Protein AF-0000000074165537 (afdb_homodimer)

Foldseek 3Di:
DWAWWFFAADALVRIFIDDDDDDDAAQQKWKFQWFWAWDDVLLVDQRNDDPPADADPRAGAGQFTKGFTCCHHNNYDPDDGGFTKIFQFKDAPCDDPCNVVQRRQVHPPIDGDRRRHHHARGSMDIDGPLGIDGADPVDDGQLRRQQQFLLLQLLCQDCPWQNAAAAFEEEAEPLQEANNVNNLLNNQVRNHAYEYEDQDPVSQVVSVVSRHPHYDNCNVDPVLVVLCVVVVNQAGQEYEDQQAAVCQASSLSRHGQQHEYEYAHHVPDHDHDDPVVSCVVSVYYYHYTHGHRPVSSVVRVVCSNVPSGDADEFEEEESSCVSVLSVCVVVVPGGGIYMYGHPVSVD/DWAWWFFAADALVRIFIDDDDDDDAAQQKWKFQWFWAWDDVLLVDQRNDDPPADADPRAGAGQFTKGFTCDHHNNYDPDDGGFTKIFQFKDAPCDDPCNVVQRRQPHPPIDGDRRRHHHARGSMDIDGPLGIDGADPVDDGQLRRQQQFLLLQLLCQDCPWQNAAAAFEEEAEPLQEANNVNNLLNNQVRNHAYEYEDQDPVSQVVSVVSRHPHYYNCNVDPVLVVLCVVVVNQAGQEYEDQQAAVCQASSLSRHGQQHEYEYAHHVPDHDHDDPVVSCVVSVYYYHYTHGHRPVSSVVRVVCVNVPSGDADEFEEEESSCVSVLSVCVVVVPGGGIYMYGHPVSVD

InterPro domains:
  IPR011032 GroES-like superfamily [SSF50129] (1-172)
  IPR013149 Alcohol dehydrogenase-like, C-terminal [PF00107] (178-303)
  IPR013154 Alcohol dehydrogenase-like, N-terminal [PF08240] (26-137)
  IPR020843 Enoylreductase domain [SM00829] (10-340)
  IPR036291 NAD(P)-binding domain superfamily [SSF51735] (142-312)
  IPR051603 Zinc-Containing ADH Family: Quinone Oxidoreductase/CCCR [PTHR44154] (1-342)

Sequence (694 aa):
MQAVTFDGHGGTGVIDYRTVPEPDLGADDVLVDVRAGALNHLDVWTRRGMPGIDLSMPHVPGSDAAGVVSAVGASVTRFEPGDRVAVLAGVSCGQCEFCRHGEPALCASFRVLGEHVPGVHSERAAVPADNLIAVPEHVDWETAAAAPLVFQTAWRMLNTRADVSPGESVLVLGASGGVGHAAVQIAAHAGAEVFATASTEQKLQYAAELGADHVVNYTETNFADEIRARTGKRGVDVVVDHVGEATWDDSLRSLAKGGRLVTCGATTGGRPETNVQRVFWNQLDILGSTMATPGEADAALEHVWDGTFDVRIRDVLPMRETARAHELLENREGFGKVVVKPDNELDMQAVTFDGHGGTGVIDYRTVPEPDLGADDVLVDVRAGALNHLDVWTRRGMPGIDLSMPHVPGSDAAGVVSAVGASVTRFEPGDRVAVLAGVSCGQCEFCRHGEPALCASFRVLGEHVPGVHSERAAVPADNLIAVPEHVDWETAAAAPLVFQTAWRMLNTRADVSPGESVLVLGASGGVGHAAVQIAAHAGAEVFATASTEQKLQYAAELGADHVVNYTETNFADEIRARTGKRGVDVVVDHVGEATWDDSLRSLAKGGRLVTCGATTGGRPETNVQRVFWNQLDILGSTMATPGEADAALEHVWDGTFDVRIRDVLPMRETARAHELLENREGFGKVVVKPDNELD

Secondary structure (DSSP, 8-state):
-EEEEESSSSSGGGEEEEE-PPPP--TTEEEEEEEEEE--HHHHHHHH--TT-PPPSSB---SEEEEEEEEE-TT--S--TT-EEEE--EE--SSSHHHHTT-GGG-TT-EEBTTTB--S-BSEEEEEGGGEEE--TTS-HHHHHHSHHHHHHHHIIIIIIS---TT-EEEESSTTSHHHHHHHHHHHHTT-EEEEEESSHHHHHHHHHTT-SEEEETTTS-HHHHHHHHTTT--EEEEE--S-TTTHHHHHHTEEEEEEEEES--TT-S--B--HHHHHHTT-EEEE--S--HHHHHHHHHHHHTTSS---EEEEEEGGGHHHHHHHHHTT-SSSEEEEE-GGGT-/-EEEEESSSSSGGGEEEEE-PPPP--TTEEEEEEEEEE--HHHHHHHH--TT----SSB---SEEEEEEEEE-TT--S--TT-EEEE--EE--SSSHHHHTT-GGG-TT-EEBTTTB--S-BSEEEEEGGGEEE--TTS-HHHHHHSHHHHHHHHIIIIIIS---TT-EEEESSTTSHHHHHHHHHHHHTT-EEEEEESSHHHHHHHHHTT-SEEEETTTS-HHHHHHHHTTT--EEEEE--S-TTTHHHHHHTEEEEEEEEES--TT-S--B--HHHHHHTT-EEEE--S--HHHHHHHHHHHHTTSS---EEEEEEGGGHHHHHHHHHTT-SSSEEEEE-GGGT-

Solvent-accessible surface area (backbone atoms only — not comparable to full-atom values): 33862 Å² total; per-residue (Å²): 76,50,27,34,30,29,71,53,64,45,66,56,84,42,54,43,60,42,80,40,81,73,70,73,74,45,47,52,18,28,32,28,41,36,53,13,20,18,63,51,72,63,48,54,45,45,40,49,57,49,91,93,63,81,70,68,68,69,30,30,36,26,43,20,20,10,28,31,29,65,42,62,19,84,69,46,79,90,66,52,62,71,41,40,33,20,36,46,36,66,41,53,79,67,68,46,79,33,27,69,69,73,34,36,55,54,20,91,68,52,38,34,35,20,66,62,45,69,28,37,38,27,40,56,31,54,41,52,53,87,25,51,42,81,45,62,87,87,57,52,47,62,52,47,6,50,36,43,64,29,34,12,27,28,37,34,37,41,59,64,71,64,49,63,47,63,73,37,32,35,35,31,46,52,18,36,36,51,44,20,42,36,34,39,33,52,43,31,71,45,45,26,49,25,35,29,28,28,76,44,70,68,43,33,51,52,34,39,75,50,41,27,75,39,71,40,49,51,79,81,39,60,54,33,60,50,40,25,65,75,44,75,64,46,32,27,44,30,33,40,42,42,45,25,40,84,42,47,58,45,51,60,67,23,37,18,66,62,9,34,40,34,26,65,45,34,80,64,32,43,60,32,58,39,60,46,60,57,29,9,67,34,27,24,34,40,36,25,29,52,53,42,38,73,67,48,31,51,59,36,46,51,35,43,74,72,57,76,41,82,76,51,69,55,47,79,38,45,38,79,45,44,42,58,54,50,47,35,62,78,65,63,57,77,44,35,28,44,32,30,22,34,57,76,72,76,103,76,50,28,34,29,30,73,53,65,43,68,56,83,42,54,44,62,43,79,41,83,73,70,73,76,44,48,52,17,29,33,26,41,36,53,14,19,20,62,55,73,62,48,55,44,44,40,49,56,49,92,93,63,82,70,68,68,68,31,30,36,26,43,19,20,10,29,32,28,66,42,62,20,84,69,46,78,88,66,52,63,71,42,41,33,22,37,44,37,67,42,52,78,68,68,45,76,34,25,69,69,72,35,36,55,53,20,92,67,51,38,34,36,22,66,63,44,68,29,39,36,25,40,56,32,55,40,52,54,89,25,51,41,81,45,63,86,87,57,53,46,63,52,46,7,49,37,43,64,29,34,14,28,28,37,33,36,41,59,63,71,64,48,64,46,64,74,37,32,35,36,31,47,53,18,39,36,51,43,20,43,34,35,39,33,52,43,31,72,46,45,26,49,24,36,30,28,28,76,44,70,69,44,34,51,51,34,40,74,49,42,29,73,40,70,41,50,52,77,80,40,61,55,32,61,49,40,25,64,75,45,75,66,47,32,28,43,30,31,41,43,40,45,25,41,84,41,46,59,46,49,62,66,23,36,17,66,60,10,34,39,34,25,66,45,34,79,65,32,42,61,29,58,39,60,47,59,57,30,11,67,35,28,23,33,40,35,26,30,55,52,43,40,71,68,48,31,50,61,37,47,50,35,42,74,72,58,78,41,79,77,51,68,54,46,80,39,45,39,79,45,44,40,58,54,51,47,38,62,76,64,64,56,77,41,36,28,43,31,30,22,33,57,76,72,74,104

Nearest PDB structures (foldseek):
  2eih-assembly1_A  TM=9.664E-01  e=4.471E-43  Thermus thermophilus HB8
  5k1s-assembly2_C  TM=9.327E-01  e=2.364E-38  Myxococcus xanthus DK 1622
  5k1s-assembly1_B  TM=9.282E-01  e=2.620E-34  Myxococcus xanthus DK 1622
  2eer-assembly1_B  TM=9.387E-01  e=2.236E-32  Sulfurisphaera tokodaii str. 7
  3i4c-assembly2_H-2  TM=9.068E-01  e=2.473E-31  Saccharolobus solfataricus

pLDDT: mean 97.23, std 2.73, range [69.31, 98.94]

Structure (mmCIF, N/CA/C/O backbone):
data_AF-0000000074165537-model_v1
#
loop_
_entity.id
_entity.type
_entity.pdbx_description
1 polymer 'Alcohol dehydrogenase'
#
loop_
_atom_site.group_PDB
_atom_site.id
_atom_site.type_symbol
_atom_site.label_atom_id
_atom_site.label_alt_id
_atom_site.label_comp_id
_atom_site.label_asym_id
_atom_site.label_entity_id
_atom_site.label_seq_id
_atom_site.pdbx_PDB_ins_code
_atom_site.Cartn_x
_atom_site.Cartn_y
_atom_site.Cartn_z
_atom_site.occupancy
_atom_site.B_iso_or_equiv
_atom_site.auth_seq_id
_atom_site.auth_comp_id
_atom_site.auth_asym_id
_atom_site.auth_atom_id
_atom_site.pdbx_PDB_model_num
ATOM 1 N N . MET A 1 1 ? -9.578 -43.156 -12.539 1 95.75 1 MET A N 1
ATOM 2 C CA . MET A 1 1 ? -8.281 -42.656 -12.945 1 95.75 1 MET A CA 1
ATOM 3 C C . MET A 1 1 ? -7.383 -42.406 -11.734 1 95.75 1 MET A C 1
ATOM 5 O O . MET A 1 1 ? -7.859 -42.406 -10.594 1 95.75 1 MET A O 1
ATOM 9 N N . GLN A 1 2 ? -6.102 -42.281 -11.961 1 97.69 2 GLN A N 1
ATOM 10 C CA . GLN A 1 2 ? -5.191 -41.969 -10.859 1 97.69 2 GLN A CA 1
ATOM 11 C C . GLN A 1 2 ? -5.102 -40.469 -10.602 1 97.69 2 GLN A C 1
ATOM 13 O O . GLN A 1 2 ? -5.105 -39.688 -11.539 1 97.69 2 GLN A O 1
ATOM 18 N N . ALA A 1 3 ? -5.082 -40.156 -9.289 1 98.5 3 ALA A N 1
ATOM 19 C CA . ALA A 1 3 ? -4.953 -38.75 -8.906 1 98.5 3 ALA A CA 1
ATOM 20 C C . ALA A 1 3 ? -4.246 -38.594 -7.562 1 98.5 3 ALA A C 1
ATOM 22 O O . ALA A 1 3 ? -4.289 -39.531 -6.734 1 98.5 3 ALA A O 1
ATOM 23 N N . VAL A 1 4 ? -3.549 -37.531 -7.375 1 98.75 4 VAL A N 1
ATOM 24 C CA . VAL A 1 4 ? -3.053 -37.125 -6.062 1 98.75 4 VAL A CA 1
ATOM 25 C C . VAL A 1 4 ? -4.215 -36.656 -5.188 1 98.75 4 VAL A C 1
ATOM 27 O O . VAL A 1 4 ? -5.066 -35.906 -5.637 1 98.75 4 VAL A O 1
ATOM 30 N N . THR A 1 5 ? -4.312 -37.156 -3.977 1 98.5 5 THR A N 1
ATOM 31 C CA . THR A 1 5 ? -5.383 -36.75 -3.076 1 98.5 5 THR A CA 1
ATOM 32 C C . THR A 1 5 ? -4.871 -36.656 -1.642 1 98.5 5 THR A C 1
ATOM 34 O O . THR A 1 5 ? -3.809 -37.188 -1.316 1 98.5 5 THR A O 1
ATOM 37 N N . PHE A 1 6 ? -5.555 -35.875 -0.812 1 97.5 6 PHE A N 1
ATOM 38 C CA . PHE A 1 6 ? -5.457 -36.031 0.634 1 97.5 6 PHE A CA 1
ATOM 39 C C . PHE A 1 6 ? -6.84 -36 1.275 1 97.5 6 PHE A C 1
ATOM 41 O O . PHE A 1 6 ? -7.734 -35.312 0.793 1 97.5 6 PHE A O 1
ATOM 48 N N . ASP A 1 7 ? -7.02 -36.781 2.379 1 96.5 7 ASP A N 1
ATOM 49 C CA . ASP A 1 7 ? -8.305 -36.969 3.045 1 96.5 7 ASP A CA 1
ATOM 50 C C . ASP A 1 7 ? -8.438 -36.062 4.262 1 96.5 7 ASP A C 1
ATOM 52 O O . ASP A 1 7 ? -9.492 -36 4.895 1 96.5 7 ASP A O 1
ATOM 56 N N . GLY A 1 8 ? -7.48 -35.406 4.637 1 96.75 8 GLY A N 1
ATOM 57 C CA . GLY A 1 8 ? -7.383 -34.469 5.746 1 96.75 8 GLY A CA 1
ATOM 58 C C . GLY A 1 8 ? -6.125 -33.625 5.699 1 96.75 8 GLY A C 1
ATOM 59 O O . GLY A 1 8 ? -5.203 -33.906 4.934 1 96.75 8 GLY A O 1
ATOM 60 N N . HIS A 1 9 ? -6.207 -32.656 6.426 1 97.62 9 HIS A N 1
ATOM 61 C CA . HIS A 1 9 ? -5.055 -31.75 6.461 1 97.62 9 HIS A CA 1
ATOM 62 C C . HIS A 1 9 ? -3.926 -32.344 7.301 1 97.62 9 HIS A C 1
ATOM 64 O O . HIS A 1 9 ? -4.172 -33.156 8.188 1 97.62 9 HIS A O 1
ATOM 70 N N . GLY A 1 10 ? -2.635 -31.953 7.027 1 97.38 10 GLY A N 1
ATOM 71 C CA . GLY A 1 10 ? -1.491 -32.438 7.777 1 97.38 10 GLY A CA 1
ATOM 72 C C . GLY A 1 10 ? -0.179 -32.312 7.027 1 97.38 10 GLY A C 1
ATOM 73 O O . GLY A 1 10 ? -0.06 -31.484 6.125 1 97.38 10 GLY A O 1
ATOM 74 N N . GLY A 1 11 ? 0.846 -33.062 7.535 1 97.44 11 GLY A N 1
ATOM 75 C CA . GLY A 1 11 ? 2.121 -33.125 6.84 1 97.44 11 GLY A CA 1
ATOM 76 C C . GLY A 1 11 ? 2.055 -33.906 5.539 1 97.44 11 GLY A C 1
ATOM 77 O O . GLY A 1 11 ? 0.967 -34.156 5.012 1 97.44 11 GLY A O 1
ATOM 78 N N . THR A 1 12 ? 3.158 -34.25 4.957 1 98.06 12 THR A N 1
ATOM 79 C CA . THR A 1 12 ? 3.195 -34.906 3.643 1 98.06 12 THR A CA 1
ATOM 80 C C . THR A 1 12 ? 2.65 -36.312 3.709 1 98.06 12 THR A C 1
ATOM 82 O O . THR A 1 12 ? 2.32 -36.906 2.68 1 98.06 12 THR A O 1
ATOM 85 N N . GLY A 1 13 ? 2.539 -36.812 4.895 1 97.62 13 GLY A N 1
ATOM 86 C CA . GLY A 1 13 ? 2.025 -38.188 5.09 1 97.62 13 GLY A CA 1
ATOM 87 C C . GLY A 1 13 ? 0.575 -38.312 4.672 1 97.62 13 GLY A C 1
ATOM 88 O O . GLY A 1 13 ? 0.098 -39.438 4.469 1 97.62 13 GLY A O 1
ATOM 89 N N . VAL A 1 14 ? -0.173 -37.219 4.527 1 98.31 14 VAL A N 1
ATOM 90 C CA . VAL A 1 14 ? -1.597 -37.312 4.219 1 98.31 14 VAL A CA 1
ATOM 91 C C . VAL A 1 14 ? -1.791 -37.438 2.709 1 98.31 14 VAL A C 1
ATOM 93 O O . VAL A 1 14 ? -2.898 -37.719 2.242 1 98.31 14 VAL A O 1
ATOM 96 N N . ILE A 1 15 ? -0.743 -37.25 1.912 1 98.5 15 ILE A N 1
ATOM 97 C CA . ILE A 1 15 ? -0.837 -37.281 0.457 1 98.5 15 ILE A CA 1
ATOM 98 C C . ILE A 1 15 ? -0.898 -38.719 -0.041 1 98.5 15 ILE A C 1
ATOM 100 O O . ILE A 1 15 ? -0.08 -39.531 0.353 1 98.5 15 ILE A O 1
ATOM 104 N N . ASP A 1 16 ? -1.814 -38.938 -0.864 1 97.94 16 ASP A N 1
ATOM 105 C CA . ASP A 1 16 ? -1.995 -40.25 -1.482 1 97.94 16 ASP A CA 1
ATOM 106 C C . ASP A 1 16 ? -2.068 -40.125 -3.004 1 97.94 16 ASP A C 1
ATOM 108 O O . ASP A 1 16 ? -2.281 -39.031 -3.539 1 97.94 16 ASP A O 1
ATOM 112 N N . TYR A 1 17 ? -1.755 -41.125 -3.676 1 97.88 17 TYR A N 1
ATOM 113 C CA . TYR A 1 17 ? -1.968 -41.312 -5.105 1 97.88 17 TYR A CA 1
ATOM 114 C C . TYR A 1 17 ? -2.816 -42.562 -5.367 1 97.88 17 TYR A C 1
ATOM 116 O O . TYR A 1 17 ? -2.33 -43.688 -5.254 1 97.88 17 TYR A O 1
ATOM 124 N N . ARG A 1 18 ? -4.051 -42.312 -5.797 1 97.44 18 ARG A N 1
ATOM 125 C CA . ARG A 1 18 ? -5.004 -43.438 -5.809 1 97.44 18 ARG A CA 1
ATOM 126 C C . ARG A 1 18 ? -6.004 -43.281 -6.949 1 97.44 18 ARG A C 1
ATOM 128 O O . ARG A 1 18 ? -6.047 -42.25 -7.613 1 97.44 18 ARG A O 1
ATOM 135 N N . THR A 1 19 ? -6.746 -44.375 -7.105 1 97.56 19 THR A N 1
ATOM 136 C CA . THR A 1 19 ? -7.797 -44.375 -8.117 1 97.56 19 THR A CA 1
ATOM 137 C C . THR A 1 19 ? -9 -43.562 -7.652 1 97.56 19 THR A C 1
ATOM 139 O O . THR A 1 19 ? -9.484 -43.75 -6.535 1 97.56 19 THR A O 1
ATOM 142 N N . VAL A 1 20 ? -9.383 -42.625 -8.461 1 96.69 20 VAL A N 1
ATOM 143 C CA . VAL A 1 20 ? -10.57 -41.812 -8.203 1 96.69 20 VAL A CA 1
ATOM 144 C C . VAL A 1 20 ? -11.477 -41.844 -9.438 1 96.69 20 VAL A C 1
ATOM 146 O O . VAL A 1 20 ? -11.047 -42.219 -10.523 1 96.69 20 VAL A O 1
ATOM 149 N N . PRO A 1 21 ? -12.789 -41.469 -9.219 1 94.94 21 PRO A N 1
ATOM 150 C CA . PRO A 1 21 ? -13.68 -41.375 -10.383 1 94.94 21 PRO A CA 1
ATOM 151 C C . PRO A 1 21 ? -13.211 -40.344 -11.398 1 94.94 21 PRO A C 1
ATOM 153 O O . PRO A 1 21 ? -12.586 -39.344 -11.031 1 94.94 21 PRO A O 1
ATOM 156 N N . GLU A 1 22 ? -13.492 -40.656 -12.656 1 94.44 22 GLU A N 1
ATOM 157 C CA . GLU A 1 22 ? -13.25 -39.625 -13.68 1 94.44 22 GLU A CA 1
ATOM 158 C C . GLU A 1 22 ? -14.031 -38.375 -13.391 1 94.44 22 GLU A C 1
ATOM 160 O O . GLU A 1 22 ? -15.141 -38.406 -12.859 1 94.44 22 GLU A O 1
ATOM 165 N N . PRO A 1 23 ? -13.484 -37.281 -13.734 1 94.81 23 PRO A N 1
ATOM 166 C CA . PRO A 1 23 ? -14.219 -36.031 -13.484 1 94.81 23 PRO A CA 1
ATOM 167 C C . PRO A 1 23 ? -15.422 -35.875 -14.414 1 94.81 23 PRO A C 1
ATOM 169 O 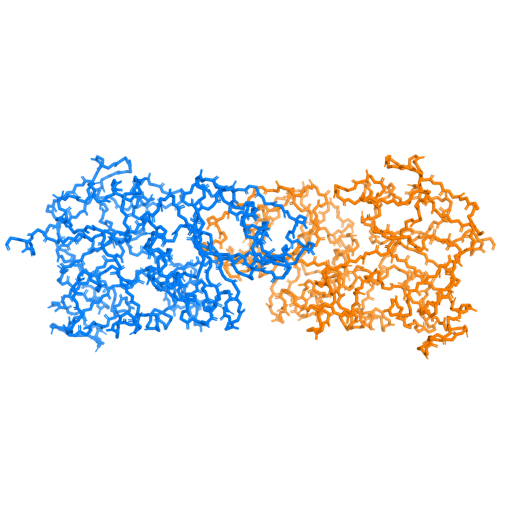O . PRO A 1 23 ? -15.398 -36.344 -15.555 1 94.81 23 PRO A O 1
ATOM 172 N N . ASP A 1 24 ? -16.422 -35.188 -13.844 1 93.81 24 ASP A N 1
ATOM 173 C CA . ASP A 1 24 ? -17.578 -34.812 -14.68 1 93.81 24 ASP A CA 1
ATOM 174 C C . ASP A 1 24 ? -17.203 -33.688 -15.648 1 93.81 24 ASP A C 1
ATOM 176 O O . ASP A 1 24 ? -16.438 -32.781 -15.305 1 93.81 24 ASP A O 1
ATOM 180 N N . LEU A 1 25 ? -17.75 -33.875 -16.781 1 97.31 25 LEU A N 1
ATOM 181 C CA . LEU A 1 25 ? -17.547 -32.844 -17.797 1 97.31 25 LEU A CA 1
ATOM 182 C C . LEU A 1 25 ? -18.766 -31.938 -17.922 1 97.31 25 LEU A C 1
ATOM 184 O O . LEU A 1 25 ? -19.781 -32.344 -18.484 1 97.31 25 LEU A O 1
ATOM 188 N N . GLY A 1 26 ? -18.688 -30.75 -17.406 1 97 26 GLY A N 1
ATOM 189 C CA . GLY A 1 26 ? -19.766 -29.781 -17.531 1 97 26 GLY A CA 1
ATOM 190 C C . GLY A 1 26 ? -19.844 -29.141 -18.891 1 97 26 GLY A C 1
ATOM 191 O O . GLY A 1 26 ? -18.906 -29.266 -19.703 1 97 26 GLY A O 1
ATOM 192 N N . ALA A 1 27 ? -20.875 -28.375 -19.156 1 97.88 27 ALA A N 1
ATOM 193 C CA . ALA A 1 27 ? -21.156 -27.797 -20.453 1 97.88 27 ALA A CA 1
ATOM 194 C C . ALA A 1 27 ? -20.062 -26.797 -20.844 1 97.88 27 ALA A C 1
ATOM 196 O O . ALA A 1 27 ? -19.766 -26.625 -22.031 1 97.88 27 ALA A O 1
ATOM 197 N N . ASP A 1 28 ? -19.406 -26.203 -19.859 1 97.62 28 ASP A N 1
ATOM 198 C CA . ASP A 1 28 ? -18.422 -25.156 -20.141 1 97.62 28 ASP A CA 1
ATOM 199 C C . ASP A 1 28 ? -17 -25.672 -19.891 1 97.62 28 ASP A C 1
ATOM 201 O O . ASP A 1 28 ? -16.047 -24.891 -19.938 1 97.62 28 ASP A O 1
ATOM 205 N N . ASP A 1 29 ? -16.844 -26.938 -19.672 1 98.31 29 ASP A N 1
ATOM 206 C CA . ASP A 1 29 ? -15.578 -27.516 -19.234 1 98.31 29 ASP A CA 1
ATOM 207 C C . ASP A 1 29 ? -14.844 -28.188 -20.406 1 98.31 29 ASP A C 1
ATOM 209 O O . ASP A 1 29 ? -15.445 -28.438 -21.453 1 98.31 29 ASP A O 1
ATOM 213 N N . VAL A 1 30 ? -13.617 -28.344 -20.219 1 98.75 30 VAL A N 1
ATOM 214 C CA . VAL A 1 30 ? -12.727 -29.094 -21.094 1 98.75 30 VAL A CA 1
ATOM 215 C C . VAL A 1 30 ? -12.031 -30.203 -20.297 1 98.75 30 VAL A C 1
ATOM 217 O O . VAL A 1 30 ? -11.57 -29.969 -19.188 1 98.75 30 VAL A O 1
ATOM 220 N N . LEU A 1 31 ? -12.078 -31.359 -20.828 1 98.75 31 LEU A N 1
ATOM 221 C CA . LEU A 1 31 ? -11.32 -32.469 -20.25 1 98.75 31 LEU A CA 1
ATOM 222 C C . LEU A 1 31 ? -9.898 -32.5 -20.797 1 98.75 31 LEU A C 1
ATOM 224 O O . LEU A 1 31 ? -9.703 -32.562 -22.016 1 98.75 31 LEU A O 1
ATOM 228 N N . VAL A 1 32 ? -8.969 -32.406 -19.938 1 98.81 32 VAL A N 1
ATOM 229 C CA . VAL A 1 32 ? -7.566 -32.375 -20.328 1 98.81 32 VAL A CA 1
ATOM 230 C C . VAL A 1 32 ? -6.879 -33.656 -19.922 1 98.81 32 VAL A C 1
ATOM 232 O O . VAL A 1 32 ? -6.973 -34.094 -18.766 1 98.81 32 VAL A O 1
ATOM 235 N N . ASP A 1 33 ? -6.293 -34.312 -20.844 1 98.69 33 ASP A N 1
ATOM 236 C CA . ASP A 1 33 ? -5.332 -35.375 -20.531 1 98.69 33 ASP A CA 1
ATOM 237 C C . ASP A 1 33 ? -4.008 -34.781 -20.047 1 98.69 33 ASP A C 1
ATOM 239 O O . ASP A 1 33 ? -3.201 -34.312 -20.859 1 98.69 33 ASP A O 1
ATOM 243 N N . VAL A 1 34 ? -3.82 -34.844 -18.766 1 98.81 34 VAL A N 1
ATOM 244 C CA . VAL A 1 34 ? -2.705 -34.156 -18.141 1 98.81 34 VAL A CA 1
ATOM 245 C C . VAL A 1 34 ? -1.392 -34.844 -18.5 1 98.81 34 VAL A C 1
ATOM 247 O O . VAL A 1 34 ? -1.247 -36.031 -18.297 1 98.81 34 VAL A O 1
ATOM 250 N N . ARG A 1 35 ? -0.488 -34.062 -19 1 98.75 35 ARG A N 1
ATOM 251 C CA . ARG A 1 35 ? 0.833 -34.562 -19.344 1 98.75 35 ARG A CA 1
ATOM 252 C C . ARG A 1 35 ? 1.856 -34.219 -18.266 1 98.75 35 ARG A C 1
ATOM 254 O O . ARG A 1 35 ? 2.822 -34.938 -18.062 1 98.75 35 ARG A O 1
ATOM 261 N N . ALA A 1 36 ? 1.663 -33.125 -17.625 1 98.81 36 ALA A N 1
ATOM 262 C CA . ALA A 1 36 ? 2.514 -32.656 -16.531 1 98.81 36 ALA A CA 1
ATOM 263 C C . ALA A 1 36 ? 1.762 -31.703 -15.609 1 98.81 36 ALA A C 1
ATOM 265 O O . ALA A 1 36 ? 0.882 -30.969 -16.062 1 98.81 36 ALA A O 1
ATOM 266 N N . GLY A 1 37 ? 2.021 -31.766 -14.344 1 98.75 37 GLY A N 1
ATOM 267 C CA . GLY A 1 37 ? 1.666 -30.766 -13.352 1 98.75 37 GLY A CA 1
ATOM 268 C C . GLY A 1 37 ? 2.873 -30.125 -12.695 1 98.75 37 GLY A C 1
ATOM 269 O O . GLY A 1 37 ? 4.012 -30.5 -12.977 1 98.75 37 GLY A O 1
ATOM 270 N N . ALA A 1 38 ? 2.658 -29.156 -11.93 1 98.81 38 ALA A N 1
ATOM 271 C CA . ALA A 1 38 ? 3.729 -28.531 -11.156 1 98.81 38 ALA A CA 1
ATOM 272 C C . ALA A 1 38 ? 3.217 -28.047 -9.805 1 98.81 38 ALA A C 1
ATOM 274 O O . ALA A 1 38 ? 2.006 -27.938 -9.594 1 98.81 38 ALA A O 1
ATOM 275 N N . LEU A 1 39 ? 4.148 -27.828 -8.906 1 98.44 39 LEU A N 1
ATOM 276 C CA . LEU A 1 39 ? 3.77 -27.469 -7.551 1 98.44 39 LEU A CA 1
ATOM 277 C C . LEU A 1 39 ? 4.059 -25.984 -7.285 1 98.44 39 LEU A C 1
ATOM 279 O O . LEU A 1 39 ? 4.973 -25.422 -7.879 1 98.44 39 LEU A O 1
ATOM 283 N N . ASN A 1 40 ? 3.285 -25.453 -6.461 1 97.19 40 ASN A N 1
ATOM 284 C CA . ASN A 1 40 ? 3.434 -24.125 -5.867 1 97.19 40 ASN A CA 1
ATOM 285 C C . ASN A 1 40 ? 3.336 -24.188 -4.344 1 97.19 40 ASN A C 1
ATOM 287 O O . ASN A 1 40 ? 2.785 -25.141 -3.787 1 97.19 40 ASN A O 1
ATOM 291 N N . HIS A 1 41 ? 3.838 -23.172 -3.713 1 95.12 41 HIS A N 1
ATOM 292 C CA . HIS A 1 41 ? 3.744 -23.156 -2.258 1 95.12 41 HIS A CA 1
ATOM 293 C C . HIS A 1 41 ? 2.291 -23.188 -1.8 1 95.12 41 HIS A C 1
ATOM 295 O O . HIS A 1 41 ? 1.994 -23.672 -0.703 1 95.12 41 HIS A O 1
ATOM 301 N N . LEU A 1 42 ? 1.405 -22.719 -2.566 1 95.31 42 LEU A N 1
ATOM 302 C CA . LEU A 1 42 ? -0.01 -22.766 -2.211 1 95.31 42 LEU A CA 1
ATOM 303 C C . LEU A 1 42 ? -0.481 -24.203 -2.016 1 95.31 42 LEU A C 1
ATOM 305 O O . LEU A 1 42 ? -1.384 -24.453 -1.216 1 95.31 42 LEU A O 1
ATOM 309 N N . ASP A 1 43 ? 0.111 -25.156 -2.68 1 97.44 43 ASP A N 1
ATOM 310 C CA . ASP A 1 43 ? -0.243 -26.562 -2.494 1 97.44 43 ASP A CA 1
ATOM 311 C C . ASP A 1 43 ? 0.079 -27.031 -1.077 1 97.44 43 ASP A C 1
ATOM 313 O O . ASP A 1 43 ? -0.67 -27.812 -0.49 1 97.44 43 ASP A O 1
ATOM 317 N N . VAL A 1 44 ? 1.21 -26.531 -0.592 1 96.56 44 VAL A N 1
ATOM 318 C CA . VAL A 1 44 ? 1.624 -26.859 0.769 1 96.56 44 VAL A CA 1
ATOM 319 C C . VAL A 1 44 ? 0.626 -26.281 1.766 1 96.56 44 VAL A C 1
ATOM 321 O O . VAL A 1 44 ? 0.176 -26.969 2.682 1 96.56 44 VAL A O 1
ATOM 324 N N . TRP A 1 45 ? 0.25 -25.031 1.545 1 95.31 45 TRP A N 1
ATOM 325 C CA . TRP A 1 45 ? -0.703 -24.375 2.434 1 95.31 45 TRP A CA 1
ATOM 326 C C . TRP A 1 45 ? -2.051 -25.094 2.408 1 95.31 45 TRP A C 1
ATOM 328 O O . TRP A 1 45 ? -2.676 -25.281 3.453 1 95.31 45 TRP A O 1
ATOM 338 N N . THR A 1 46 ? -2.455 -25.453 1.249 1 97 46 THR A N 1
ATOM 339 C CA . THR A 1 46 ? -3.729 -26.141 1.087 1 97 46 THR A CA 1
ATOM 340 C C . THR A 1 46 ? -3.717 -27.469 1.832 1 97 46 THR A C 1
ATOM 342 O O . THR A 1 46 ? -4.652 -27.781 2.57 1 97 46 THR A O 1
ATOM 345 N N . ARG A 1 47 ? -2.686 -28.188 1.688 1 97.75 47 ARG A N 1
ATOM 346 C CA . ARG A 1 47 ? -2.557 -29.484 2.348 1 97.75 47 ARG A CA 1
ATOM 347 C C . ARG A 1 47 ? -2.555 -29.312 3.865 1 97.75 47 ARG A C 1
ATOM 349 O O . ARG A 1 47 ? -3.191 -30.094 4.578 1 97.75 47 ARG A O 1
ATOM 356 N N . ARG A 1 48 ? -1.87 -28.266 4.328 1 96.56 48 ARG A N 1
ATOM 357 C CA . ARG A 1 48 ? -1.761 -28.031 5.762 1 96.56 48 ARG A CA 1
ATOM 358 C C . ARG A 1 48 ? -3.076 -27.516 6.336 1 96.56 48 ARG A C 1
ATOM 360 O O . ARG A 1 48 ? -3.354 -27.688 7.523 1 96.56 48 ARG A O 1
ATOM 367 N N . GLY A 1 49 ? -3.842 -26.859 5.559 1 95.56 49 GLY A N 1
ATOM 368 C CA . GLY A 1 49 ? -5.094 -26.266 6 1 95.56 49 GLY A CA 1
ATOM 369 C C . GLY A 1 49 ? -4.992 -24.766 6.23 1 95.56 49 GLY A C 1
ATOM 370 O O . GLY A 1 49 ? -4.082 -24.297 6.918 1 95.56 49 GLY A O 1
ATOM 371 N N . MET A 1 50 ? -5.875 -24 5.605 1 90.19 50 MET A N 1
ATOM 372 C CA . MET A 1 50 ? -5.934 -22.547 5.77 1 90.19 50 MET A CA 1
ATOM 373 C C . MET A 1 50 ? -7.23 -22.141 6.453 1 90.19 50 MET A C 1
ATOM 375 O O . MET A 1 50 ? -8.305 -22.656 6.145 1 90.19 50 MET A O 1
ATOM 379 N N . PRO A 1 51 ? -7.102 -21.203 7.359 1 83.75 51 PRO A N 1
ATOM 380 C CA . PRO A 1 51 ? -8.312 -20.75 8.039 1 83.75 51 PRO A CA 1
ATOM 381 C C . PRO A 1 51 ? -9.367 -20.203 7.078 1 83.75 51 PRO A C 1
ATOM 383 O O . PRO A 1 51 ? -9.031 -19.453 6.152 1 83.75 51 PRO A O 1
ATOM 386 N N . GLY A 1 52 ? -10.562 -20.719 7.27 1 85.31 52 GLY A N 1
ATOM 387 C CA . GLY A 1 52 ? -11.68 -20.172 6.512 1 85.31 52 GLY A CA 1
ATOM 388 C C . GLY A 1 52 ? -11.938 -20.922 5.219 1 85.31 52 GLY A C 1
ATOM 389 O O . GLY A 1 52 ? -12.898 -20.625 4.504 1 85.31 52 GLY A O 1
ATOM 390 N N . ILE A 1 53 ? -11.078 -21.859 4.914 1 89.81 53 ILE A N 1
ATOM 391 C CA . ILE A 1 53 ? -11.258 -22.625 3.691 1 89.81 53 ILE A CA 1
ATOM 392 C C . ILE A 1 53 ? -11.625 -24.062 4.043 1 89.81 53 ILE A C 1
ATOM 394 O O . ILE A 1 53 ? -10.836 -24.797 4.648 1 89.81 53 ILE A O 1
ATOM 398 N N . ASP A 1 54 ? -12.828 -24.422 3.707 1 92 54 ASP A N 1
ATOM 399 C CA . ASP A 1 54 ? -13.305 -25.781 3.91 1 92 54 ASP A CA 1
ATOM 400 C C . ASP A 1 54 ? -13.336 -26.562 2.596 1 92 54 ASP A C 1
ATOM 402 O O . ASP A 1 54 ? -14.117 -26.234 1.696 1 92 54 ASP A O 1
ATOM 406 N N . LEU A 1 55 ? -12.57 -27.594 2.535 1 94.81 55 LEU A N 1
ATOM 407 C CA . LEU A 1 55 ? -12.453 -28.375 1.312 1 94.81 55 LEU A CA 1
ATOM 408 C C . LEU A 1 55 ? -13.266 -29.656 1.41 1 94.81 55 LEU A C 1
ATOM 410 O O . LEU A 1 55 ? -13.359 -30.266 2.484 1 94.81 55 LEU A O 1
ATOM 414 N N . SER A 1 56 ? -13.828 -30.047 0.311 1 93.88 56 SER A N 1
ATOM 415 C CA . SER A 1 56 ? -14.383 -31.391 0.213 1 93.88 56 SER A CA 1
ATOM 416 C C . SER A 1 56 ? -13.273 -32.438 0.129 1 93.88 56 SER A C 1
ATOM 418 O O . SER A 1 56 ? -12.344 -32.312 -0.673 1 93.88 56 SER A O 1
ATOM 420 N N . MET A 1 57 ? -13.406 -33.469 0.954 1 95 57 MET A N 1
ATOM 421 C CA . MET A 1 57 ? -12.406 -34.531 0.984 1 95 57 MET A CA 1
ATOM 422 C C . MET A 1 57 ? -12.953 -35.812 0.374 1 95 57 MET A C 1
ATOM 424 O O . MET A 1 57 ? -14.148 -36.125 0.5 1 95 57 MET A O 1
ATOM 428 N N . PRO A 1 58 ? -12.18 -36.688 -0.249 1 96.44 58 PRO A N 1
ATOM 429 C CA . PRO A 1 58 ? -10.773 -36.406 -0.578 1 96.44 58 PRO A CA 1
ATOM 430 C C . PRO A 1 58 ? -10.602 -35.281 -1.576 1 96.44 58 PRO A C 1
ATOM 432 O O . PRO A 1 58 ? -11.43 -35.125 -2.479 1 96.44 58 PRO A O 1
ATOM 435 N N . HIS A 1 59 ? -9.555 -34.469 -1.376 1 97.69 59 HIS A N 1
ATOM 436 C CA . HIS A 1 59 ? -9.289 -33.312 -2.205 1 97.69 59 HIS A CA 1
ATOM 437 C C . HIS A 1 59 ? -8.148 -33.562 -3.184 1 97.69 59 HIS A C 1
ATOM 439 O O . HIS A 1 59 ? -7.105 -34.094 -2.797 1 97.69 59 HIS A O 1
ATOM 445 N N . VAL A 1 60 ? -8.383 -33.281 -4.473 1 98.12 60 VAL A N 1
ATOM 446 C CA . VAL A 1 60 ? -7.316 -33.281 -5.469 1 98.12 60 VAL A CA 1
ATOM 447 C C . VAL A 1 60 ? -6.637 -31.906 -5.504 1 98.12 60 VAL A C 1
ATOM 449 O O . VAL A 1 60 ? -7.262 -30.906 -5.859 1 98.12 60 VAL A O 1
ATOM 452 N N . PRO A 1 61 ? -5.352 -31.812 -5.137 1 98.25 61 PRO A N 1
ATOM 453 C CA . PRO A 1 61 ? -4.641 -30.531 -5.148 1 98.25 61 PRO A CA 1
ATOM 454 C C . PRO A 1 61 ? -4.062 -30.188 -6.52 1 98.25 61 PRO A C 1
ATOM 456 O O . PRO A 1 61 ? -4.328 -30.891 -7.496 1 98.25 61 PRO A O 1
ATOM 459 N N . GLY A 1 62 ? -3.301 -29.125 -6.562 1 98.56 62 GLY A N 1
ATOM 460 C CA . GLY A 1 62 ? -2.57 -28.719 -7.75 1 98.56 62 GLY A CA 1
ATOM 461 C C . GLY A 1 62 ? -3.275 -27.641 -8.539 1 98.56 62 GLY A C 1
ATOM 462 O O . GLY A 1 62 ? -4.457 -27.766 -8.867 1 98.56 62 GLY A O 1
ATOM 463 N N . SER A 1 63 ? -2.527 -26.609 -8.898 1 98.62 63 SER A N 1
ATOM 464 C CA . SER A 1 63 ? -3.066 -25.469 -9.633 1 98.62 63 SER A CA 1
ATOM 465 C C . SER A 1 63 ? -2.439 -25.359 -11.023 1 98.62 63 SER A C 1
ATOM 467 O O . SER A 1 63 ? -2.926 -24.609 -11.867 1 98.62 63 SER A O 1
ATOM 469 N N . ASP A 1 64 ? -1.39 -26.141 -11.242 1 98.69 64 ASP A N 1
ATOM 470 C CA . ASP A 1 64 ? -0.634 -26.094 -12.492 1 98.69 64 ASP A CA 1
ATOM 471 C C . ASP A 1 64 ? -0.691 -27.438 -13.219 1 98.69 64 ASP A C 1
ATOM 473 O O . ASP A 1 64 ? -0.393 -28.484 -12.641 1 98.69 64 ASP A O 1
ATOM 477 N N . ALA A 1 65 ? -1.013 -27.359 -14.469 1 98.81 65 ALA A N 1
ATOM 478 C CA . ALA A 1 65 ? -0.972 -28.531 -15.328 1 98.81 65 ALA A CA 1
ATOM 479 C C . ALA A 1 65 ? -0.97 -28.141 -16.797 1 98.81 65 ALA A C 1
ATOM 481 O O . ALA A 1 65 ? -1.323 -27.016 -17.156 1 98.81 65 ALA A O 1
ATOM 482 N N . ALA A 1 66 ? -0.519 -29.031 -17.609 1 98.88 66 ALA A N 1
ATOM 483 C CA . ALA A 1 66 ? -0.585 -28.922 -19.078 1 98.88 66 ALA A CA 1
ATOM 484 C C . ALA A 1 66 ? -0.824 -30.297 -19.703 1 98.88 66 ALA A C 1
ATOM 486 O O . ALA A 1 66 ? -0.451 -31.328 -19.141 1 98.88 66 ALA A O 1
ATOM 487 N N . GLY A 1 67 ? -1.465 -30.234 -20.812 1 98.88 67 GLY A N 1
ATOM 488 C CA . GLY A 1 67 ? -1.762 -31.484 -21.5 1 98.88 67 GLY A CA 1
ATOM 489 C C . GLY A 1 67 ? -2.535 -31.281 -22.797 1 98.88 67 GLY A C 1
ATOM 490 O O . GLY A 1 67 ? -2.408 -30.25 -23.438 1 98.88 67 GLY A O 1
ATOM 491 N N . VAL A 1 68 ? -3.26 -32.375 -23.109 1 98.81 68 VAL A N 1
ATOM 492 C CA . VAL A 1 68 ? -3.977 -32.406 -24.375 1 98.81 68 VAL A CA 1
ATOM 493 C C . VAL A 1 68 ? -5.48 -32.469 -24.125 1 98.81 68 VAL A C 1
ATOM 495 O O . VAL A 1 68 ? -5.938 -33.25 -23.297 1 98.81 68 VAL A O 1
ATOM 498 N N . VAL A 1 69 ? -6.215 -31.641 -24.875 1 98.88 69 VAL A N 1
ATOM 499 C CA . VAL A 1 69 ? -7.668 -31.688 -24.781 1 98.88 69 VAL A CA 1
ATOM 500 C C . VAL A 1 69 ? -8.172 -33.031 -25.297 1 98.88 69 VAL A C 1
ATOM 502 O O . VAL A 1 69 ? -7.852 -33.438 -26.406 1 98.88 69 VAL A O 1
ATOM 505 N N . SER A 1 70 ? -8.938 -33.688 -24.469 1 98.5 70 SER A N 1
ATOM 506 C CA . SER A 1 70 ? -9.477 -35 -24.891 1 98.5 70 SER A CA 1
ATOM 507 C C . SER A 1 70 ? -10.961 -34.906 -25.219 1 98.5 70 SER A C 1
ATOM 509 O O . SER A 1 70 ? -11.469 -35.656 -26.047 1 98.5 70 SER A O 1
ATOM 511 N N . ALA A 1 71 ? -11.703 -34.031 -24.531 1 98.56 71 ALA A N 1
ATOM 512 C CA . ALA A 1 71 ? -13.125 -33.812 -24.766 1 98.56 71 ALA A CA 1
ATOM 513 C C . ALA A 1 71 ? -13.516 -32.375 -24.359 1 98.56 71 ALA A C 1
ATOM 515 O O . ALA A 1 71 ? -12.797 -31.734 -23.594 1 98.56 71 ALA A O 1
ATOM 516 N N . VAL A 1 72 ? -14.609 -31.922 -24.953 1 98.62 72 VAL A N 1
ATOM 517 C CA . VAL A 1 72 ? -15.094 -30.578 -24.625 1 98.62 72 VAL A CA 1
ATOM 518 C C . VAL A 1 72 ? -16.594 -30.625 -24.312 1 98.62 72 VAL A C 1
ATOM 520 O O . VAL A 1 72 ? -17.312 -31.453 -24.875 1 98.62 72 VAL A O 1
ATOM 523 N N . GLY A 1 73 ? -16.984 -29.766 -23.359 1 98.38 73 GLY A N 1
ATOM 524 C CA . GLY A 1 73 ? -18.406 -29.625 -23.078 1 98.38 73 GLY A CA 1
ATOM 525 C C . GLY A 1 73 ? -19.172 -29.016 -24.234 1 98.38 73 GLY A C 1
ATOM 526 O O . GLY A 1 73 ? -18.578 -28.438 -25.141 1 98.38 73 GLY A O 1
ATOM 527 N N . ALA A 1 74 ? -20.484 -29.047 -24.062 1 98 74 ALA A N 1
ATOM 528 C CA . ALA A 1 74 ? -21.391 -28.688 -25.156 1 98 74 ALA A CA 1
ATOM 529 C C . ALA A 1 74 ? -21.281 -27.203 -25.5 1 98 74 ALA A C 1
ATOM 531 O O . ALA A 1 74 ? -21.531 -26.797 -26.625 1 98 74 ALA A O 1
ATOM 532 N N . SER A 1 75 ? -20.891 -26.391 -24.531 1 98.06 75 SER A N 1
ATOM 533 C CA . SER A 1 75 ? -20.906 -24.938 -24.75 1 98.06 75 SER A CA 1
ATOM 534 C C . SER A 1 75 ? -19.516 -24.422 -25.109 1 98.06 75 SER A C 1
ATOM 536 O O . SER A 1 75 ? -19.328 -23.219 -25.344 1 98.06 75 SER A O 1
ATOM 538 N N . VAL A 1 76 ? -18.531 -25.297 -25.141 1 98.38 76 VAL A N 1
ATOM 539 C CA . VAL A 1 76 ? -17.156 -24.875 -25.375 1 98.38 76 VAL A CA 1
ATOM 540 C C . VAL A 1 76 ? -16.906 -24.688 -26.859 1 98.38 76 VAL A C 1
ATOM 542 O O . VAL A 1 76 ? -17.219 -25.562 -27.672 1 98.38 76 VAL A O 1
ATOM 545 N N . THR A 1 77 ? -16.344 -23.5 -27.219 1 97.56 77 THR A N 1
ATOM 546 C CA . THR A 1 77 ? -16.062 -23.219 -28.625 1 97.56 77 THR A CA 1
ATOM 547 C C . THR A 1 77 ? -14.586 -22.891 -28.812 1 97.56 77 THR A C 1
ATOM 549 O O . THR A 1 77 ? -14.078 -22.938 -29.938 1 97.56 77 THR A O 1
ATOM 552 N N . ARG A 1 78 ? -13.844 -22.656 -27.797 1 96.75 78 ARG A N 1
ATOM 553 C CA . ARG A 1 78 ? -12.484 -22.125 -27.875 1 96.75 78 ARG A CA 1
ATOM 554 C C . ARG A 1 78 ? -11.477 -23.25 -28.109 1 96.75 78 ARG A C 1
ATOM 556 O O . ARG A 1 78 ? -10.359 -23 -28.562 1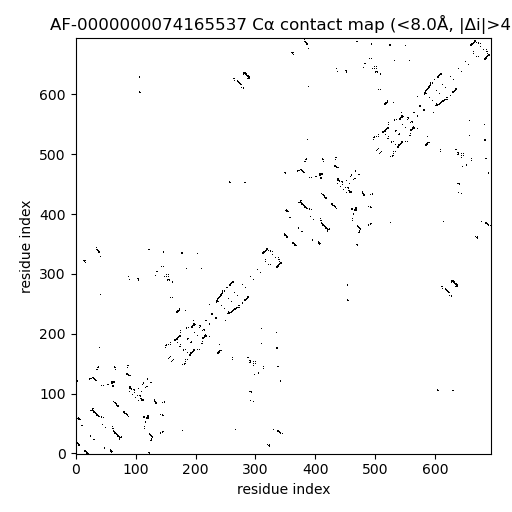 96.75 78 ARG A O 1
ATOM 563 N N . PHE A 1 79 ? -11.859 -24.484 -27.75 1 98.5 79 PHE A N 1
ATOM 564 C CA . PHE A 1 79 ? -10.93 -25.609 -27.812 1 98.5 79 PHE A CA 1
ATOM 565 C C . PHE A 1 79 ? -11.594 -26.844 -28.406 1 98.5 79 PHE A C 1
ATOM 567 O O . PHE A 1 79 ? -12.82 -26.938 -28.422 1 98.5 79 PHE A O 1
ATOM 574 N N . GLU A 1 80 ? -10.789 -27.75 -28.922 1 98.44 80 GLU A N 1
ATOM 575 C CA . GLU A 1 80 ? -11.227 -29.047 -29.438 1 98.44 80 GLU A CA 1
ATOM 576 C C . GLU A 1 80 ? -10.227 -30.156 -29.078 1 98.44 80 GLU A C 1
ATOM 578 O O . GLU A 1 80 ? -9.078 -29.859 -28.75 1 98.44 80 GLU A O 1
ATOM 583 N N . PRO A 1 81 ? -10.727 -31.391 -29.172 1 98.62 81 PRO A N 1
ATOM 584 C CA . PRO A 1 81 ? -9.812 -32.5 -28.875 1 98.62 81 PRO A CA 1
ATOM 585 C C . PRO A 1 81 ? -8.531 -32.438 -29.703 1 98.62 81 PRO A C 1
ATOM 587 O O . PRO A 1 81 ? -8.578 -32.156 -30.906 1 98.62 81 PRO A O 1
ATOM 590 N N . GLY A 1 82 ? -7.41 -32.594 -29.047 1 98.75 82 GLY A N 1
ATOM 591 C CA . GLY A 1 82 ? -6.121 -32.562 -29.719 1 98.75 82 GLY A CA 1
ATOM 592 C C . GLY A 1 82 ? -5.344 -31.281 -29.422 1 98.75 82 GLY A C 1
ATOM 593 O O . GLY A 1 82 ? -4.125 -31.25 -29.609 1 98.75 82 GLY A O 1
ATOM 594 N N . ASP A 1 83 ? -5.98 -30.25 -28.984 1 98.81 83 ASP A N 1
ATOM 595 C CA . ASP A 1 83 ? -5.32 -28.984 -28.672 1 98.81 83 ASP A CA 1
ATOM 596 C C . ASP A 1 83 ? -4.383 -29.141 -27.484 1 98.81 83 ASP A C 1
ATOM 598 O O . ASP A 1 83 ? -4.711 -29.828 -26.516 1 98.81 83 ASP A O 1
ATOM 602 N N . ARG A 1 84 ? -3.201 -28.453 -27.5 1 98.94 84 ARG A N 1
ATOM 603 C CA . ARG A 1 84 ? -2.273 -28.375 -26.375 1 98.94 84 ARG A CA 1
ATOM 604 C C . ARG A 1 84 ? -2.619 -27.188 -25.469 1 98.94 84 ARG A C 1
ATOM 606 O O . ARG A 1 84 ? -2.721 -26.047 -25.938 1 98.94 84 ARG A O 1
ATOM 613 N N . VAL A 1 85 ? -2.795 -27.438 -24.188 1 98.94 85 VAL A N 1
ATOM 614 C CA . VAL A 1 85 ? -3.266 -26.375 -23.328 1 98.94 85 VAL A CA 1
ATOM 615 C C . VAL A 1 85 ? -2.521 -26.422 -22 1 98.94 85 VAL A C 1
ATOM 617 O O . VAL A 1 85 ? -1.975 -27.453 -21.625 1 98.94 85 VAL A O 1
ATOM 620 N N . ALA A 1 86 ? -2.426 -25.297 -21.359 1 98.88 86 ALA A N 1
ATOM 621 C CA . ALA A 1 86 ? -1.982 -25.141 -19.984 1 98.88 86 ALA A CA 1
ATOM 622 C C . ALA A 1 86 ? -3.068 -24.5 -19.125 1 98.88 86 ALA A C 1
ATOM 624 O O . ALA A 1 86 ? -3.91 -23.75 -19.625 1 98.88 86 ALA A O 1
ATOM 625 N N . VAL A 1 87 ? -3.014 -24.75 -17.859 1 98.75 87 VAL A N 1
ATOM 626 C CA . VAL A 1 87 ? -4.07 -24.359 -16.938 1 98.75 87 VAL A CA 1
ATOM 627 C C . VAL A 1 87 ? -3.725 -23 -16.297 1 98.75 87 VAL A C 1
ATOM 629 O O . VAL A 1 87 ? -2.592 -22.797 -15.867 1 98.75 87 VAL A O 1
ATOM 632 N N . LEU A 1 88 ? -4.629 -22.094 -16.312 1 98.56 88 LEU A N 1
ATOM 633 C CA . LEU A 1 88 ? -4.648 -20.906 -15.461 1 98.56 88 LEU A CA 1
ATOM 634 C C . LEU A 1 88 ? -5.535 -21.125 -14.242 1 98.56 88 LEU A C 1
ATOM 636 O O . LEU A 1 88 ? -6.738 -21.359 -14.367 1 98.56 88 LEU A O 1
ATOM 640 N N . ALA A 1 89 ? -5.066 -20.953 -13.125 1 97.88 89 ALA A N 1
ATOM 641 C CA . ALA A 1 89 ? -5.648 -21.547 -11.922 1 97.88 89 ALA A CA 1
ATOM 642 C C . ALA A 1 89 ? -6.801 -20.703 -11.398 1 97.88 89 ALA A C 1
ATOM 644 O O . ALA A 1 89 ? -7.656 -21.188 -10.656 1 97.88 89 ALA A O 1
ATOM 645 N N . GLY A 1 90 ? -6.895 -19.422 -11.75 1 97.81 90 GLY A N 1
ATOM 646 C CA . GLY A 1 90 ? -7.891 -18.531 -11.164 1 97.81 90 GLY A CA 1
ATOM 647 C C . GLY A 1 90 ? -9.273 -18.703 -11.773 1 97.81 90 GLY A C 1
ATOM 648 O O . GLY A 1 90 ? -9.406 -18.812 -12.992 1 97.81 90 GLY A O 1
ATOM 649 N N . VAL A 1 91 ? -10.273 -18.781 -10.891 1 97.19 91 VAL A N 1
ATOM 650 C CA . VAL A 1 91 ? -11.664 -18.922 -11.312 1 97.19 91 VAL A CA 1
ATOM 651 C C . VAL A 1 91 ? -12.469 -17.719 -10.82 1 97.19 91 VAL A C 1
ATOM 653 O O . VAL A 1 91 ? -12.469 -17.406 -9.625 1 97.19 91 VAL A O 1
ATOM 656 N N . SER A 1 92 ? -13.125 -17 -11.719 1 97.25 92 SER A N 1
ATOM 657 C CA . SER A 1 92 ? -13.953 -15.844 -11.391 1 97.25 92 SER A CA 1
ATOM 658 C C . SER A 1 92 ? -15.406 -16.062 -11.812 1 97.25 92 SER A C 1
ATOM 660 O O . SER A 1 92 ? -15.695 -16.969 -12.594 1 97.25 92 SER A O 1
ATOM 662 N N . CYS A 1 93 ? -16.391 -15.289 -11.344 1 96.31 93 CYS A N 1
ATOM 663 C CA . CYS A 1 93 ? -17.812 -15.492 -11.586 1 96.31 93 CYS A CA 1
ATOM 664 C C . CYS A 1 93 ? -18.234 -14.883 -12.922 1 96.31 93 CYS A C 1
ATOM 666 O O . CYS A 1 93 ? -19.266 -15.25 -13.477 1 96.31 93 CYS A O 1
ATOM 668 N N . GLY A 1 94 ? -17.516 -13.922 -13.32 1 95.38 94 GLY A N 1
ATOM 669 C CA . GLY A 1 94 ? -17.781 -13.289 -14.609 1 95.38 94 GLY A CA 1
ATOM 670 C C . GLY A 1 94 ? -18.875 -12.25 -14.547 1 95.38 94 GLY A C 1
ATOM 671 O O . GLY A 1 94 ? -19.156 -11.578 -15.539 1 95.38 94 GLY A O 1
ATOM 672 N N . GLN A 1 95 ? -19.453 -12.055 -13.273 1 96.5 95 GLN A N 1
ATOM 673 C CA . GLN A 1 95 ? -20.656 -11.234 -13.297 1 96.5 95 GLN A CA 1
ATOM 674 C C . GLN A 1 95 ? -20.625 -10.188 -12.188 1 96.5 95 GLN A C 1
ATOM 676 O O . GLN A 1 95 ? -21.422 -9.258 -12.188 1 96.5 95 GLN A O 1
ATOM 681 N N . CYS A 1 96 ? -19.75 -10.305 -11.25 1 97 96 CYS A N 1
ATOM 682 C CA . CYS A 1 96 ? -19.734 -9.352 -10.148 1 97 96 CYS A CA 1
ATOM 683 C C . CYS A 1 96 ? -19.141 -8.016 -10.578 1 97 96 CYS A C 1
ATOM 685 O O . CYS A 1 96 ? -18.734 -7.863 -11.727 1 97 96 CYS A O 1
ATOM 687 N N . GLU A 1 97 ? -19.078 -7.07 -9.656 1 96.69 97 GLU A N 1
ATOM 688 C CA . GLU A 1 97 ? -18.609 -5.719 -9.977 1 96.69 97 GLU A CA 1
ATOM 689 C C . GLU A 1 97 ? -17.188 -5.73 -10.5 1 96.69 97 GLU A C 1
ATOM 691 O O . GLU A 1 97 ? -16.859 -5.008 -11.438 1 96.69 97 GLU A O 1
ATOM 696 N N . PHE A 1 98 ? -16.359 -6.574 -10.062 1 97.69 98 PHE A N 1
ATOM 697 C CA . PHE A 1 98 ? -14.953 -6.625 -10.461 1 97.69 98 PHE A CA 1
ATOM 698 C C . PHE A 1 98 ? -14.805 -7.293 -11.82 1 97.69 98 PHE A C 1
ATOM 700 O O . PHE A 1 98 ? -14.078 -6.797 -12.688 1 97.69 98 PHE A O 1
ATOM 707 N N . CYS A 1 99 ? -15.492 -8.398 -11.984 1 97.5 99 CYS A N 1
ATOM 708 C CA . CYS A 1 99 ? -15.445 -9.094 -13.258 1 97.5 99 CYS A CA 1
ATOM 709 C C . CYS A 1 99 ? -15.938 -8.195 -14.391 1 97.5 99 CYS A C 1
ATOM 711 O O . CYS A 1 99 ? -15.328 -8.148 -15.461 1 97.5 99 CYS A O 1
ATOM 713 N N . ARG A 1 100 ? -16.953 -7.449 -14.102 1 97.06 100 ARG A N 1
ATOM 714 C CA . ARG A 1 100 ? -17.531 -6.582 -15.125 1 97.06 100 ARG A CA 1
ATOM 715 C C . ARG A 1 100 ? -16.609 -5.402 -15.414 1 97.06 100 ARG A C 1
ATOM 717 O O . ARG A 1 100 ? -16.703 -4.785 -16.484 1 97.06 100 ARG A O 1
ATOM 724 N N . HIS A 1 101 ? -15.711 -5.113 -14.469 1 95.56 101 HIS A N 1
ATOM 725 C CA . HIS A 1 101 ? -14.781 -4.012 -14.656 1 95.56 101 HIS A CA 1
ATOM 726 C C . HIS A 1 101 ? -13.445 -4.512 -15.203 1 95.56 101 HIS A C 1
ATOM 728 O O . HIS A 1 101 ? -12.453 -3.781 -15.195 1 95.56 101 HIS A O 1
ATOM 734 N N . GLY A 1 102 ? -13.367 -5.789 -15.57 1 96.44 102 GLY A N 1
ATOM 735 C CA . GLY A 1 102 ? -12.18 -6.336 -16.203 1 96.44 102 GLY A CA 1
ATOM 736 C C . GLY A 1 102 ? -11.125 -6.766 -15.195 1 96.44 102 GLY A C 1
ATOM 737 O O . GLY A 1 102 ? -9.938 -6.859 -15.531 1 96.44 102 GLY A O 1
ATOM 738 N N . GLU A 1 103 ? -11.539 -6.93 -13.93 1 97.75 103 GLU A N 1
ATOM 739 C CA . GLU A 1 103 ? -10.617 -7.336 -12.875 1 97.75 103 GLU A CA 1
ATOM 740 C C . GLU A 1 103 ? -11.062 -8.641 -12.227 1 97.75 103 GLU A C 1
ATOM 742 O O . GLU A 1 103 ? -11.32 -8.688 -11.023 1 97.75 103 GLU A O 1
ATOM 747 N N . PRO A 1 104 ? -11 -9.75 -12.977 1 97.5 104 PRO A N 1
ATOM 748 C CA . PRO A 1 104 ? -11.492 -11.016 -12.438 1 97.5 104 PRO A CA 1
ATOM 749 C C . PRO A 1 104 ? -10.656 -11.523 -11.266 1 97.5 104 PRO A C 1
ATOM 751 O O . PRO A 1 104 ? -11.133 -12.328 -10.461 1 97.5 104 PRO A O 1
ATOM 754 N N . ALA A 1 105 ? -9.391 -11.078 -11.156 1 97.56 105 ALA A N 1
ATOM 755 C CA . ALA A 1 105 ? -8.555 -11.492 -10.031 1 97.56 105 ALA A CA 1
ATOM 756 C C . ALA A 1 105 ? -9.062 -10.891 -8.727 1 97.56 105 ALA A C 1
ATOM 758 O O . ALA A 1 105 ? -8.656 -11.32 -7.641 1 97.56 105 ALA A O 1
ATOM 759 N N . LEU A 1 106 ? -9.969 -9.922 -8.805 1 98.12 106 LEU A N 1
ATOM 760 C CA . LEU A 1 106 ? -10.602 -9.297 -7.648 1 98.12 106 LEU A CA 1
ATOM 761 C C . LEU A 1 106 ? -12.031 -9.812 -7.469 1 98.12 106 LEU A C 1
ATOM 763 O O . LEU A 1 106 ? -12.789 -9.273 -6.66 1 98.12 106 LEU A O 1
ATOM 767 N N . CYS A 1 107 ? -12.414 -10.844 -8.195 1 98.12 107 CYS A N 1
ATOM 768 C CA . CYS A 1 107 ? -13.773 -11.383 -8.156 1 98.12 107 CYS A CA 1
ATOM 769 C C . CYS A 1 107 ? -14.219 -11.617 -6.719 1 98.12 107 CYS A C 1
ATOM 771 O O . CYS A 1 107 ? -13.453 -12.141 -5.902 1 98.12 107 CYS A O 1
ATOM 773 N N . ALA A 1 108 ? -15.461 -11.266 -6.375 1 95.88 108 ALA A N 1
ATOM 774 C CA . ALA A 1 108 ? -16.031 -11.422 -5.039 1 95.88 108 ALA A CA 1
ATOM 775 C C . ALA A 1 108 ? -16.031 -12.891 -4.617 1 95.88 108 ALA A C 1
ATOM 777 O O . ALA A 1 108 ? -15.961 -13.203 -3.426 1 95.88 108 ALA A O 1
ATOM 778 N N . SER A 1 109 ? -16.062 -13.773 -5.594 1 95.62 109 SER A N 1
ATOM 779 C CA . SER A 1 109 ? -16.047 -15.211 -5.332 1 95.62 109 SER A CA 1
ATOM 780 C C . SER A 1 109 ? -14.859 -15.891 -6 1 95.62 109 SER A C 1
ATOM 782 O O . SER A 1 109 ? -14.992 -16.984 -6.551 1 95.62 109 SER A O 1
ATOM 784 N N . PHE A 1 110 ? -13.805 -15.203 -5.988 1 96.88 110 PHE A N 1
ATOM 785 C CA . PHE A 1 110 ? -12.594 -15.719 -6.617 1 96.88 110 PHE A CA 1
ATOM 786 C C . PHE A 1 110 ? -12.172 -17.031 -5.98 1 96.88 110 PHE A C 1
ATOM 788 O O . PHE A 1 110 ? -12.172 -17.172 -4.754 1 96.88 110 PHE A O 1
ATOM 795 N N . ARG A 1 111 ? -11.883 -18.047 -6.781 1 96.94 111 ARG A N 1
ATOM 796 C CA . ARG A 1 111 ? -11.391 -19.344 -6.34 1 96.94 111 ARG A CA 1
ATOM 797 C C . ARG A 1 111 ? -10.164 -19.766 -7.137 1 96.94 111 ARG A C 1
ATOM 799 O O . ARG A 1 111 ? -9.906 -19.234 -8.219 1 96.94 111 ARG A O 1
ATOM 806 N N . VAL A 1 112 ? -9.375 -20.609 -6.562 1 97.69 112 VAL A N 1
ATOM 807 C CA . VAL A 1 112 ? -8.195 -21.156 -7.223 1 97.69 112 VAL A CA 1
ATOM 808 C C . VAL A 1 112 ? -8.32 -22.672 -7.316 1 97.69 112 VAL A C 1
ATOM 810 O O . VAL A 1 112 ? -8.609 -23.344 -6.32 1 97.69 112 VAL A O 1
ATOM 813 N N . LEU A 1 113 ? -8.148 -23.188 -8.539 1 98.06 113 LEU A N 1
ATOM 814 C CA . LEU A 1 113 ? -8.094 -24.641 -8.711 1 98.06 113 LEU A CA 1
ATOM 815 C C . LEU A 1 113 ? -7.047 -25.25 -7.797 1 98.06 113 LEU A C 1
ATOM 817 O O . LEU A 1 113 ? -5.934 -24.734 -7.68 1 98.06 113 LEU A O 1
ATOM 821 N N . GLY A 1 114 ? -7.422 -26.297 -7.113 1 97.81 114 GLY A N 1
ATOM 822 C CA . GLY A 1 114 ? -6.484 -26.984 -6.234 1 97.81 114 GLY A CA 1
ATOM 823 C C . GLY A 1 114 ? -6.473 -26.422 -4.828 1 97.81 114 GLY A C 1
ATOM 824 O O . GLY A 1 114 ? -5.988 -27.078 -3.898 1 97.81 114 GLY A O 1
ATOM 825 N N . GLU A 1 115 ? -6.934 -25.203 -4.676 1 96.94 115 GLU A N 1
ATOM 826 C CA . GLU A 1 115 ? -6.922 -24.562 -3.361 1 96.94 115 GLU A CA 1
ATOM 827 C C . GLU A 1 115 ? -8.328 -24.484 -2.773 1 96.94 115 GLU A C 1
ATOM 829 O O . GLU A 1 115 ? -8.539 -24.797 -1.599 1 96.94 115 GLU A O 1
ATOM 834 N N . HIS A 1 116 ? -9.281 -24.062 -3.59 1 96.5 116 HIS A N 1
ATOM 835 C CA . HIS A 1 116 ? -10.656 -23.891 -3.137 1 96.5 116 HIS A CA 1
ATOM 836 C C . HIS A 1 116 ? -11.578 -24.953 -3.723 1 96.5 116 HIS A C 1
ATOM 838 O O . HIS A 1 116 ? -12.594 -25.297 -3.121 1 96.5 116 HIS A O 1
ATOM 844 N N . VAL A 1 117 ? -11.266 -25.391 -4.926 1 94.88 117 VAL A N 1
ATOM 845 C CA . VAL A 1 117 ? -11.984 -26.438 -5.648 1 94.88 117 VAL A CA 1
ATOM 846 C C . VAL A 1 117 ? -11.008 -27.516 -6.109 1 94.88 117 VAL A C 1
ATOM 848 O O . VAL A 1 117 ? -9.797 -27.344 -6.012 1 94.88 117 VAL A O 1
ATOM 851 N N . PRO A 1 118 ? -11.5 -28.641 -6.535 1 96.06 118 PRO A N 1
ATOM 852 C CA . PRO A 1 118 ? -10.578 -29.703 -6.953 1 96.06 118 PRO A CA 1
ATOM 853 C C . PRO A 1 118 ? -9.562 -29.219 -7.988 1 96.06 118 PRO A C 1
ATOM 855 O O . PRO A 1 118 ? -9.906 -28.453 -8.883 1 96.06 118 PRO A O 1
ATOM 858 N N . GLY A 1 119 ? -8.383 -29.781 -7.82 1 98.06 119 GLY A N 1
ATOM 859 C CA . GLY A 1 119 ? -7.289 -29.328 -8.664 1 98.06 119 GLY A CA 1
ATOM 860 C C . GLY A 1 119 ? -7.039 -30.25 -9.852 1 98.06 119 GLY A C 1
ATOM 861 O O . GLY A 1 119 ? -7.973 -30.844 -10.391 1 98.06 119 GLY A O 1
ATOM 862 N N . VAL A 1 120 ? -5.789 -30.203 -10.266 1 98.56 120 VAL A N 1
ATOM 863 C CA . VAL A 1 120 ? -5.527 -30.766 -11.586 1 98.56 120 VAL A CA 1
ATOM 864 C C . VAL A 1 120 ? -4.398 -31.797 -11.492 1 98.56 120 VAL A C 1
ATOM 866 O O . VAL A 1 120 ? -3.873 -32.25 -12.516 1 98.56 120 VAL A O 1
ATOM 869 N N . HIS A 1 121 ? -3.924 -32.125 -10.312 1 98.69 121 HIS A N 1
ATOM 870 C CA . HIS A 1 121 ? -2.902 -33.156 -10.18 1 98.69 121 HIS A CA 1
ATOM 871 C C . HIS A 1 121 ? -3.512 -34.562 -10.273 1 98.69 121 HIS A C 1
ATOM 873 O O . HIS A 1 121 ? -3.594 -35.281 -9.266 1 98.69 121 HIS A O 1
ATOM 879 N N . SER A 1 122 ? -3.816 -34.969 -11.5 1 98.56 122 SER A N 1
ATOM 880 C CA . SER A 1 122 ? -4.461 -36.219 -11.883 1 98.56 122 SER A CA 1
ATOM 881 C C . SER A 1 122 ? -4.156 -36.562 -13.336 1 98.56 122 SER A C 1
ATOM 883 O O . SER A 1 122 ? -3.578 -35.781 -14.07 1 98.56 122 SER A O 1
ATOM 885 N N . GLU A 1 123 ? -4.512 -37.781 -13.703 1 98.5 123 GLU A N 1
ATOM 886 C CA . GLU A 1 123 ? -4.305 -38.188 -15.086 1 98.5 123 GLU A CA 1
ATOM 887 C C . GLU A 1 123 ? -5.152 -37.375 -16.047 1 98.5 123 GLU A C 1
ATOM 889 O O . GLU A 1 123 ? -4.723 -37.062 -17.172 1 98.5 123 GLU A O 1
ATOM 894 N N . ARG A 1 124 ? -6.355 -37.062 -15.602 1 98 124 ARG A N 1
ATOM 895 C CA . ARG A 1 124 ? -7.262 -36.188 -16.344 1 98 124 ARG A CA 1
ATOM 896 C C . ARG A 1 124 ? -7.902 -35.156 -15.422 1 98 124 ARG A C 1
ATOM 898 O O . ARG A 1 124 ? -8.117 -35.406 -14.242 1 98 124 ARG A O 1
ATOM 905 N N . ALA A 1 125 ? -8.18 -34.062 -15.984 1 98.12 125 ALA A N 1
ATOM 906 C CA . ALA A 1 125 ? -8.805 -33 -15.203 1 98.12 125 ALA A CA 1
ATOM 907 C C . ALA A 1 125 ? -9.82 -32.219 -16.047 1 98.12 125 ALA A C 1
ATOM 909 O O . ALA A 1 125 ? -9.555 -31.891 -17.203 1 98.12 125 ALA A O 1
ATOM 910 N N . ALA A 1 126 ? -11.016 -32.031 -15.523 1 98.31 126 ALA A N 1
ATOM 911 C CA . ALA A 1 126 ? -12.016 -31.141 -16.141 1 98.31 126 ALA A CA 1
ATOM 912 C C . ALA A 1 126 ? -11.906 -29.719 -15.594 1 98.31 126 ALA A C 1
ATOM 914 O O . ALA A 1 126 ? -12.023 -29.5 -14.383 1 98.31 126 ALA A O 1
ATOM 915 N N . VAL A 1 127 ? -11.633 -28.781 -16.438 1 97.75 127 VAL A N 1
ATOM 916 C CA . VAL A 1 127 ? -11.492 -27.375 -16.031 1 97.75 127 VAL A CA 1
ATOM 917 C C . VAL A 1 127 ? -12.312 -26.484 -16.953 1 97.75 127 VAL A C 1
ATOM 919 O O . VAL A 1 127 ? -12.531 -26.828 -18.125 1 97.75 127 VAL A O 1
ATOM 922 N N . PRO A 1 128 ? -12.805 -25.328 -16.406 1 97.31 128 PRO A N 1
ATOM 923 C CA . PRO A 1 128 ? -13.492 -24.406 -17.328 1 97.31 128 PRO A CA 1
ATOM 924 C C . PRO A 1 128 ? -12.625 -24 -18.516 1 97.31 128 PRO A C 1
ATOM 926 O O . PRO A 1 128 ? -11.414 -23.797 -18.359 1 97.31 128 PRO A O 1
ATOM 929 N N . ALA A 1 129 ? -13.234 -23.891 -19.703 1 98 129 ALA A N 1
ATOM 930 C CA . ALA A 1 129 ? -12.508 -23.516 -20.906 1 98 129 ALA A CA 1
ATOM 931 C C . ALA A 1 129 ? -11.766 -22.188 -20.703 1 98 129 ALA A C 1
ATOM 933 O O . ALA A 1 129 ? -10.672 -22 -21.25 1 98 129 ALA A O 1
ATOM 934 N N . ASP A 1 130 ? -12.289 -21.281 -19.844 1 96 130 ASP A N 1
ATOM 935 C CA . ASP A 1 130 ? -11.703 -19.969 -19.594 1 96 130 ASP A CA 1
ATOM 936 C C . ASP A 1 130 ? -10.414 -20.078 -18.797 1 96 130 ASP A C 1
ATOM 938 O O . ASP A 1 130 ? -9.641 -19.125 -18.719 1 96 130 ASP A O 1
ATOM 942 N N . ASN A 1 131 ? -10.156 -21.234 -18.266 1 98.06 131 ASN A N 1
ATOM 943 C CA . ASN A 1 131 ? -8.969 -21.453 -17.453 1 98.06 131 ASN A CA 1
ATOM 944 C C . ASN A 1 131 ? -7.84 -22.094 -18.266 1 98.06 131 ASN A C 1
ATOM 946 O O . ASN A 1 131 ? -6.883 -22.625 -17.688 1 98.06 131 ASN A O 1
ATOM 950 N N . LEU A 1 132 ? -8.008 -22.047 -19.578 1 98.56 132 LEU A N 1
ATOM 951 C CA . LEU A 1 132 ? -6.992 -22.688 -20.406 1 98.56 132 LEU A CA 1
ATOM 952 C C . LEU A 1 132 ? -6.348 -21.672 -21.344 1 98.56 132 LEU A C 1
ATOM 954 O O . LEU A 1 132 ? -7 -20.719 -21.781 1 98.56 132 LEU A O 1
ATOM 958 N N . ILE A 1 133 ? -5.098 -21.922 -21.594 1 98.69 133 ILE A N 1
ATOM 959 C CA . ILE A 1 133 ? -4.363 -21.172 -22.609 1 98.69 133 ILE A CA 1
ATOM 960 C C . ILE A 1 133 ? -3.674 -22.141 -23.578 1 98.69 133 ILE A C 1
ATOM 962 O O . ILE A 1 133 ? -3.186 -23.188 -23.156 1 98.69 133 ILE A O 1
ATOM 966 N N . ALA A 1 134 ? -3.637 -21.781 -24.797 1 98.69 134 ALA A N 1
ATOM 967 C CA . ALA A 1 134 ? -3.012 -22.625 -25.797 1 98.69 134 ALA A CA 1
ATOM 968 C C . ALA A 1 134 ? -1.5 -22.703 -25.594 1 98.69 134 ALA A C 1
ATOM 970 O O . ALA A 1 134 ? -0.866 -21.703 -25.25 1 98.69 134 ALA A O 1
ATOM 971 N N . VAL A 1 135 ? -0.921 -23.844 -25.828 1 98.75 135 VAL A N 1
ATOM 972 C CA . VAL A 1 135 ? 0.515 -24.078 -25.734 1 98.75 135 VAL A CA 1
ATOM 973 C C . VAL A 1 135 ? 1.071 -24.422 -27.109 1 98.75 135 VAL A C 1
ATOM 975 O O . VAL A 1 135 ? 0.599 -25.344 -27.766 1 98.75 135 VAL A O 1
ATOM 978 N N . PRO A 1 136 ? 2.062 -23.672 -27.547 1 98.69 136 PRO A N 1
ATOM 979 C CA . PRO A 1 136 ? 2.664 -24.016 -28.844 1 98.69 136 PRO A CA 1
ATOM 980 C C . PRO A 1 136 ? 3.277 -25.406 -28.859 1 98.69 136 PRO A C 1
ATOM 982 O O . PRO A 1 136 ? 3.699 -25.922 -27.828 1 98.69 136 PRO A O 1
ATOM 985 N N . GLU A 1 137 ? 3.453 -25.938 -30.031 1 98.38 137 GLU A N 1
ATOM 986 C CA . GLU A 1 137 ? 3.926 -27.312 -30.234 1 98.38 137 GLU A CA 1
ATOM 987 C C . GLU A 1 137 ? 5.359 -27.469 -29.734 1 98.38 137 GLU A C 1
ATOM 989 O O . GLU A 1 137 ? 5.727 -28.531 -29.219 1 98.38 137 GLU A O 1
ATOM 994 N N . HIS A 1 138 ? 6.129 -26.422 -29.812 1 98.25 138 HIS A N 1
ATOM 995 C CA . HIS A 1 138 ? 7.555 -26.547 -29.516 1 98.25 138 HIS A CA 1
ATOM 996 C C . HIS A 1 138 ? 7.816 -26.469 -28.016 1 98.25 138 HIS A C 1
ATOM 998 O O . HIS A 1 138 ? 8.938 -26.719 -27.562 1 98.25 138 HIS A O 1
ATOM 1004 N N . VAL A 1 139 ? 6.859 -26.141 -27.219 1 98.56 139 VAL A N 1
ATOM 1005 C CA . VAL A 1 139 ? 7.023 -26 -25.766 1 98.56 139 VAL A CA 1
ATOM 1006 C C . VAL A 1 139 ? 6.816 -27.359 -25.109 1 98.56 139 VAL A C 1
ATOM 1008 O O . VAL A 1 139 ? 5.812 -28.031 -25.344 1 98.56 139 VAL A O 1
ATOM 1011 N N . ASP A 1 140 ? 7.773 -27.781 -24.312 1 98.44 140 ASP A N 1
ATOM 1012 C CA . ASP A 1 140 ? 7.645 -29.062 -23.625 1 98.44 140 ASP A CA 1
ATOM 1013 C C . ASP A 1 140 ? 6.605 -29 -22.516 1 98.44 140 ASP A C 1
ATOM 1015 O O . ASP A 1 140 ? 6.285 -27.906 -22.031 1 98.44 140 ASP A O 1
ATOM 1019 N N . TRP A 1 141 ? 6.062 -30.109 -22.094 1 98.56 141 TRP A N 1
ATOM 1020 C CA . TRP A 1 141 ? 4.957 -30.172 -21.141 1 98.56 141 TRP A CA 1
ATOM 1021 C C . TRP A 1 141 ? 5.398 -29.688 -19.766 1 98.56 141 TRP A C 1
ATOM 1023 O O . TRP A 1 141 ? 4.609 -29.094 -19.031 1 98.56 141 TRP A O 1
ATOM 1033 N N . GLU A 1 142 ? 6.664 -29.953 -19.375 1 98.56 142 GLU A N 1
ATOM 1034 C CA . GLU A 1 142 ? 7.172 -29.516 -18.078 1 98.56 142 GLU A CA 1
ATOM 1035 C C . GLU A 1 142 ? 7.156 -27.984 -17.984 1 98.56 142 GLU A C 1
ATOM 1037 O O . GLU A 1 142 ? 6.688 -27.438 -16.984 1 98.56 142 GLU A O 1
ATOM 1042 N N . THR A 1 143 ? 7.613 -27.344 -19.062 1 98.69 143 THR A N 1
ATOM 1043 C CA . THR A 1 143 ? 7.598 -25.875 -19.125 1 98.69 143 THR A CA 1
ATOM 1044 C C . THR A 1 143 ? 6.164 -25.359 -19.125 1 98.69 143 THR A C 1
ATOM 1046 O O . THR A 1 143 ? 5.828 -24.453 -18.359 1 98.69 143 THR A O 1
ATOM 1049 N N . ALA A 1 144 ? 5.328 -25.984 -19.891 1 98.88 144 ALA A N 1
ATOM 1050 C CA . ALA A 1 144 ? 3.941 -25.547 -20.031 1 98.88 144 ALA A CA 1
ATOM 1051 C C . ALA A 1 144 ? 3.195 -25.656 -18.703 1 98.88 144 ALA A C 1
ATOM 1053 O O . ALA A 1 144 ? 2.346 -24.812 -18.391 1 98.88 144 ALA A O 1
ATOM 1054 N N . ALA A 1 145 ? 3.518 -26.656 -17.938 1 98.81 145 ALA A N 1
ATOM 1055 C CA . ALA A 1 145 ? 2.844 -26.891 -16.656 1 98.81 145 ALA A CA 1
ATOM 1056 C C . ALA A 1 145 ? 3.4 -25.969 -15.578 1 98.81 145 ALA A C 1
ATOM 1058 O O . ALA A 1 145 ? 2.654 -25.484 -14.719 1 98.81 145 ALA A O 1
ATOM 1059 N N . ALA A 1 146 ? 4.707 -25.734 -15.633 1 98.75 146 ALA A N 1
ATOM 1060 C CA . ALA A 1 146 ? 5.398 -25.094 -14.516 1 98.75 146 ALA A CA 1
ATOM 1061 C C . ALA A 1 146 ? 5.297 -23.578 -14.609 1 98.75 146 ALA A C 1
ATOM 1063 O O . ALA A 1 146 ? 5.449 -22.875 -13.602 1 98.75 146 ALA A O 1
ATOM 1064 N N . ALA A 1 147 ? 4.969 -22.984 -15.719 1 98.81 147 ALA A N 1
ATOM 1065 C CA . ALA A 1 147 ? 5.152 -21.562 -15.984 1 98.81 147 ALA A CA 1
ATOM 1066 C C . ALA A 1 147 ? 3.938 -20.75 -15.531 1 98.81 147 ALA A C 1
ATOM 1068 O O . ALA A 1 147 ? 4.082 -19.703 -14.906 1 98.81 147 ALA A O 1
ATOM 1069 N N . PRO A 1 148 ? 2.711 -21.234 -15.734 1 98.81 148 PRO A N 1
ATOM 1070 C CA . PRO A 1 148 ? 1.568 -20.312 -15.742 1 98.81 148 PRO A CA 1
ATOM 1071 C C . PRO A 1 148 ? 1.402 -19.562 -14.422 1 98.81 148 PRO A C 1
ATOM 1073 O O . PRO A 1 148 ? 1.409 -18.328 -14.398 1 98.81 148 PRO A O 1
ATOM 1076 N N . LEU A 1 149 ? 1.36 -20.219 -13.32 1 98.69 149 LEU A N 1
ATOM 1077 C CA . LEU A 1 149 ? 0.985 -19.562 -12.078 1 98.69 149 LEU A CA 1
ATOM 1078 C C . LEU A 1 149 ? 2.057 -18.562 -11.641 1 98.69 149 LEU A C 1
ATOM 1080 O O . LEU A 1 149 ? 1.747 -17.422 -11.305 1 98.69 149 LEU A O 1
ATOM 1084 N N . VAL A 1 150 ? 3.289 -18.938 -11.719 1 98.5 150 VAL A N 1
ATOM 1085 C CA . VAL A 1 150 ? 4.328 -18.094 -11.141 1 98.5 150 VAL A CA 1
ATOM 1086 C C . VAL A 1 150 ? 4.586 -16.891 -12.047 1 98.5 150 VAL A C 1
ATOM 1088 O O . VAL A 1 150 ? 4.812 -15.781 -11.562 1 98.5 150 VAL A O 1
ATOM 1091 N N . PHE A 1 151 ? 4.5 -17.031 -13.383 1 98.88 151 PHE A N 1
ATOM 1092 C CA . PHE A 1 151 ? 4.785 -15.914 -14.266 1 98.88 151 PHE A CA 1
ATOM 1093 C C . PHE A 1 151 ? 3.607 -14.945 -14.312 1 98.88 151 PHE A C 1
ATOM 1095 O O . PHE A 1 151 ? 3.797 -13.727 -14.375 1 98.88 151 PHE A O 1
ATOM 1102 N N . GLN A 1 152 ? 2.361 -15.5 -14.297 1 98.81 152 GLN A N 1
ATOM 1103 C CA . GLN A 1 152 ? 1.237 -14.57 -14.25 1 98.81 152 GLN A CA 1
ATOM 1104 C C . GLN A 1 152 ? 1.238 -13.781 -12.945 1 98.81 152 GLN A C 1
ATOM 1106 O O . GLN A 1 152 ? 0.935 -12.586 -12.938 1 98.81 152 GLN A O 1
ATOM 1111 N N . THR A 1 153 ? 1.583 -14.43 -11.82 1 98.69 153 THR A N 1
ATOM 1112 C CA . THR A 1 153 ? 1.624 -13.781 -10.516 1 98.69 153 THR A CA 1
ATOM 1113 C C . THR A 1 153 ? 2.68 -12.68 -10.484 1 98.69 153 THR A C 1
ATOM 1115 O O . THR A 1 153 ? 2.398 -11.555 -10.078 1 98.69 153 THR A O 1
ATOM 1118 N N . ALA A 1 154 ? 3.865 -12.984 -10.953 1 98.81 154 ALA A N 1
ATOM 1119 C CA . ALA A 1 154 ? 4.961 -12.016 -10.969 1 98.81 154 ALA A CA 1
ATOM 1120 C C . ALA A 1 154 ? 4.668 -10.883 -11.945 1 98.81 154 ALA A C 1
ATOM 1122 O O . ALA A 1 154 ? 5 -9.727 -11.672 1 98.81 154 ALA A O 1
ATOM 1123 N N . TRP A 1 155 ? 4.039 -11.234 -13.078 1 98.88 155 TRP A N 1
ATOM 1124 C CA . TRP A 1 155 ? 3.688 -10.227 -14.07 1 98.88 155 TRP A CA 1
ATOM 1125 C C . TRP A 1 155 ? 2.732 -9.195 -13.492 1 98.88 155 TRP A C 1
ATOM 1127 O O . TRP A 1 155 ? 2.955 -7.992 -13.617 1 98.88 155 TRP A O 1
ATOM 1137 N N . ARG A 1 156 ? 1.73 -9.68 -12.859 1 98.81 156 ARG A N 1
ATOM 1138 C CA . ARG A 1 156 ? 0.782 -8.742 -12.266 1 98.81 156 ARG A CA 1
ATOM 1139 C C . ARG A 1 156 ? 1.45 -7.902 -11.18 1 98.81 156 ARG A C 1
ATOM 1141 O O . ARG A 1 156 ? 1.225 -6.691 -11.102 1 98.81 156 ARG A O 1
ATOM 1148 N N . MET A 1 157 ? 2.291 -8.508 -10.336 1 98.88 157 MET A N 1
ATOM 1149 C CA . MET A 1 157 ? 2.977 -7.762 -9.281 1 98.88 157 MET A CA 1
ATOM 1150 C C . MET A 1 157 ? 3.809 -6.629 -9.875 1 98.88 157 MET A C 1
ATOM 1152 O O . MET A 1 157 ? 3.67 -5.473 -9.469 1 98.88 157 MET A O 1
ATOM 1156 N N . LEU A 1 158 ? 4.582 -6.918 -10.898 1 98.88 158 LEU A N 1
ATOM 1157 C CA . LEU A 1 158 ? 5.617 -5.984 -11.328 1 98.88 158 LEU A CA 1
ATOM 1158 C C . LEU A 1 158 ? 5.074 -5.02 -12.383 1 98.88 158 LEU A C 1
ATOM 1160 O O . LEU A 1 158 ? 5.352 -3.82 -12.328 1 98.88 158 LEU A O 1
ATOM 1164 N N . ASN A 1 159 ? 4.258 -5.527 -13.336 1 98.5 159 ASN A N 1
ATOM 1165 C CA . ASN A 1 159 ? 3.832 -4.699 -14.461 1 98.5 159 ASN A CA 1
ATOM 1166 C C . ASN A 1 159 ? 2.529 -3.967 -14.148 1 98.5 159 ASN A C 1
ATOM 1168 O O . ASN A 1 159 ? 2.33 -2.834 -14.594 1 98.5 159 ASN A O 1
ATOM 1172 N N . THR A 1 160 ? 1.66 -4.648 -13.406 1 98.12 160 THR A N 1
ATOM 1173 C CA . THR A 1 160 ? 0.342 -4.059 -13.203 1 98.12 160 THR A CA 1
ATOM 1174 C C . THR A 1 160 ? 0.276 -3.334 -11.859 1 98.12 160 THR A C 1
ATOM 1176 O O . THR A 1 160 ? -0.102 -2.162 -11.805 1 98.12 160 THR A O 1
ATOM 1179 N N . ARG A 1 161 ? 0.699 -3.938 -10.781 1 98.56 161 ARG A N 1
ATOM 1180 C CA . ARG A 1 161 ? 0.553 -3.369 -9.445 1 98.56 161 ARG A CA 1
ATOM 1181 C C . ARG A 1 161 ? 1.65 -2.348 -9.164 1 98.56 161 ARG A C 1
ATOM 1183 O O . ARG A 1 161 ? 1.363 -1.178 -8.898 1 98.56 161 ARG A O 1
ATOM 1190 N N . ALA A 1 162 ? 2.924 -2.799 -9.289 1 98.62 162 ALA A N 1
ATOM 1191 C CA . ALA A 1 162 ? 4.047 -1.903 -9.023 1 98.62 162 ALA A CA 1
ATOM 1192 C C . ALA A 1 162 ? 4.305 -0.979 -10.211 1 98.62 162 ALA A C 1
ATOM 1194 O O . ALA A 1 162 ? 4.922 0.078 -10.055 1 98.62 162 ALA A O 1
ATOM 1195 N N . ASP A 1 163 ? 3.895 -1.454 -11.43 1 98.44 163 ASP A N 1
ATOM 1196 C CA . ASP A 1 163 ? 4.051 -0.667 -12.648 1 98.44 163 ASP A CA 1
ATOM 1197 C C . ASP A 1 163 ? 5.508 -0.25 -12.852 1 98.44 163 ASP A C 1
ATOM 1199 O O . ASP A 1 163 ? 5.805 0.938 -12.992 1 98.44 163 ASP A O 1
ATOM 1203 N N . VAL A 1 164 ? 6.402 -1.238 -12.828 1 98.38 164 VAL A N 1
ATOM 1204 C CA . VAL A 1 164 ? 7.844 -1.013 -12.906 1 98.38 164 VAL A CA 1
ATOM 1205 C C . VAL A 1 164 ? 8.188 -0.387 -14.258 1 98.38 164 VAL A C 1
ATOM 1207 O O . VAL A 1 164 ? 7.652 -0.79 -15.297 1 98.38 164 VAL A O 1
ATOM 1210 N N . SER A 1 165 ? 9.078 0.603 -14.242 1 97 165 SER A N 1
ATOM 1211 C CA . SER A 1 165 ? 9.531 1.301 -15.445 1 97 165 SER A CA 1
ATOM 1212 C C . SER A 1 165 ? 11.031 1.132 -15.648 1 97 165 SER A C 1
ATOM 1214 O O . SER A 1 165 ? 11.766 0.874 -14.688 1 97 165 SER A O 1
ATOM 1216 N N . PRO A 1 166 ? 11.375 1.277 -16.953 1 97.5 166 PRO A N 1
ATOM 1217 C CA . PRO A 1 166 ? 12.82 1.242 -17.188 1 97.5 166 PRO A CA 1
ATOM 1218 C C . PRO A 1 166 ? 13.586 2.252 -16.344 1 97.5 166 PRO A C 1
ATOM 1220 O O . PRO A 1 166 ? 13.125 3.377 -16.141 1 97.5 166 PRO A O 1
ATOM 1223 N N . GLY A 1 167 ? 14.664 1.819 -15.789 1 96.5 167 GLY A N 1
ATOM 1224 C CA . GLY A 1 167 ? 15.508 2.711 -15.008 1 96.5 167 GLY A CA 1
ATOM 1225 C C . GLY A 1 167 ? 15.258 2.602 -13.516 1 96.5 167 GLY A C 1
ATOM 1226 O O . GLY A 1 167 ? 16.078 3.049 -12.711 1 96.5 167 GLY A O 1
ATOM 1227 N N . GLU A 1 168 ? 14.195 1.991 -13.109 1 98.44 168 GLU A N 1
ATOM 1228 C CA . GLU A 1 168 ? 13.945 1.763 -11.688 1 98.44 168 GLU A CA 1
ATOM 1229 C C . GLU A 1 168 ? 14.773 0.591 -11.172 1 98.44 168 GLU A C 1
ATOM 1231 O O . GLU A 1 168 ? 15.273 -0.221 -11.953 1 98.44 168 GLU A O 1
ATOM 1236 N N . SER A 1 169 ? 14.922 0.556 -9.875 1 98.88 169 SER A N 1
ATOM 1237 C CA . SER A 1 169 ? 15.594 -0.555 -9.211 1 98.88 169 SER A CA 1
ATOM 1238 C C . SER A 1 169 ? 14.609 -1.438 -8.461 1 98.88 169 SER A C 1
ATOM 1240 O O . SER A 1 169 ? 13.664 -0.936 -7.84 1 98.88 169 SER A O 1
ATOM 1242 N N . VAL A 1 170 ? 14.836 -2.764 -8.617 1 98.94 170 VAL A N 1
ATOM 1243 C CA . VAL A 1 170 ? 13.922 -3.738 -8.031 1 98.94 170 VAL A CA 1
ATOM 1244 C C . VAL A 1 170 ? 14.711 -4.742 -7.188 1 98.94 170 VAL A C 1
ATOM 1246 O O . VAL A 1 170 ? 15.719 -5.289 -7.645 1 98.94 170 VAL A O 1
ATOM 1249 N N . LEU A 1 171 ? 14.289 -4.918 -5.934 1 98.94 171 LEU A N 1
ATOM 1250 C CA . LEU A 1 171 ? 14.812 -5.984 -5.082 1 98.94 171 LEU A CA 1
ATOM 1251 C C . LEU A 1 171 ? 13.852 -7.168 -5.047 1 98.94 171 LEU A C 1
ATOM 1253 O O . LEU A 1 171 ? 12.695 -7.023 -4.648 1 98.94 171 LEU A O 1
ATOM 1257 N N . VAL A 1 172 ? 14.336 -8.289 -5.473 1 98.94 172 VAL A N 1
ATOM 1258 C CA . VAL A 1 172 ? 13.547 -9.516 -5.445 1 98.94 172 VAL A CA 1
ATOM 1259 C C . VAL A 1 172 ? 14.055 -10.43 -4.332 1 98.94 172 VAL A C 1
ATOM 1261 O O . VAL A 1 172 ? 15.188 -10.914 -4.391 1 98.94 172 VAL A O 1
ATOM 1264 N N . LEU A 1 173 ? 13.18 -10.641 -3.371 1 98.31 173 LEU A N 1
ATOM 1265 C CA . LEU A 1 173 ? 13.516 -11.586 -2.314 1 98.31 173 LEU A CA 1
ATOM 1266 C C . LEU A 1 173 ? 13.141 -13.008 -2.723 1 98.31 173 LEU A C 1
ATOM 1268 O O . LEU A 1 173 ? 12.125 -13.227 -3.383 1 98.31 173 LEU A O 1
ATOM 1272 N N . GLY A 1 174 ? 13.93 -13.969 -2.273 1 94.69 174 GLY A N 1
ATOM 1273 C CA . GLY A 1 174 ? 13.672 -15.344 -2.645 1 94.69 174 GLY A CA 1
ATOM 1274 C C . GLY A 1 174 ? 13.75 -15.586 -4.141 1 94.69 174 GLY A C 1
ATOM 1275 O O . GLY A 1 174 ? 12.836 -16.188 -4.727 1 94.69 174 GLY A O 1
ATOM 1276 N N . ALA A 1 175 ? 14.82 -15.211 -4.734 1 95.12 175 ALA A N 1
ATOM 1277 C CA . ALA A 1 175 ? 14.945 -15.141 -6.191 1 95.12 175 ALA A CA 1
ATOM 1278 C C . ALA A 1 175 ? 15 -16.531 -6.805 1 95.12 175 ALA A C 1
ATOM 1280 O O . ALA A 1 175 ? 14.781 -16.703 -8.008 1 95.12 175 ALA A O 1
ATOM 1281 N N . SER A 1 176 ? 15.25 -17.5 -5.98 1 92.44 176 SER A N 1
ATOM 1282 C CA . SER A 1 176 ? 15.438 -18.844 -6.527 1 92.44 176 SER A CA 1
ATOM 1283 C C . SER A 1 176 ? 14.141 -19.641 -6.504 1 92.44 176 SER A C 1
ATOM 1285 O O . SER A 1 176 ? 14.078 -20.75 -7.035 1 92.44 176 SER A O 1
ATOM 1287 N N . GLY A 1 177 ? 13.141 -19.078 -5.887 1 93.69 177 GLY A N 1
ATOM 1288 C CA . GLY A 1 177 ? 11.859 -19.766 -5.828 1 93.69 177 GLY A CA 1
ATOM 1289 C C . GLY A 1 177 ? 11.031 -19.594 -7.09 1 93.69 177 GLY A C 1
ATOM 1290 O O . GLY A 1 177 ? 11.523 -19.078 -8.094 1 93.69 177 GLY A O 1
ATOM 1291 N N . GLY A 1 178 ? 9.781 -20.172 -7.086 1 95.44 178 GLY A N 1
ATOM 1292 C CA . GLY A 1 178 ? 8.891 -20.078 -8.227 1 95.44 178 GLY A CA 1
ATOM 1293 C C . GLY A 1 178 ? 8.594 -18.656 -8.664 1 95.44 178 GLY A C 1
ATOM 1294 O O . GLY A 1 178 ? 9.133 -18.188 -9.664 1 95.44 178 GLY A O 1
ATOM 1295 N N . VAL A 1 179 ? 7.98 -17.922 -7.805 1 97 179 VAL A N 1
ATOM 1296 C CA . VA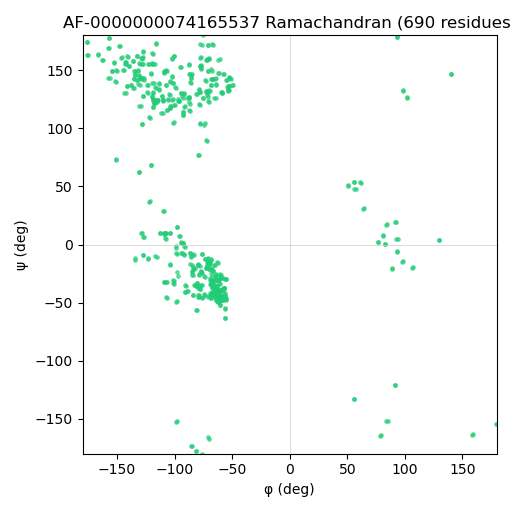L A 1 179 ? 7.621 -16.547 -8.125 1 97 179 VAL A CA 1
ATOM 1297 C C . VAL A 1 179 ? 8.883 -15.695 -8.219 1 97 179 VAL A C 1
ATOM 1299 O O . VAL A 1 179 ? 8.984 -14.805 -9.07 1 97 179 VAL A O 1
ATOM 1302 N N . GLY A 1 180 ? 9.883 -16 -7.422 1 97.56 180 GLY A N 1
ATOM 1303 C CA . GLY A 1 180 ? 11.117 -15.234 -7.391 1 97.56 180 GLY A CA 1
ATOM 1304 C C . GLY A 1 180 ? 11.867 -15.258 -8.711 1 97.56 180 GLY A C 1
ATOM 1305 O O . GLY A 1 180 ? 12.273 -14.211 -9.219 1 97.56 180 GLY A O 1
ATOM 1306 N N . HIS A 1 181 ? 12.055 -16.453 -9.273 1 97.88 181 HIS A N 1
ATOM 1307 C CA . HIS A 1 181 ? 12.812 -16.531 -10.516 1 97.88 181 HIS A CA 1
ATOM 1308 C C . HIS A 1 181 ? 12.062 -15.859 -11.656 1 97.88 181 HIS A C 1
ATOM 1310 O O . HIS A 1 181 ? 12.672 -15.266 -12.547 1 97.88 181 HIS A O 1
ATOM 1316 N N . ALA A 1 182 ? 10.727 -15.953 -11.641 1 98.69 182 ALA A N 1
ATOM 1317 C CA . ALA A 1 182 ? 9.914 -15.234 -12.617 1 98.69 182 ALA A CA 1
ATOM 1318 C C . ALA A 1 182 ? 10.062 -13.727 -12.445 1 98.69 182 ALA A C 1
ATOM 1320 O O . ALA A 1 182 ? 10.227 -12.992 -13.422 1 98.69 182 ALA A O 1
ATOM 1321 N N . ALA A 1 183 ? 10.062 -13.25 -11.219 1 98.88 183 ALA A N 1
ATOM 1322 C CA . ALA A 1 183 ? 10.125 -11.828 -10.914 1 98.88 183 ALA A CA 1
ATOM 1323 C C . ALA A 1 183 ? 11.453 -11.219 -11.367 1 98.88 183 ALA A C 1
ATOM 1325 O O . ALA A 1 183 ? 11.484 -10.109 -11.898 1 98.88 183 ALA A O 1
ATOM 1326 N N . VAL A 1 184 ? 12.547 -11.945 -11.164 1 98.88 184 VAL A N 1
ATOM 1327 C CA . VAL A 1 184 ? 13.852 -11.477 -11.609 1 98.88 184 VAL A CA 1
ATOM 1328 C C . VAL A 1 184 ? 13.828 -11.227 -13.109 1 98.88 184 VAL A C 1
ATOM 1330 O O . VAL A 1 184 ? 14.234 -10.164 -13.578 1 98.88 184 VAL A O 1
ATOM 1333 N N . GLN A 1 185 ? 13.312 -12.148 -13.844 1 98.88 185 GLN A N 1
ATOM 1334 C CA . GLN A 1 185 ? 13.312 -12.055 -15.305 1 98.88 185 GLN A CA 1
ATOM 1335 C C . GLN A 1 185 ? 12.383 -10.938 -15.781 1 98.88 185 GLN A C 1
ATOM 1337 O O . GLN A 1 185 ? 12.742 -10.18 -16.688 1 98.88 185 GLN A O 1
ATOM 1342 N N . ILE A 1 186 ? 11.234 -10.844 -15.172 1 98.88 186 ILE A N 1
ATOM 1343 C CA . ILE A 1 186 ? 10.258 -9.844 -15.578 1 98.88 186 ILE A CA 1
ATOM 1344 C C . ILE A 1 186 ? 10.781 -8.445 -15.258 1 98.88 186 ILE A C 1
ATOM 1346 O O . ILE A 1 186 ? 10.641 -7.523 -16.078 1 98.88 186 ILE A O 1
ATOM 1350 N N . ALA A 1 187 ? 11.398 -8.258 -14.086 1 98.88 187 ALA A N 1
ATOM 1351 C CA . ALA A 1 187 ? 12 -6.973 -13.734 1 98.88 187 ALA A CA 1
ATOM 1352 C C . ALA A 1 187 ? 13.109 -6.605 -14.719 1 98.88 187 ALA A C 1
ATOM 1354 O O . ALA A 1 187 ? 13.18 -5.465 -15.18 1 98.88 187 ALA A O 1
ATOM 1355 N N . ALA A 1 188 ? 13.953 -7.578 -15.031 1 98.81 188 ALA A N 1
ATOM 1356 C CA . ALA A 1 188 ? 15.031 -7.348 -15.984 1 98.81 188 ALA A CA 1
ATOM 1357 C C . ALA A 1 188 ? 14.477 -6.984 -17.359 1 98.81 188 ALA A C 1
ATOM 1359 O O . ALA A 1 188 ? 14.961 -6.059 -18.016 1 98.81 188 ALA A O 1
ATOM 1360 N N . HIS A 1 189 ? 13.477 -7.695 -17.75 1 98.62 189 HIS A N 1
ATOM 1361 C CA . HIS A 1 189 ? 12.852 -7.473 -19.047 1 98.62 189 HIS A CA 1
ATOM 1362 C C . HIS A 1 189 ? 12.227 -6.078 -19.125 1 98.62 189 HIS A C 1
ATOM 1364 O O . HIS A 1 189 ? 12.18 -5.477 -20.203 1 98.62 189 HIS A O 1
ATOM 1370 N N . ALA A 1 190 ? 11.781 -5.57 -18 1 98.31 190 ALA A N 1
ATOM 1371 C CA . ALA A 1 190 ? 11.18 -4.242 -17.938 1 98.31 190 ALA A CA 1
ATOM 1372 C C . ALA A 1 190 ? 12.242 -3.152 -18 1 98.31 190 ALA A C 1
ATOM 1374 O O . ALA A 1 190 ? 11.914 -1.966 -18.109 1 98.31 190 ALA A O 1
ATOM 1375 N N . GLY A 1 191 ? 13.492 -3.525 -17.938 1 98.5 191 GLY A N 1
ATOM 1376 C CA . GLY A 1 191 ? 14.578 -2.557 -18.016 1 98.5 191 GLY A CA 1
ATOM 1377 C C . GLY A 1 191 ? 15.023 -2.045 -16.656 1 98.5 191 GLY A C 1
ATOM 1378 O O . GLY A 1 191 ? 15.688 -1.012 -16.562 1 98.5 191 GLY A O 1
ATOM 1379 N N . ALA A 1 192 ? 14.711 -2.742 -15.594 1 98.75 192 ALA A N 1
ATOM 1380 C CA . ALA A 1 192 ? 15.086 -2.322 -14.25 1 98.75 192 ALA A CA 1
ATOM 1381 C C . ALA A 1 192 ? 16.469 -2.832 -13.875 1 98.75 192 ALA A C 1
ATOM 1383 O O . ALA A 1 192 ? 16.969 -3.801 -14.461 1 98.75 192 ALA A O 1
ATOM 1384 N N . GLU A 1 193 ? 17.094 -2.123 -12.969 1 98.81 193 GLU A N 1
ATOM 1385 C CA . GLU A 1 193 ? 18.234 -2.672 -12.25 1 98.81 193 GLU A CA 1
ATOM 1386 C C . GLU A 1 193 ? 17.797 -3.635 -11.156 1 98.81 193 GLU A C 1
ATOM 1388 O O . GLU A 1 193 ? 17.109 -3.238 -10.211 1 98.81 193 GLU A O 1
ATOM 1393 N N . VAL A 1 194 ? 18.25 -4.887 -11.258 1 98.88 194 VAL A N 1
ATOM 1394 C CA . VAL A 1 194 ? 17.641 -5.922 -10.422 1 98.88 194 VAL A CA 1
ATOM 1395 C C . VAL A 1 194 ? 18.641 -6.367 -9.344 1 98.88 194 VAL A C 1
ATOM 1397 O O . VAL A 1 194 ? 19.766 -6.746 -9.656 1 98.88 194 VAL A O 1
ATOM 1400 N N . PHE A 1 195 ? 18.203 -6.266 -8.086 1 98.88 195 PHE A N 1
ATOM 1401 C CA . PHE A 1 195 ? 18.828 -6.895 -6.934 1 98.88 195 PHE A CA 1
ATOM 1402 C C . PHE A 1 195 ? 18.109 -8.18 -6.547 1 98.88 195 PHE A C 1
ATOM 1404 O O . PHE A 1 195 ? 16.875 -8.219 -6.535 1 98.88 195 PHE A O 1
ATOM 1411 N N . ALA A 1 196 ? 18.859 -9.266 -6.273 1 98.75 196 ALA A N 1
ATOM 1412 C CA . ALA A 1 196 ? 18.266 -10.547 -5.895 1 98.75 196 ALA A CA 1
ATOM 1413 C C . ALA A 1 196 ? 18.922 -11.109 -4.637 1 98.75 196 ALA A C 1
ATOM 1415 O O . ALA A 1 196 ? 20.141 -11.023 -4.477 1 98.75 196 ALA A O 1
ATOM 1416 N N . THR A 1 197 ? 18.078 -11.617 -3.775 1 98.25 197 THR A N 1
ATOM 1417 C CA . THR A 1 197 ? 18.625 -12.258 -2.584 1 98.25 197 THR A CA 1
ATOM 1418 C C . THR A 1 197 ? 18.438 -13.773 -2.648 1 98.25 197 THR A C 1
ATOM 1420 O O . THR A 1 197 ? 17.469 -14.258 -3.225 1 98.25 197 THR A O 1
ATOM 1423 N N . ALA A 1 198 ? 19.359 -14.469 -2.084 1 96.81 198 ALA A N 1
ATOM 1424 C CA . ALA A 1 198 ? 19.297 -15.922 -1.906 1 96.81 198 ALA A CA 1
ATOM 1425 C C . ALA A 1 198 ? 20.203 -16.375 -0.766 1 96.81 198 ALA A C 1
ATOM 1427 O O . ALA A 1 198 ? 20.875 -15.547 -0.135 1 96.81 198 ALA A O 1
ATOM 1428 N N . SER A 1 199 ? 20.172 -17.672 -0.506 1 95.62 199 SER A N 1
ATOM 1429 C CA . SER A 1 199 ? 20.812 -18.156 0.707 1 95.62 199 SER A CA 1
ATOM 1430 C C . SER A 1 199 ? 22.141 -18.828 0.39 1 95.62 199 SER A C 1
ATOM 1432 O O . SER A 1 199 ? 22.938 -19.125 1.294 1 95.62 199 SER A O 1
ATOM 1434 N N . THR A 1 200 ? 22.375 -19.203 -0.876 1 96.12 200 THR A N 1
ATOM 1435 C CA . THR A 1 200 ? 23.625 -19.875 -1.248 1 96.12 200 THR A CA 1
ATOM 1436 C C . THR A 1 200 ? 24.234 -19.25 -2.492 1 96.12 200 THR A C 1
ATOM 1438 O O . THR A 1 200 ? 23.531 -18.578 -3.262 1 96.12 200 THR A O 1
ATOM 1441 N N . GLU A 1 201 ? 25.469 -19.531 -2.68 1 96.38 201 GLU A N 1
ATOM 1442 C CA . GLU A 1 201 ? 26.172 -19 -3.842 1 96.38 201 GLU A CA 1
ATOM 1443 C C . GLU A 1 201 ? 25.594 -19.562 -5.141 1 96.38 201 GLU A C 1
ATOM 1445 O O . GLU A 1 201 ? 25.5 -18.859 -6.141 1 96.38 201 GLU A O 1
ATOM 1450 N N . GLN A 1 202 ? 25.219 -20.781 -5.07 1 95.94 202 GLN A N 1
ATOM 1451 C CA . GLN A 1 202 ? 24.641 -21.406 -6.25 1 95.94 202 GLN A CA 1
ATOM 1452 C C . GLN A 1 202 ? 23.328 -20.734 -6.637 1 95.94 202 GLN A C 1
ATOM 1454 O O . GLN A 1 202 ? 23.078 -20.484 -7.816 1 95.94 202 GLN A O 1
ATOM 1459 N N . LYS A 1 203 ? 22.547 -20.422 -5.672 1 95.88 203 LYS A N 1
ATOM 1460 C CA . LYS A 1 203 ? 21.266 -19.766 -5.914 1 95.88 203 LYS A CA 1
ATOM 1461 C C . LYS A 1 203 ? 21.469 -18.344 -6.426 1 95.88 203 LYS A C 1
ATOM 1463 O O . LYS A 1 203 ? 20.703 -17.859 -7.258 1 95.88 203 LYS A O 1
ATOM 1468 N N . LEU A 1 204 ? 22.5 -17.734 -5.918 1 97.25 204 LEU A N 1
ATOM 1469 C CA . LEU A 1 204 ? 22.812 -16.375 -6.367 1 97.25 204 LEU A CA 1
ATOM 1470 C C . LEU A 1 204 ? 23.266 -16.375 -7.82 1 97.25 204 LEU A C 1
ATOM 1472 O O . LEU A 1 204 ? 22.875 -15.516 -8.609 1 97.25 204 LEU A O 1
ATOM 1476 N N . GLN A 1 205 ? 24.094 -17.344 -8.141 1 96.81 205 GLN A N 1
ATOM 1477 C CA . GLN A 1 205 ? 24.531 -17.469 -9.523 1 96.81 205 GLN A CA 1
ATOM 1478 C C . GLN A 1 205 ? 23.359 -17.734 -10.453 1 96.81 205 GLN A C 1
ATOM 1480 O O . GLN A 1 205 ? 23.281 -17.156 -11.555 1 96.81 205 GLN A O 1
ATOM 1485 N N . TYR A 1 206 ? 22.5 -18.547 -9.922 1 94.69 206 TYR A N 1
ATOM 1486 C CA . TYR A 1 206 ? 21.266 -18.828 -10.656 1 94.69 206 TYR A CA 1
ATOM 1487 C C . TYR A 1 206 ? 20.469 -17.562 -10.914 1 94.69 206 TYR A C 1
ATOM 1489 O O . TYR A 1 206 ? 20.016 -17.328 -12.039 1 94.69 206 TYR A O 1
ATOM 1497 N N . ALA A 1 207 ? 20.328 -16.719 -9.969 1 97.38 207 ALA A N 1
ATOM 1498 C CA . ALA A 1 207 ? 19.594 -15.461 -10.094 1 97.38 207 ALA A CA 1
ATOM 1499 C C . ALA A 1 207 ? 20.297 -14.523 -11.078 1 97.38 207 ALA A C 1
ATOM 1501 O O . ALA A 1 207 ? 19.625 -13.844 -11.875 1 97.38 207 ALA A O 1
ATOM 1502 N N . ALA A 1 208 ? 21.609 -14.516 -11.047 1 98.25 208 ALA A N 1
ATOM 1503 C CA . ALA A 1 208 ? 22.375 -13.688 -11.961 1 98.25 208 ALA A CA 1
ATOM 1504 C C . ALA A 1 208 ? 22.172 -14.133 -13.406 1 98.25 208 ALA A C 1
ATOM 1506 O O . ALA A 1 208 ? 22.031 -13.297 -14.305 1 98.25 208 ALA A O 1
ATOM 1507 N N . GLU A 1 209 ? 22.094 -15.422 -13.594 1 97.5 209 GLU A N 1
ATOM 1508 C CA . GLU A 1 209 ? 21.859 -15.977 -14.93 1 97.5 209 GLU A CA 1
ATOM 1509 C C . GLU A 1 209 ? 20.5 -15.562 -15.477 1 97.5 209 GLU A C 1
ATOM 1511 O O . GLU A 1 209 ? 20.328 -15.445 -16.688 1 97.5 209 GLU A O 1
ATOM 1516 N N . LEU A 1 210 ? 19.625 -15.273 -14.57 1 97.69 210 LEU A N 1
ATOM 1517 C CA . LEU A 1 210 ? 18.25 -14.969 -14.977 1 97.69 210 LEU A CA 1
ATOM 1518 C C . LEU A 1 210 ? 18.062 -13.477 -15.188 1 97.69 210 LEU A C 1
ATOM 1520 O O . LEU A 1 210 ? 17.016 -13.031 -15.633 1 97.69 210 LEU A O 1
ATOM 1524 N N . GLY A 1 211 ? 19.062 -12.656 -14.812 1 98.31 211 GLY A N 1
ATOM 1525 C CA . GLY A 1 211 ? 18.953 -11.242 -15.141 1 98.31 211 GLY A CA 1
ATOM 1526 C C . GLY A 1 211 ? 19.203 -10.336 -13.953 1 98.31 211 GLY A C 1
ATOM 1527 O O . GLY A 1 211 ? 19.141 -9.109 -14.07 1 98.31 211 GLY A O 1
ATOM 1528 N N . ALA A 1 212 ? 19.547 -10.883 -12.82 1 98.75 212 ALA A N 1
ATOM 1529 C CA . ALA A 1 212 ? 19.875 -10.039 -11.68 1 98.75 212 ALA A CA 1
ATOM 1530 C C . ALA A 1 212 ? 21.203 -9.32 -11.914 1 98.75 212 ALA A C 1
ATOM 1532 O O . ALA A 1 212 ? 22.203 -9.938 -12.312 1 98.75 212 ALA A O 1
ATOM 1533 N N . ASP A 1 213 ? 21.219 -8.047 -11.664 1 98.69 213 ASP A N 1
ATOM 1534 C CA . ASP A 1 213 ? 22.438 -7.254 -11.789 1 98.69 213 ASP A CA 1
ATOM 1535 C C . ASP A 1 213 ? 23.297 -7.379 -10.539 1 98.69 213 ASP A C 1
ATOM 1537 O O . ASP A 1 213 ? 24.531 -7.297 -10.617 1 98.69 213 ASP A O 1
ATOM 1541 N N . HIS A 1 214 ? 22.656 -7.484 -9.414 1 98.62 214 HIS A N 1
ATOM 1542 C CA . HIS A 1 214 ? 23.297 -7.598 -8.109 1 98.62 214 HIS A CA 1
ATOM 1543 C C . HIS A 1 214 ? 22.688 -8.727 -7.293 1 98.62 214 HIS A C 1
ATOM 1545 O O . HIS A 1 214 ? 21.484 -8.992 -7.383 1 98.62 214 HIS A O 1
ATOM 1551 N N . VAL A 1 215 ? 23.578 -9.398 -6.582 1 98.38 215 VAL A N 1
ATOM 1552 C CA . VAL A 1 215 ? 23.094 -10.508 -5.758 1 98.38 215 VAL A CA 1
ATOM 1553 C C . VAL A 1 215 ? 23.562 -10.312 -4.316 1 98.38 215 VAL A C 1
ATOM 1555 O O . VAL A 1 215 ? 24.641 -9.766 -4.074 1 98.38 215 VAL A O 1
ATOM 1558 N N . VAL A 1 216 ? 22.688 -10.688 -3.373 1 98.31 216 VAL A N 1
ATOM 1559 C CA . VAL A 1 216 ? 22.969 -10.555 -1.949 1 98.31 216 VAL A CA 1
ATOM 1560 C C . VAL A 1 216 ? 22.672 -11.867 -1.235 1 98.31 216 VAL A C 1
ATOM 1562 O O . VAL A 1 216 ? 21.547 -12.359 -1.275 1 98.31 216 VAL A O 1
ATOM 1565 N N . ASN A 1 217 ? 23.672 -12.469 -0.617 1 98.12 217 ASN A N 1
ATOM 1566 C CA . ASN A 1 217 ? 23.469 -13.602 0.271 1 98.12 217 ASN A CA 1
ATOM 1567 C C . ASN A 1 217 ? 22.953 -13.164 1.638 1 98.12 217 ASN A C 1
ATOM 1569 O O . ASN A 1 217 ? 23.719 -12.664 2.463 1 98.12 217 ASN A O 1
ATOM 1573 N N . TYR A 1 218 ? 21.672 -13.367 1.864 1 96.06 218 TYR A N 1
ATOM 1574 C CA . TYR A 1 218 ? 21.047 -12.797 3.055 1 96.06 218 TYR A CA 1
ATOM 1575 C C . TYR A 1 218 ? 21.469 -13.555 4.305 1 96.06 218 TYR A C 1
ATOM 1577 O O . TYR A 1 218 ? 21.203 -13.117 5.426 1 96.06 218 TYR A O 1
ATOM 1585 N N . THR A 1 219 ? 22.109 -14.766 4.16 1 96.38 219 THR A N 1
ATOM 1586 C CA . THR A 1 219 ? 22.625 -15.508 5.309 1 96.38 219 THR A CA 1
ATOM 1587 C C . THR A 1 219 ? 23.938 -14.922 5.793 1 96.38 219 THR A C 1
ATOM 1589 O O . THR A 1 219 ? 24.359 -15.172 6.926 1 96.38 219 THR A O 1
ATOM 1592 N N . GLU A 1 220 ? 24.562 -14.164 4.961 1 97 220 GLU A N 1
ATOM 1593 C CA . GLU A 1 220 ? 25.859 -13.602 5.293 1 97 220 GLU A CA 1
ATOM 1594 C C . GLU A 1 220 ? 25.734 -12.148 5.738 1 97 220 GLU A C 1
ATOM 1596 O O . GLU A 1 220 ? 26.562 -11.664 6.508 1 97 220 GLU A O 1
ATOM 1601 N N . THR A 1 221 ? 24.828 -11.445 5.176 1 96.69 221 THR A N 1
ATOM 1602 C CA . THR A 1 221 ? 24.641 -10.039 5.492 1 96.69 221 THR A CA 1
ATOM 1603 C C . THR A 1 221 ? 23.156 -9.68 5.504 1 96.69 221 THR A C 1
ATOM 1605 O O . THR A 1 221 ? 22.344 -10.375 4.895 1 96.69 221 THR A O 1
ATOM 1608 N N . ASN A 1 222 ? 22.875 -8.633 6.246 1 98 222 ASN A N 1
ATOM 1609 C CA . ASN A 1 222 ? 21.516 -8.094 6.172 1 98 222 ASN A CA 1
ATOM 1610 C C . ASN A 1 222 ? 21.25 -7.418 4.828 1 98 222 ASN A C 1
ATOM 1612 O O . ASN A 1 222 ? 21.969 -6.492 4.445 1 98 222 ASN A O 1
ATOM 1616 N N . PHE A 1 223 ? 20.266 -7.855 4.141 1 98.31 223 PHE A N 1
ATOM 1617 C CA . PHE A 1 223 ? 20.109 -7.371 2.775 1 98.31 223 PHE A CA 1
ATOM 1618 C C . PHE A 1 223 ? 19.703 -5.902 2.764 1 98.31 223 PHE A C 1
ATOM 1620 O O . PHE A 1 2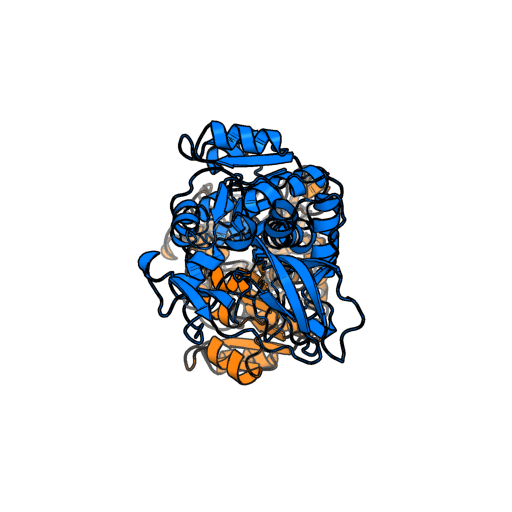23 ? 20.016 -5.176 1.816 1 98.31 223 PHE A O 1
ATOM 1627 N N . ALA A 1 224 ? 19 -5.438 3.791 1 98.69 224 ALA A N 1
ATOM 1628 C CA . ALA A 1 224 ? 18.625 -4.023 3.834 1 98.69 224 ALA A CA 1
ATOM 1629 C C . ALA A 1 224 ? 19.875 -3.143 3.949 1 98.69 224 ALA A C 1
ATOM 1631 O O . ALA A 1 224 ? 19.969 -2.096 3.305 1 98.69 224 ALA A O 1
ATOM 1632 N N . ASP A 1 225 ? 20.781 -3.535 4.793 1 98.5 225 ASP A N 1
ATOM 1633 C CA . ASP A 1 225 ? 22.031 -2.809 4.934 1 98.5 225 ASP A CA 1
ATOM 1634 C C . ASP A 1 225 ? 22.828 -2.809 3.621 1 98.5 225 ASP A C 1
ATOM 1636 O O . ASP A 1 225 ? 23.391 -1.788 3.236 1 98.5 225 ASP A O 1
ATOM 1640 N N . GLU A 1 226 ? 22.828 -3.965 2.953 1 98.31 226 GLU A N 1
ATOM 1641 C CA . GLU A 1 226 ? 23.531 -4.074 1.677 1 98.31 226 GLU A CA 1
ATOM 1642 C C . GLU A 1 226 ? 22.906 -3.174 0.619 1 98.31 226 GLU A C 1
ATOM 1644 O O . GLU A 1 226 ? 23.609 -2.525 -0.154 1 98.31 226 GLU A O 1
ATOM 1649 N N . ILE A 1 227 ? 21.594 -3.164 0.538 1 98.69 227 ILE A N 1
ATOM 1650 C CA . ILE A 1 227 ? 20.891 -2.322 -0.427 1 98.69 227 ILE A CA 1
ATOM 1651 C C . ILE A 1 227 ? 21.219 -0.854 -0.165 1 98.69 227 ILE A C 1
ATOM 1653 O O . ILE A 1 227 ? 21.531 -0.104 -1.096 1 98.69 227 ILE A O 1
ATOM 1657 N N . ARG A 1 228 ? 21.141 -0.449 1.104 1 98 228 ARG A N 1
ATOM 1658 C CA . ARG A 1 228 ? 21.469 0.925 1.47 1 98 228 ARG A CA 1
ATOM 1659 C C . ARG A 1 228 ? 22.875 1.289 1.026 1 98 228 ARG A C 1
ATOM 1661 O O . ARG A 1 228 ? 23.094 2.357 0.452 1 98 228 ARG A O 1
ATOM 1668 N N . ALA A 1 229 ? 23.812 0.393 1.273 1 97.94 229 ALA A N 1
ATOM 1669 C CA . ALA A 1 229 ? 25.203 0.637 0.912 1 97.94 229 ALA A CA 1
ATOM 1670 C C . ALA A 1 229 ? 25.359 0.737 -0.602 1 97.94 229 ALA A C 1
ATOM 1672 O O . ALA A 1 229 ? 26.031 1.649 -1.103 1 97.94 229 ALA A O 1
ATOM 1673 N N . ARG A 1 230 ? 24.719 -0.105 -1.316 1 97.75 230 ARG A N 1
ATOM 1674 C CA . ARG A 1 230 ? 24.922 -0.224 -2.756 1 97.75 230 ARG A CA 1
ATOM 1675 C C . ARG A 1 230 ? 24.172 0.867 -3.51 1 97.75 230 ARG A C 1
ATOM 1677 O O . ARG A 1 230 ? 24.438 1.113 -4.688 1 97.75 230 ARG A O 1
ATOM 1684 N N . THR A 1 231 ? 23.234 1.485 -2.877 1 97.69 231 THR A N 1
ATOM 1685 C CA . THR A 1 231 ? 22.422 2.496 -3.553 1 97.69 231 THR A CA 1
ATOM 1686 C C . THR A 1 231 ? 22.781 3.893 -3.045 1 97.69 231 THR A C 1
ATOM 1688 O O . THR A 1 231 ? 22.031 4.848 -3.289 1 97.69 231 THR A O 1
ATOM 1691 N N . GLY A 1 232 ? 23.828 4.027 -2.258 1 96.75 232 GLY A N 1
ATOM 1692 C CA . GLY A 1 232 ? 24.172 5.316 -1.68 1 96.75 232 GLY A CA 1
ATOM 1693 C C . GLY A 1 232 ? 23.125 5.836 -0.717 1 96.75 232 GLY A C 1
ATOM 1694 O O . GLY A 1 232 ? 22.781 7.02 -0.746 1 96.75 232 GLY A O 1
ATOM 1695 N N . LYS A 1 233 ? 22.438 4.988 -0.042 1 96.38 233 LYS A N 1
ATOM 1696 C CA . LYS A 1 233 ? 21.469 5.254 1.021 1 96.38 233 LYS A CA 1
ATOM 1697 C C . LYS A 1 233 ? 20.109 5.652 0.445 1 96.38 233 LYS A C 1
ATOM 1699 O O . LYS A 1 233 ? 19.203 6.02 1.188 1 96.38 233 LYS A O 1
ATOM 1704 N N . ARG A 1 234 ? 19.938 5.547 -0.841 1 97.62 234 ARG A N 1
ATOM 1705 C CA . ARG A 1 234 ? 18.672 5.91 -1.468 1 97.62 234 ARG A CA 1
ATOM 1706 C C . ARG A 1 234 ? 17.625 4.832 -1.238 1 97.62 234 ARG A C 1
ATOM 1708 O O . ARG A 1 234 ? 16.469 5.141 -0.949 1 97.62 234 ARG A O 1
ATOM 1715 N N . GLY A 1 235 ? 18.031 3.508 -1.445 1 98.56 235 GLY A N 1
ATOM 1716 C CA . GLY A 1 235 ? 17.109 2.383 -1.497 1 98.56 235 GLY A CA 1
ATOM 1717 C C . GLY A 1 235 ? 16.656 2.041 -2.906 1 98.56 235 GLY A C 1
ATOM 1718 O O . GLY A 1 235 ? 17.109 2.654 -3.873 1 98.56 235 GLY A O 1
ATOM 1719 N N . VAL A 1 236 ? 15.859 1.023 -2.979 1 98.94 236 VAL A N 1
ATOM 1720 C CA . VAL A 1 236 ? 15.352 0.597 -4.277 1 98.94 236 VAL A CA 1
ATOM 1721 C C . VAL A 1 236 ? 13.922 1.11 -4.465 1 98.94 236 VAL A C 1
ATOM 1723 O O . VAL A 1 236 ? 13.258 1.474 -3.494 1 98.94 236 VAL A O 1
ATOM 1726 N N . ASP A 1 237 ? 13.461 1.121 -5.695 1 98.88 237 ASP A N 1
ATOM 1727 C CA . ASP A 1 237 ? 12.141 1.664 -6.012 1 98.88 237 ASP A CA 1
ATOM 1728 C C . ASP A 1 237 ? 11.039 0.652 -5.703 1 98.88 237 ASP A C 1
ATOM 1730 O O . ASP A 1 237 ? 9.922 1.032 -5.344 1 98.88 237 ASP A O 1
ATOM 1734 N N . VAL A 1 238 ? 11.383 -0.642 -5.891 1 98.94 238 VAL A N 1
ATOM 1735 C CA . VAL A 1 238 ? 10.383 -1.691 -5.703 1 98.94 238 VAL A CA 1
ATOM 1736 C C . VAL A 1 238 ? 11.008 -2.867 -4.953 1 98.94 238 VAL A C 1
ATOM 1738 O O . VAL A 1 238 ? 12.148 -3.258 -5.234 1 98.94 238 VAL A O 1
ATOM 1741 N N . VAL A 1 239 ? 10.273 -3.408 -4.008 1 98.94 239 VAL A N 1
ATOM 1742 C CA . VAL A 1 239 ? 10.641 -4.668 -3.369 1 98.94 239 VAL A CA 1
ATOM 1743 C C . VAL A 1 239 ? 9.547 -5.707 -3.619 1 98.94 239 VAL A C 1
ATOM 1745 O O . VAL A 1 239 ? 8.367 -5.445 -3.393 1 98.94 239 VAL A O 1
ATOM 1748 N N . VAL A 1 240 ? 9.953 -6.809 -4.152 1 98.88 240 VAL A N 1
ATOM 1749 C CA . VAL A 1 240 ? 9.094 -7.98 -4.246 1 98.88 240 VAL A CA 1
ATOM 1750 C C . VAL A 1 240 ? 9.312 -8.875 -3.029 1 98.88 240 VAL A C 1
ATOM 1752 O O . VAL A 1 240 ? 10.367 -9.5 -2.887 1 98.88 240 VAL A O 1
ATOM 1755 N N . ASP A 1 241 ? 8.281 -8.93 -2.193 1 98.38 241 ASP A N 1
ATOM 1756 C CA . ASP A 1 241 ? 8.422 -9.688 -0.951 1 98.38 241 ASP A CA 1
ATOM 1757 C C . ASP A 1 241 ? 7.273 -10.68 -0.78 1 98.38 241 ASP A C 1
ATOM 1759 O O . ASP A 1 241 ? 6.176 -10.305 -0.353 1 98.38 241 ASP A O 1
ATOM 1763 N N . HIS A 1 242 ? 7.543 -11.906 -1.021 1 96.5 242 HIS A N 1
ATOM 1764 C CA . HIS A 1 242 ? 6.574 -12.961 -0.752 1 96.5 242 HIS A CA 1
ATOM 1765 C C . HIS A 1 242 ? 7.004 -13.82 0.436 1 96.5 242 HIS A C 1
ATOM 1767 O O . HIS A 1 242 ? 6.426 -14.883 0.684 1 96.5 242 HIS A O 1
ATOM 1773 N N . VAL A 1 243 ? 8.062 -13.375 1.168 1 95.44 243 VAL A N 1
ATOM 1774 C CA . VAL A 1 243 ? 8.617 -14.078 2.318 1 95.44 243 VAL A CA 1
ATOM 1775 C C . VAL A 1 243 ? 7.828 -13.727 3.574 1 95.44 243 VAL A C 1
ATOM 1777 O O . VAL A 1 243 ? 7.484 -14.609 4.367 1 95.44 243 VAL A O 1
ATOM 1780 N N . GLY A 1 244 ? 7.504 -12.469 3.752 1 95.25 244 GLY A N 1
ATOM 1781 C CA . GLY A 1 244 ? 6.617 -12.055 4.824 1 95.25 244 GLY A CA 1
ATOM 1782 C C . GLY A 1 244 ? 7.352 -11.68 6.098 1 95.25 244 GLY A C 1
ATOM 1783 O O . GLY A 1 244 ? 8.273 -10.859 6.074 1 95.25 244 GLY A O 1
ATOM 1784 N N . GLU A 1 245 ? 7.062 -12.359 7.191 1 96.44 245 GLU A N 1
ATOM 1785 C CA . GLU A 1 245 ? 7.449 -11.977 8.547 1 96.44 245 GLU A CA 1
ATOM 1786 C C . GLU A 1 245 ? 8.961 -11.812 8.664 1 96.44 245 GLU A C 1
ATOM 1788 O O . GLU A 1 245 ? 9.445 -10.844 9.25 1 96.44 245 GLU A O 1
ATOM 1793 N N . ALA A 1 246 ? 9.719 -12.688 8.07 1 96.75 246 ALA A N 1
ATOM 1794 C CA . ALA A 1 246 ? 11.172 -12.711 8.25 1 96.75 246 ALA A CA 1
ATOM 1795 C C . ALA A 1 246 ? 11.828 -11.531 7.547 1 96.75 246 ALA A C 1
ATOM 1797 O O . ALA A 1 246 ? 12.961 -11.156 7.879 1 96.75 246 ALA A O 1
ATOM 1798 N N . THR A 1 247 ? 11.141 -10.898 6.602 1 98.19 247 THR A N 1
ATOM 1799 C CA . THR A 1 247 ? 11.828 -9.914 5.77 1 98.19 247 THR A CA 1
ATOM 1800 C C . THR A 1 247 ? 11.086 -8.586 5.77 1 98.19 247 THR A C 1
ATOM 1802 O O . THR A 1 247 ? 11.617 -7.566 5.328 1 98.19 247 THR A O 1
ATOM 1805 N N . TRP A 1 248 ? 9.938 -8.516 6.297 1 98.56 248 TRP A N 1
ATOM 1806 C CA . TRP A 1 248 ? 8.984 -7.43 6.105 1 98.56 248 TRP A CA 1
ATOM 1807 C C . TRP A 1 248 ? 9.602 -6.086 6.488 1 98.56 248 TRP A C 1
ATOM 1809 O O . TRP A 1 248 ? 9.609 -5.148 5.688 1 98.56 248 TRP A O 1
ATOM 1819 N N . ASP A 1 249 ? 10.109 -5.941 7.652 1 98.31 249 ASP A N 1
ATOM 1820 C CA . ASP A 1 249 ? 10.695 -4.688 8.117 1 98.31 249 ASP A CA 1
ATOM 1821 C C . ASP A 1 249 ? 11.891 -4.285 7.258 1 98.31 249 ASP A C 1
ATOM 1823 O O . ASP A 1 249 ? 12.016 -3.121 6.871 1 98.31 249 ASP A O 1
ATOM 1827 N N . ASP A 1 250 ? 12.727 -5.238 6.961 1 98.69 250 ASP A N 1
ATOM 1828 C CA . ASP A 1 250 ? 13.906 -4.965 6.141 1 98.69 250 ASP A CA 1
ATOM 1829 C C . ASP A 1 250 ? 13.516 -4.617 4.711 1 98.69 250 ASP A C 1
ATOM 1831 O O . ASP A 1 250 ? 14.18 -3.811 4.055 1 98.69 250 ASP A O 1
ATOM 1835 N N . SER A 1 251 ? 12.438 -5.227 4.246 1 98.88 251 SER A N 1
ATOM 1836 C CA . SER A 1 251 ? 11.922 -4.852 2.932 1 98.88 251 SER A CA 1
ATOM 1837 C C . SER A 1 251 ? 11.531 -3.379 2.893 1 98.88 251 SER A C 1
ATOM 1839 O O . SER A 1 251 ? 11.906 -2.654 1.968 1 98.88 251 SER A O 1
ATOM 1841 N N . LEU A 1 252 ? 10.836 -2.939 3.904 1 98.81 252 LEU A N 1
ATOM 1842 C CA . LEU A 1 252 ? 10.43 -1.541 3.98 1 98.81 252 LEU A CA 1
ATOM 1843 C C . LEU A 1 252 ? 11.641 -0.627 4.117 1 98.81 252 LEU A C 1
ATOM 1845 O O . LEU A 1 252 ? 11.688 0.443 3.504 1 98.81 252 LEU A O 1
ATOM 1849 N N . ARG A 1 253 ? 12.625 -1.056 4.855 1 98.56 253 ARG A N 1
ATOM 1850 C CA . ARG A 1 253 ? 13.836 -0.277 5.07 1 98.56 253 ARG A CA 1
ATOM 1851 C C . ARG A 1 253 ? 14.648 -0.165 3.785 1 98.56 253 ARG A C 1
ATOM 1853 O O . ARG A 1 253 ? 15.484 0.734 3.646 1 98.56 253 ARG A O 1
ATOM 1860 N N . SER A 1 254 ? 14.406 -1.071 2.861 1 98.88 254 SER A N 1
ATOM 1861 C CA . SER A 1 254 ? 15.203 -1.127 1.639 1 98.88 254 SER A CA 1
ATOM 1862 C C . SER A 1 254 ? 14.633 -0.196 0.57 1 98.88 254 SER A C 1
ATOM 1864 O O . SER A 1 254 ? 15.258 0.003 -0.476 1 98.88 254 SER A O 1
ATOM 1866 N N . LEU A 1 255 ? 13.508 0.361 0.839 1 98.88 255 LEU A N 1
ATOM 1867 C CA . LEU A 1 255 ? 12.82 1.15 -0.179 1 98.88 255 LEU A CA 1
ATOM 1868 C C . LEU A 1 255 ? 13.328 2.59 -0.182 1 98.88 255 LEU A C 1
ATOM 1870 O O . LEU A 1 255 ? 13.578 3.164 0.878 1 98.88 255 LEU A O 1
ATOM 1874 N N . ALA A 1 256 ? 13.414 3.166 -1.36 1 98.62 256 ALA A N 1
ATOM 1875 C CA . ALA A 1 256 ? 13.539 4.613 -1.519 1 98.62 256 ALA A CA 1
ATOM 1876 C C . ALA A 1 256 ? 12.242 5.32 -1.143 1 98.62 256 ALA A C 1
ATOM 1878 O O . ALA A 1 256 ? 11.18 4.691 -1.086 1 98.62 256 ALA A O 1
ATOM 1879 N N . LYS A 1 257 ? 12.328 6.613 -0.85 1 98.38 257 LYS A N 1
ATOM 1880 C CA . LYS A 1 257 ? 11.102 7.391 -0.682 1 98.38 257 LYS A CA 1
ATOM 1881 C C . LYS A 1 257 ? 10.18 7.234 -1.889 1 98.38 257 LYS A C 1
ATOM 1883 O O . LYS A 1 257 ? 10.648 7.207 -3.031 1 98.38 257 LYS A O 1
ATOM 1888 N N . GLY A 1 258 ? 8.906 7.062 -1.549 1 98.38 258 GLY A N 1
ATOM 1889 C CA . GLY A 1 258 ? 7.941 6.879 -2.619 1 98.38 258 GLY A CA 1
ATOM 1890 C C . GLY A 1 258 ? 7.973 5.484 -3.219 1 98.38 258 GLY A C 1
ATOM 1891 O O . GLY A 1 258 ? 7.262 5.203 -4.188 1 98.38 258 GLY A O 1
ATOM 1892 N N . GLY A 1 259 ? 8.844 4.582 -2.658 1 98.75 259 GLY A N 1
ATOM 1893 C CA . GLY A 1 259 ? 8.953 3.229 -3.174 1 98.75 259 GLY A CA 1
ATOM 1894 C C . GLY A 1 259 ? 7.742 2.373 -2.863 1 98.75 259 GLY A C 1
ATOM 1895 O O . GLY A 1 259 ? 6.867 2.779 -2.094 1 98.75 259 GLY A O 1
ATOM 1896 N N . ARG A 1 260 ? 7.68 1.181 -3.436 1 98.69 260 ARG A N 1
ATOM 1897 C CA . ARG A 1 260 ? 6.531 0.308 -3.209 1 98.69 260 ARG A CA 1
ATOM 1898 C C . ARG A 1 260 ? 6.977 -1.125 -2.941 1 98.69 260 ARG A C 1
ATOM 1900 O O . ARG A 1 260 ? 7.941 -1.604 -3.543 1 98.69 260 ARG A O 1
ATOM 1907 N N . LEU A 1 261 ? 6.418 -1.683 -1.993 1 98.94 261 LEU A N 1
ATOM 1908 C CA . LEU A 1 261 ? 6.516 -3.107 -1.701 1 98.94 261 LEU A CA 1
ATOM 1909 C C . LEU A 1 261 ? 5.324 -3.867 -2.275 1 98.94 261 LEU A C 1
ATOM 1911 O O . LEU A 1 261 ? 4.176 -3.518 -2.006 1 98.94 261 LEU A O 1
ATOM 1915 N N . VAL A 1 262 ? 5.559 -4.848 -3.105 1 98.88 262 VAL A N 1
ATOM 1916 C CA . VAL A 1 262 ? 4.477 -5.664 -3.65 1 98.88 262 VAL A CA 1
ATOM 1917 C C . VAL A 1 262 ? 4.598 -7.094 -3.125 1 98.88 262 VAL A C 1
ATOM 1919 O O . VAL A 1 262 ? 5.695 -7.656 -3.088 1 98.88 262 VAL A O 1
ATOM 1922 N N . THR A 1 263 ? 3.469 -7.637 -2.674 1 98.75 263 THR A N 1
ATOM 1923 C CA . THR A 1 263 ? 3.502 -8.938 -2.02 1 98.75 263 THR A CA 1
ATOM 1924 C C . THR A 1 263 ? 2.365 -9.828 -2.52 1 98.75 263 THR A C 1
ATOM 1926 O O . THR A 1 263 ? 1.26 -9.344 -2.771 1 98.75 263 THR A O 1
ATOM 1929 N N . CYS A 1 264 ? 2.674 -11.141 -2.654 1 98.06 264 CYS A N 1
ATOM 1930 C CA . CYS A 1 264 ? 1.686 -12.141 -3.051 1 98.06 264 CYS A CA 1
ATOM 1931 C C . CYS A 1 264 ? 1.691 -13.328 -2.094 1 98.06 264 CYS A C 1
ATOM 1933 O O . CYS A 1 264 ? 1.102 -14.367 -2.387 1 98.06 264 CYS A O 1
ATOM 1935 N N . GLY A 1 265 ? 2.42 -13.141 -0.998 1 95.31 265 GLY A N 1
ATOM 1936 C CA . GLY A 1 265 ? 2.545 -14.258 -0.07 1 95.31 265 GLY A CA 1
ATOM 1937 C C . GLY A 1 265 ? 3.322 -13.906 1.184 1 95.31 265 GLY A C 1
ATOM 1938 O O . GLY A 1 265 ? 3.871 -12.805 1.292 1 95.31 265 GLY A O 1
ATOM 1939 N N . ALA A 1 266 ? 3.35 -14.852 2.08 1 94.5 266 ALA A N 1
ATOM 1940 C CA . ALA A 1 266 ? 4.035 -14.734 3.365 1 94.5 266 ALA A CA 1
ATOM 1941 C C . ALA A 1 266 ? 4.504 -16.094 3.861 1 94.5 266 ALA A C 1
ATOM 1943 O O . ALA A 1 266 ? 4.035 -16.594 4.895 1 94.5 266 ALA A O 1
ATOM 1944 N N . THR A 1 267 ? 5.516 -16.609 3.244 1 91.44 267 THR A N 1
ATOM 1945 C CA . THR A 1 267 ? 5.918 -18 3.438 1 91.44 267 THR A CA 1
ATOM 1946 C C . THR A 1 267 ? 6.5 -18.203 4.836 1 91.44 267 THR A C 1
ATOM 1948 O O . THR A 1 267 ? 6.555 -19.328 5.328 1 91.44 267 THR A O 1
ATOM 1951 N N . THR A 1 268 ? 6.961 -17.125 5.5 1 92.88 268 THR A N 1
ATOM 1952 C CA . THR A 1 268 ? 7.559 -17.281 6.82 1 92.88 268 THR A CA 1
ATOM 1953 C C . THR A 1 268 ? 6.633 -16.734 7.902 1 92.88 268 THR A C 1
ATOM 1955 O O . THR A 1 268 ? 7.031 -16.594 9.062 1 92.88 268 THR A O 1
ATOM 1958 N N . GLY A 1 269 ? 5.441 -16.328 7.492 1 92.62 269 GLY A N 1
ATOM 1959 C CA . GLY A 1 269 ? 4.477 -15.773 8.422 1 92.62 269 GLY A CA 1
ATOM 1960 C C . GLY A 1 269 ? 3.719 -14.586 7.852 1 92.62 269 GLY A C 1
ATOM 1961 O O . GLY A 1 269 ? 4.297 -13.75 7.156 1 92.62 269 GLY A O 1
ATOM 1962 N N . GLY A 1 270 ? 2.471 -14.5 8.289 1 94.62 270 GLY A N 1
ATOM 1963 C CA . GLY A 1 270 ? 1.584 -13.562 7.617 1 94.62 270 GLY A CA 1
ATOM 1964 C C . GLY A 1 270 ? 1.169 -12.398 8.5 1 94.62 270 GLY A C 1
ATOM 1965 O O . GLY A 1 270 ? 0.281 -11.625 8.141 1 94.62 270 GLY A O 1
ATOM 1966 N N . ARG A 1 271 ? 1.796 -12.258 9.672 1 96.19 271 ARG A N 1
ATOM 1967 C CA . ARG A 1 271 ? 1.404 -11.188 10.586 1 96.19 271 ARG A CA 1
ATOM 1968 C C . ARG A 1 271 ? 2.623 -10.414 11.078 1 96.19 271 ARG A C 1
ATOM 1970 O O . ARG A 1 271 ? 2.861 -10.32 12.289 1 96.19 271 ARG A O 1
ATOM 1977 N N . PRO A 1 272 ? 3.322 -9.789 10.18 1 97.69 272 PRO A N 1
ATOM 1978 C CA . PRO A 1 272 ? 4.477 -8.992 10.609 1 97.69 272 PRO A CA 1
ATOM 1979 C C . PRO A 1 272 ? 4.074 -7.652 11.219 1 97.69 272 PRO A C 1
ATOM 1981 O O . PRO A 1 272 ? 3.012 -7.117 10.898 1 97.69 272 PRO A O 1
ATOM 1984 N N . GLU A 1 273 ? 4.938 -7.199 12.109 1 97.31 273 GLU A N 1
ATOM 1985 C CA . GLU A 1 273 ? 4.824 -5.805 12.523 1 97.31 273 GLU A CA 1
ATOM 1986 C C . GLU A 1 273 ? 5.191 -4.855 11.391 1 97.31 273 GLU A C 1
ATOM 1988 O O . GLU A 1 273 ? 6.156 -5.098 10.656 1 97.31 273 GLU A O 1
ATOM 1993 N N . THR A 1 274 ? 4.418 -3.799 11.227 1 98.12 274 THR A N 1
ATOM 1994 C CA . THR A 1 274 ? 4.68 -2.822 10.172 1 98.12 274 THR A CA 1
ATOM 1995 C C . THR A 1 274 ? 5.039 -1.466 10.773 1 98.12 274 THR A C 1
ATOM 1997 O O . THR A 1 274 ? 4.305 -0.938 11.617 1 98.12 274 THR A O 1
ATOM 2000 N N . ASN A 1 275 ? 6.199 -0.923 10.406 1 97.56 275 ASN A N 1
ATOM 2001 C CA . ASN A 1 275 ? 6.621 0.419 10.797 1 97.56 275 ASN A CA 1
ATOM 2002 C C . ASN A 1 275 ? 5.824 1.491 10.055 1 97.56 275 ASN A C 1
ATOM 2004 O O . ASN A 1 275 ? 6.262 1.988 9.016 1 97.56 275 ASN A O 1
ATOM 2008 N N . VAL A 1 276 ? 4.707 1.893 10.641 1 97.56 276 VAL A N 1
ATOM 2009 C CA . VAL A 1 276 ? 3.771 2.807 9.992 1 97.56 276 VAL A CA 1
ATOM 2010 C C . VAL A 1 276 ? 4.414 4.184 9.844 1 97.56 276 VAL A C 1
ATOM 2012 O O . VAL A 1 276 ? 4.16 4.895 8.867 1 97.56 276 VAL A O 1
ATOM 2015 N N . GLN A 1 277 ? 5.32 4.594 10.773 1 95.81 277 GLN A N 1
ATOM 2016 C CA . GLN A 1 277 ? 6.02 5.867 10.672 1 95.81 277 GLN A CA 1
ATOM 2017 C C . GLN A 1 277 ? 6.879 5.922 9.414 1 95.81 277 GLN A C 1
ATOM 2019 O O . GLN A 1 277 ? 6.91 6.941 8.719 1 95.81 277 GLN A O 1
ATOM 2024 N N . ARG A 1 278 ? 7.516 4.828 9.125 1 96.88 278 ARG A N 1
ATOM 2025 C CA . ARG A 1 278 ? 8.312 4.754 7.902 1 96.88 278 ARG A CA 1
ATOM 2026 C C . ARG A 1 278 ? 7.422 4.828 6.664 1 96.88 278 ARG A C 1
ATOM 2028 O O . ARG A 1 278 ? 7.762 5.504 5.688 1 96.88 278 ARG A O 1
ATOM 2035 N N . VAL A 1 279 ? 6.285 4.125 6.738 1 98.62 279 VAL A N 1
ATOM 2036 C CA . VAL A 1 279 ? 5.375 4.051 5.602 1 98.62 279 VAL A CA 1
ATOM 2037 C C . VAL A 1 279 ? 4.859 5.449 5.266 1 98.62 279 VAL A C 1
ATOM 2039 O O . VAL A 1 279 ? 4.938 5.887 4.113 1 98.62 279 VAL A O 1
ATOM 2042 N N . PHE A 1 280 ? 4.363 6.242 6.207 1 97.94 280 PHE A N 1
ATOM 2043 C CA . PHE A 1 280 ? 3.758 7.52 5.844 1 97.94 280 PHE A CA 1
ATOM 2044 C C . PHE A 1 280 ? 4.828 8.586 5.629 1 97.94 280 PHE A C 1
ATOM 2046 O O . PHE A 1 280 ? 4.707 9.414 4.727 1 97.94 280 PHE A O 1
ATOM 2053 N N . TRP A 1 281 ? 5.973 8.578 6.426 1 97 281 TRP A N 1
ATOM 2054 C CA . TRP A 1 281 ? 7 9.602 6.277 1 97 281 TRP A CA 1
ATOM 2055 C C . TRP A 1 281 ? 7.684 9.5 4.914 1 97 281 TRP A C 1
ATOM 2057 O O . TRP A 1 281 ? 7.973 10.508 4.277 1 97 281 TRP A O 1
ATOM 2067 N N . ASN A 1 282 ? 7.93 8.203 4.512 1 98.31 282 ASN A N 1
ATOM 2068 C CA . ASN A 1 282 ? 8.586 7.984 3.229 1 98.31 282 ASN A CA 1
ATOM 2069 C C . ASN A 1 282 ? 7.57 7.793 2.105 1 98.31 282 ASN A C 1
ATOM 2071 O O . ASN A 1 282 ? 7.945 7.559 0.956 1 98.31 282 ASN A O 1
ATOM 2075 N N . GLN A 1 283 ? 6.352 7.887 2.496 1 98.69 283 GLN A N 1
ATOM 2076 C CA . GLN A 1 283 ? 5.227 7.746 1.573 1 98.69 283 GLN A CA 1
ATOM 2077 C C . GLN A 1 283 ? 5.363 6.484 0.729 1 98.69 283 GLN A C 1
ATOM 2079 O O . GLN A 1 283 ? 5.25 6.535 -0.497 1 98.69 283 GLN A O 1
ATOM 2084 N N . LEU A 1 284 ? 5.586 5.406 1.406 1 98.88 284 LEU A N 1
ATOM 2085 C CA . LEU A 1 284 ? 5.699 4.098 0.769 1 98.88 284 LEU A CA 1
ATOM 2086 C C . LEU A 1 284 ? 4.324 3.543 0.421 1 98.88 284 LEU A C 1
ATOM 2088 O O . LEU A 1 284 ? 3.32 3.93 1.027 1 98.88 284 LEU A O 1
ATOM 2092 N N . ASP A 1 285 ? 4.266 2.68 -0.607 1 98.88 285 ASP A N 1
ATOM 2093 C CA . ASP A 1 285 ? 3.082 1.894 -0.938 1 98.88 285 ASP A CA 1
ATOM 2094 C C . ASP A 1 285 ? 3.311 0.411 -0.651 1 98.88 285 ASP A C 1
ATOM 2096 O O . ASP A 1 285 ? 4.34 -0.15 -1.031 1 98.88 285 ASP A O 1
ATOM 2100 N N . ILE A 1 286 ? 2.449 -0.153 0.072 1 98.94 286 ILE A N 1
ATOM 2101 C CA . ILE A 1 286 ? 2.377 -1.604 0.203 1 98.94 286 ILE A CA 1
ATOM 2102 C C . ILE A 1 286 ? 1.214 -2.141 -0.628 1 98.94 286 ILE A C 1
ATOM 2104 O O . ILE A 1 286 ? 0.054 -1.811 -0.369 1 98.94 286 ILE A O 1
ATOM 2108 N N . LEU A 1 287 ? 1.562 -3 -1.607 1 98.94 287 LEU A N 1
ATOM 2109 C CA . LEU A 1 287 ? 0.599 -3.43 -2.617 1 98.94 287 LEU A CA 1
ATOM 2110 C C . LEU A 1 287 ? 0.383 -4.938 -2.555 1 98.94 287 LEU A C 1
ATOM 2112 O O . LEU A 1 287 ? 1.331 -5.711 -2.701 1 98.94 287 LEU A O 1
ATOM 2116 N N . GLY A 1 288 ? -0.864 -5.297 -2.336 1 98.81 288 GLY A N 1
ATOM 2117 C CA . GLY A 1 288 ? -1.213 -6.703 -2.438 1 98.81 288 GLY A CA 1
ATOM 2118 C C . GLY A 1 288 ? -1.532 -7.137 -3.855 1 98.81 288 GLY A C 1
ATOM 2119 O O . GLY A 1 288 ? -2.131 -6.379 -4.621 1 98.81 288 GLY A O 1
ATOM 2120 N N . SER A 1 289 ? -1.18 -8.367 -4.121 1 98.62 289 SER A N 1
ATOM 2121 C CA . SER A 1 289 ? -1.427 -8.914 -5.449 1 98.62 289 SER A CA 1
ATOM 2122 C C . SER A 1 289 ? -1.612 -10.43 -5.391 1 98.62 289 SER A C 1
ATOM 2124 O O . SER A 1 289 ? -0.961 -11.109 -4.598 1 98.62 289 SER A O 1
ATOM 2126 N N . THR A 1 290 ? -2.516 -10.93 -6.152 1 96.94 290 THR A N 1
ATOM 2127 C CA . THR A 1 290 ? -2.67 -12.375 -6.266 1 96.94 290 THR A CA 1
ATOM 2128 C C . THR A 1 290 ? -2.996 -12.773 -7.703 1 96.94 290 THR A C 1
ATOM 2130 O O . THR A 1 290 ? -3.74 -12.07 -8.391 1 96.94 290 THR A O 1
ATOM 2133 N N . MET A 1 291 ? -2.377 -13.812 -8.219 1 97.69 291 MET A N 1
ATOM 2134 C CA . MET A 1 291 ? -2.664 -14.383 -9.539 1 97.69 291 MET A CA 1
ATOM 2135 C C . MET A 1 291 ? -2.543 -13.32 -10.625 1 97.69 291 MET A C 1
ATOM 2137 O O . MET A 1 291 ? -1.485 -12.703 -10.789 1 97.69 291 MET A O 1
ATOM 2141 N N . ALA A 1 292 ? -3.562 -13.273 -11.516 1 98.31 292 ALA A N 1
ATOM 2142 C CA . ALA A 1 292 ? -3.584 -12.32 -12.625 1 98.31 292 ALA A CA 1
ATOM 2143 C C . ALA A 1 292 ? -4.895 -12.414 -13.398 1 98.31 292 ALA A C 1
ATOM 2145 O O . ALA A 1 292 ? -5.672 -13.352 -13.211 1 98.31 292 ALA A O 1
ATOM 2146 N N . THR A 1 293 ? -5.172 -11.398 -14.18 1 97.75 293 THR A N 1
ATOM 2147 C CA . THR A 1 293 ? -6.215 -11.523 -15.195 1 97.75 293 THR A CA 1
ATOM 2148 C C . THR A 1 293 ? -5.762 -12.43 -16.328 1 97.75 293 THR A C 1
ATOM 2150 O O . THR A 1 293 ? -4.562 -12.641 -16.531 1 97.75 293 THR A O 1
ATOM 2153 N N . PRO A 1 294 ? -6.746 -12.953 -17.062 1 96.44 294 PRO A N 1
ATOM 2154 C CA . PRO A 1 294 ? -6.355 -13.766 -18.219 1 96.44 294 PRO A CA 1
ATOM 2155 C C . PRO A 1 294 ? -5.457 -13.008 -19.203 1 96.44 294 PRO A C 1
ATOM 2157 O O . PRO A 1 294 ? -4.508 -13.578 -19.734 1 96.44 294 PRO A O 1
ATOM 2160 N N . GLY A 1 295 ? -5.73 -11.711 -19.391 1 97.25 295 GLY A N 1
ATOM 2161 C CA . GLY A 1 295 ? -4.891 -10.906 -20.266 1 97.25 295 GLY A CA 1
ATOM 2162 C C . GLY A 1 295 ? -3.461 -10.789 -19.781 1 97.25 295 GLY A C 1
ATOM 2163 O O . GLY A 1 295 ? -2.518 -10.859 -20.562 1 97.25 295 GLY A O 1
ATOM 2164 N N . GLU A 1 296 ? -3.301 -10.609 -18.531 1 98.31 296 GLU A N 1
ATOM 2165 C CA . GLU A 1 296 ? -1.971 -10.547 -17.922 1 98.31 296 GLU A CA 1
ATOM 2166 C C . GLU A 1 296 ? -1.242 -11.883 -18.047 1 98.31 296 GLU A C 1
ATOM 2168 O O . GLU A 1 296 ? -0.038 -11.914 -18.312 1 98.31 296 GLU A O 1
ATOM 2173 N N . ALA A 1 297 ? -1.981 -12.961 -17.859 1 98.56 297 ALA A N 1
ATOM 2174 C CA . ALA A 1 297 ? -1.4 -14.289 -18.031 1 98.56 297 ALA A CA 1
ATOM 2175 C C . ALA A 1 297 ? -0.938 -14.508 -19.469 1 98.56 297 ALA A C 1
ATOM 2177 O O . ALA A 1 297 ? 0.165 -15.008 -19.703 1 98.56 297 ALA A O 1
ATOM 2178 N N . ASP A 1 298 ? -1.746 -14.094 -20.422 1 98.19 298 ASP A N 1
ATOM 2179 C CA . ASP A 1 298 ? -1.375 -14.203 -21.828 1 98.19 298 ASP A CA 1
ATOM 2180 C C . ASP A 1 298 ? -0.074 -13.453 -22.109 1 98.19 298 ASP A C 1
ATOM 2182 O O . ASP A 1 298 ? 0.832 -13.992 -22.75 1 98.19 298 ASP A O 1
ATOM 2186 N N . ALA A 1 299 ? -0.016 -12.266 -21.547 1 98.31 299 ALA A N 1
ATOM 2187 C CA . ALA A 1 299 ? 1.158 -11.43 -21.797 1 98.31 299 ALA A CA 1
ATOM 2188 C C . ALA A 1 299 ? 2.414 -12.07 -21.203 1 98.31 299 ALA A C 1
ATOM 2190 O O . ALA A 1 299 ? 3.455 -12.125 -21.875 1 98.31 299 ALA A O 1
ATOM 2191 N N . ALA A 1 300 ? 2.283 -12.594 -20.047 1 98.69 300 ALA A N 1
ATOM 2192 C CA . ALA A 1 300 ? 3.432 -13.203 -19.391 1 98.69 300 ALA A CA 1
ATOM 2193 C C . ALA A 1 300 ? 3.869 -14.477 -20.125 1 98.69 300 ALA A C 1
ATOM 2195 O O . ALA A 1 300 ? 5.055 -14.656 -20.406 1 98.69 300 ALA A O 1
ATOM 2196 N N . LEU A 1 301 ? 2.92 -15.305 -20.453 1 98.81 301 LEU A N 1
ATOM 2197 C CA . LEU A 1 301 ? 3.236 -16.641 -20.969 1 98.81 301 LEU A CA 1
ATOM 2198 C C . LEU A 1 301 ? 3.703 -16.562 -22.422 1 98.81 301 LEU A C 1
ATOM 2200 O O . LEU A 1 301 ? 4.434 -17.438 -22.875 1 98.81 301 LEU A O 1
ATOM 2204 N N . GLU A 1 302 ? 3.297 -15.523 -23.078 1 98.62 302 GLU A N 1
ATOM 2205 C CA . GLU A 1 302 ? 3.84 -15.312 -24.422 1 98.62 302 GLU A CA 1
ATOM 2206 C C . GLU A 1 302 ? 5.363 -15.234 -24.391 1 98.62 302 GLU A C 1
ATOM 2208 O O . GLU A 1 302 ? 6.035 -15.766 -25.281 1 98.62 302 GLU A O 1
ATOM 2213 N N . HIS A 1 303 ? 5.887 -14.625 -23.359 1 98.75 303 HIS A N 1
ATOM 2214 C CA . HIS A 1 303 ? 7.332 -14.484 -23.234 1 98.75 303 HIS A CA 1
ATOM 2215 C C . HIS A 1 303 ? 7.977 -15.789 -22.781 1 98.75 303 HIS A C 1
ATOM 2217 O O . HIS A 1 303 ? 9.164 -16.016 -23.031 1 98.75 303 HIS A O 1
ATOM 2223 N N . VAL A 1 304 ? 7.219 -16.641 -22.141 1 98.75 304 VAL A N 1
ATOM 2224 C CA . VAL A 1 304 ? 7.73 -17.969 -21.828 1 98.75 304 VAL A CA 1
ATOM 2225 C C . VAL A 1 304 ? 7.773 -18.812 -23.094 1 98.75 304 VAL A C 1
ATOM 2227 O O . VAL A 1 304 ? 8.773 -19.5 -23.359 1 98.75 304 VAL A O 1
ATOM 2230 N N . TRP A 1 305 ? 6.691 -18.719 -23.891 1 98.62 305 TRP A N 1
ATOM 2231 C CA . TRP A 1 305 ? 6.555 -19.531 -25.094 1 98.62 305 TRP A CA 1
ATOM 2232 C C . TRP A 1 305 ? 7.637 -19.188 -26.109 1 98.62 305 TRP A C 1
ATOM 2234 O O . TRP A 1 305 ? 8.164 -20.062 -26.781 1 98.62 305 TRP A O 1
ATOM 2244 N N . ASP A 1 306 ? 7.984 -17.922 -26.156 1 98.19 306 ASP A N 1
ATOM 2245 C CA . ASP A 1 306 ? 8.93 -17.547 -27.203 1 98.19 306 ASP A CA 1
ATOM 2246 C C . ASP A 1 306 ? 10.367 -17.641 -26.703 1 98.19 306 ASP A C 1
ATOM 2248 O O . ASP A 1 306 ? 11.305 -17.281 -27.422 1 98.19 306 ASP A O 1
ATOM 2252 N N . GLY A 1 307 ? 10.555 -17.984 -25.438 1 97.81 307 GLY A N 1
ATOM 2253 C CA . GLY A 1 307 ? 11.875 -18.281 -24.906 1 97.81 307 GLY A CA 1
ATOM 2254 C C . GLY A 1 307 ? 12.539 -17.078 -24.266 1 97.81 307 GLY A C 1
ATOM 2255 O O . GLY A 1 307 ? 13.672 -17.172 -23.797 1 97.81 307 GLY A O 1
ATOM 2256 N N . THR A 1 308 ? 11.836 -15.961 -24.172 1 98.31 308 THR A N 1
ATOM 2257 C CA . THR A 1 308 ? 12.367 -14.789 -23.5 1 98.31 308 THR A CA 1
ATOM 2258 C C . THR A 1 308 ? 12.547 -15.07 -22 1 98.31 308 THR A C 1
ATOM 2260 O O . THR A 1 308 ? 13.555 -14.68 -21.422 1 98.31 308 THR A O 1
ATOM 2263 N N . PHE A 1 309 ? 11.562 -15.688 -21.438 1 98.56 309 PHE A N 1
ATOM 2264 C CA . PHE A 1 309 ? 11.656 -16.109 -20.047 1 98.56 309 PHE A CA 1
ATOM 2265 C C . PHE A 1 309 ? 11.969 -17.594 -19.953 1 98.56 309 PHE A C 1
ATOM 2267 O O . PHE A 1 309 ? 11.43 -18.406 -20.719 1 98.56 309 PHE A O 1
ATOM 2274 N N . ASP A 1 310 ? 12.805 -17.859 -19.047 1 97.44 310 ASP A N 1
ATOM 2275 C CA . ASP A 1 310 ? 13.242 -19.234 -18.797 1 97.44 310 ASP A CA 1
ATOM 2276 C C . ASP A 1 310 ? 12.547 -19.812 -17.578 1 97.44 310 ASP A C 1
ATOM 2278 O O . ASP A 1 310 ? 12.625 -19.25 -16.484 1 97.44 310 ASP A O 1
ATOM 2282 N N . VAL A 1 311 ? 11.883 -20.938 -17.766 1 97.75 311 VAL A N 1
ATOM 2283 C CA . VAL A 1 311 ? 11.305 -21.656 -16.625 1 97.75 311 VAL A CA 1
ATOM 2284 C C . VAL A 1 311 ? 12.297 -22.703 -16.125 1 97.75 311 VAL A C 1
ATOM 2286 O O . VAL A 1 311 ? 12.586 -23.672 -16.812 1 97.75 311 VAL A O 1
ATOM 2289 N N . ARG A 1 312 ? 12.734 -22.453 -14.945 1 95.56 312 ARG A N 1
ATOM 2290 C CA . ARG A 1 312 ? 13.695 -23.391 -14.359 1 95.56 312 ARG A CA 1
ATOM 2291 C C . ARG A 1 312 ? 12.992 -24.469 -13.547 1 95.56 312 ARG A C 1
ATOM 2293 O O . ARG A 1 312 ? 12.125 -24.156 -12.727 1 95.56 312 ARG A O 1
ATOM 2300 N N . ILE A 1 313 ? 13.359 -25.688 -13.836 1 96.62 313 ILE A N 1
ATOM 2301 C CA . ILE A 1 313 ? 12.742 -26.844 -13.188 1 96.62 313 ILE A CA 1
ATOM 2302 C C . ILE A 1 313 ? 13.781 -27.578 -12.352 1 96.62 313 ILE A C 1
ATOM 2304 O O . ILE A 1 313 ? 14.812 -28.016 -12.867 1 96.62 313 ILE A O 1
ATOM 2308 N N . ARG A 1 314 ? 13.453 -27.688 -11.117 1 93.75 314 ARG A N 1
ATOM 2309 C CA . ARG A 1 314 ? 14.375 -28.297 -10.172 1 93.75 314 ARG A CA 1
ATOM 2310 C C . ARG A 1 314 ? 14.32 -29.828 -10.273 1 93.75 314 ARG A C 1
ATOM 2312 O O . ARG A 1 314 ? 15.344 -30.5 -10.102 1 93.75 314 ARG A O 1
ATOM 2319 N N . ASP A 1 315 ? 13.156 -30.344 -10.359 1 96.38 315 ASP A N 1
ATOM 2320 C CA . ASP A 1 315 ? 12.969 -31.781 -10.391 1 96.38 315 ASP A CA 1
ATOM 2321 C C . ASP A 1 315 ? 11.664 -32.156 -11.094 1 96.38 315 ASP A C 1
ATOM 2323 O O . ASP A 1 315 ? 10.734 -31.344 -11.156 1 96.38 315 ASP A O 1
ATOM 2327 N N . VAL A 1 316 ? 11.695 -33.344 -11.727 1 98.06 316 VAL A N 1
ATOM 2328 C CA . VAL A 1 316 ? 10.516 -33.969 -12.305 1 98.06 316 VAL A CA 1
ATOM 2329 C C . VAL A 1 316 ? 10.258 -35.312 -11.633 1 98.06 316 VAL A C 1
ATOM 2331 O O . VAL A 1 316 ? 11.117 -36.188 -11.664 1 98.06 316 VAL A O 1
ATOM 2334 N N . LEU A 1 317 ? 9.117 -35.406 -11.016 1 98.25 317 LEU A N 1
ATOM 2335 C CA . LEU A 1 317 ? 8.781 -36.625 -10.266 1 98.25 317 LEU A CA 1
ATOM 2336 C C . LEU A 1 317 ? 7.48 -37.219 -10.773 1 98.25 317 LEU A C 1
ATOM 2338 O O . LEU A 1 317 ? 6.648 -36.531 -11.359 1 98.25 317 LEU A O 1
ATOM 2342 N N . PRO A 1 318 ? 7.332 -38.562 -10.562 1 98.44 318 PRO A N 1
ATOM 2343 C CA . PRO A 1 318 ? 5.988 -39.125 -10.789 1 98.44 318 PRO A CA 1
ATOM 2344 C C . PRO A 1 318 ? 4.973 -38.625 -9.766 1 98.44 318 PRO A C 1
ATOM 2346 O O . PRO A 1 318 ? 5.336 -38.312 -8.625 1 98.44 318 PRO A O 1
ATOM 2349 N N . MET A 1 319 ? 3.734 -38.5 -10.102 1 98.38 319 MET A N 1
ATOM 2350 C CA . MET A 1 319 ? 2.693 -38.031 -9.195 1 98.38 319 MET A CA 1
ATOM 2351 C C . MET A 1 319 ? 2.631 -38.875 -7.938 1 98.38 319 MET A C 1
ATOM 2353 O O . MET A 1 319 ? 2.332 -38.375 -6.852 1 98.38 319 MET A O 1
ATOM 2357 N N . ARG A 1 320 ? 3.006 -40.156 -8.062 1 97.75 320 ARG A N 1
ATOM 2358 C CA . ARG A 1 320 ? 3.004 -41.031 -6.895 1 97.75 320 ARG A CA 1
ATOM 2359 C C . ARG A 1 320 ? 3.984 -40.562 -5.836 1 97.75 320 ARG A C 1
ATOM 2361 O O . ARG A 1 320 ? 3.9 -40.938 -4.672 1 97.75 320 ARG A O 1
ATOM 2368 N N . GLU A 1 321 ? 4.906 -39.656 -6.227 1 98.12 321 GLU A N 1
ATOM 2369 C CA . GLU A 1 321 ? 5.902 -39.125 -5.305 1 98.12 321 GLU A CA 1
ATOM 2370 C C . GLU A 1 321 ? 5.613 -37.656 -4.984 1 98.12 321 GLU A C 1
ATOM 2372 O O . GLU A 1 321 ? 6.535 -36.875 -4.727 1 98.12 321 GLU A O 1
ATOM 2377 N N . THR A 1 322 ? 4.379 -37.312 -5.043 1 98.38 322 THR A N 1
ATOM 2378 C CA . THR A 1 322 ? 4 -35.906 -4.777 1 98.38 322 THR A CA 1
ATOM 2379 C C . THR A 1 322 ? 4.348 -35.531 -3.342 1 98.38 322 THR A C 1
ATOM 2381 O O . THR A 1 322 ? 4.652 -34.375 -3.066 1 98.38 322 THR A O 1
ATOM 2384 N N . ALA A 1 323 ? 4.324 -36.438 -2.408 1 98.44 323 ALA A N 1
ATOM 2385 C CA . ALA A 1 323 ? 4.773 -36.156 -1.05 1 98.44 323 ALA A CA 1
ATOM 2386 C C . ALA A 1 323 ? 6.203 -35.625 -1.049 1 98.44 323 ALA A C 1
ATOM 2388 O O . ALA A 1 323 ? 6.5 -34.625 -0.391 1 98.44 323 ALA A O 1
ATOM 2389 N N . ARG A 1 324 ? 7.035 -36.281 -1.759 1 98.12 324 ARG A N 1
ATOM 2390 C CA . ARG A 1 324 ? 8.414 -35.812 -1.902 1 98.12 324 ARG A CA 1
ATOM 2391 C C . ARG A 1 324 ? 8.477 -34.469 -2.568 1 98.12 324 ARG A C 1
ATOM 2393 O O . ARG A 1 324 ? 9.297 -33.625 -2.197 1 98.12 324 ARG A O 1
ATOM 2400 N N . ALA A 1 325 ? 7.66 -34.25 -3.576 1 98.12 325 ALA A N 1
ATOM 2401 C CA . ALA A 1 325 ? 7.605 -32.938 -4.246 1 98.12 325 ALA A CA 1
ATOM 2402 C C . ALA A 1 325 ? 7.277 -31.828 -3.254 1 98.12 325 ALA A C 1
ATOM 2404 O O . ALA A 1 325 ? 7.891 -30.766 -3.287 1 98.12 325 ALA A O 1
ATOM 2405 N N . HIS A 1 326 ? 6.305 -32.062 -2.346 1 98.19 326 HIS A N 1
ATOM 2406 C CA . HIS A 1 326 ? 5.957 -31.109 -1.311 1 98.19 326 HIS A CA 1
ATOM 2407 C C . HIS A 1 326 ? 7.137 -30.859 -0.378 1 98.19 326 HIS A C 1
ATOM 2409 O O . HIS A 1 326 ? 7.395 -29.719 0.007 1 98.19 326 HIS A O 1
ATOM 2415 N N . GLU A 1 327 ? 7.895 -31.859 -0.031 1 97.69 327 GLU A N 1
ATOM 2416 C CA . GLU A 1 327 ? 9.062 -31.734 0.84 1 97.69 327 GLU A CA 1
ATOM 2417 C C . GLU A 1 327 ? 10.133 -30.859 0.195 1 97.69 327 GLU A C 1
ATOM 2419 O O . GLU A 1 327 ? 10.797 -30.078 0.877 1 97.69 327 GLU A O 1
ATOM 2424 N N . LEU A 1 328 ? 10.289 -31.047 -1.101 1 96.06 328 LEU A N 1
ATOM 2425 C CA . LEU A 1 328 ? 11.273 -30.234 -1.808 1 96.06 328 LEU A CA 1
ATOM 2426 C C . LEU A 1 328 ? 10.945 -28.75 -1.668 1 96.06 328 LEU A C 1
ATOM 2428 O O . LEU A 1 328 ? 11.852 -27.922 -1.521 1 96.06 328 LEU A O 1
ATOM 2432 N N . LEU A 1 329 ? 9.656 -28.391 -1.716 1 94.5 329 LEU A N 1
ATOM 2433 C CA . LEU A 1 329 ? 9.234 -27.016 -1.556 1 94.5 329 LEU A CA 1
ATOM 2434 C C . LEU A 1 329 ? 9.438 -26.547 -0.12 1 94.5 329 LEU A C 1
ATOM 2436 O O . LEU A 1 329 ? 10.023 -25.484 0.112 1 94.5 329 LEU A O 1
ATOM 2440 N N . GLU A 1 330 ? 9.078 -27.344 0.833 1 93.88 330 GLU A N 1
ATOM 2441 C CA . GLU A 1 330 ? 9.117 -26.984 2.244 1 93.88 330 GLU A CA 1
ATOM 2442 C C . GLU A 1 330 ? 10.555 -26.812 2.73 1 93.88 330 GLU A C 1
ATOM 2444 O O . GLU A 1 330 ? 10.836 -25.984 3.59 1 93.88 330 GLU A O 1
ATOM 2449 N N . ASN A 1 331 ? 11.406 -27.672 2.076 1 90.94 331 ASN A N 1
ATOM 2450 C CA . ASN A 1 331 ? 12.797 -27.672 2.521 1 90.94 331 ASN A CA 1
ATOM 2451 C C . ASN A 1 331 ? 13.648 -26.734 1.67 1 90.94 331 ASN A C 1
ATOM 2453 O O . ASN A 1 331 ? 14.859 -26.641 1.874 1 90.94 331 ASN A O 1
ATOM 2457 N N . ARG A 1 332 ? 13.156 -26.125 0.823 1 87.94 332 ARG A N 1
ATOM 2458 C CA . ARG A 1 332 ? 13.828 -25.141 -0.025 1 87.94 332 ARG A CA 1
ATOM 2459 C C . ARG A 1 332 ? 15.016 -25.766 -0.745 1 87.94 332 ARG A C 1
ATOM 2461 O O . ARG A 1 332 ? 16.109 -25.188 -0.768 1 87.94 332 ARG A O 1
ATOM 2468 N N . GLU A 1 333 ? 14.656 -26.828 -1.235 1 87.25 333 GLU A N 1
ATOM 2469 C CA . GLU A 1 333 ? 15.711 -27.562 -1.935 1 87.25 333 GLU A CA 1
ATOM 2470 C C . GLU A 1 333 ? 15.719 -27.219 -3.422 1 87.25 333 GLU A C 1
ATOM 2472 O O . GLU A 1 333 ? 14.703 -27.344 -4.102 1 87.25 333 GLU A O 1
ATOM 2477 N N . GLY A 1 334 ? 16.891 -26.797 -3.924 1 88.06 334 GLY A N 1
ATOM 2478 C CA . GLY A 1 334 ? 17.062 -26.547 -5.344 1 88.06 334 GLY A CA 1
ATOM 2479 C C . GLY A 1 334 ? 16.5 -25.219 -5.789 1 88.06 334 GLY A C 1
ATOM 2480 O O . GLY A 1 334 ? 16.297 -24.312 -4.969 1 88.06 334 GLY A O 1
ATOM 2481 N N . PHE A 1 335 ? 16.328 -25.125 -7.246 1 91.5 335 PHE A N 1
ATOM 2482 C CA . PHE A 1 335 ? 15.898 -23.875 -7.859 1 91.5 335 PHE A CA 1
ATOM 2483 C C . PHE A 1 335 ? 14.711 -24.109 -8.789 1 91.5 335 PHE A C 1
ATOM 2485 O O . PHE A 1 335 ? 14.664 -25.125 -9.492 1 91.5 335 PHE A O 1
ATOM 2492 N N . GLY A 1 336 ? 13.914 -23.188 -8.734 1 94.5 336 GLY A N 1
ATOM 2493 C CA . GLY A 1 336 ? 12.852 -23.219 -9.727 1 94.5 336 GLY A CA 1
ATOM 2494 C C . GLY A 1 336 ? 11.688 -24.109 -9.32 1 94.5 336 GLY A C 1
ATOM 2495 O O . GLY A 1 336 ? 11.391 -24.25 -8.133 1 94.5 336 GLY A O 1
ATOM 2496 N N . LYS A 1 337 ? 11.023 -24.641 -10.227 1 98.06 337 LYS A N 1
ATOM 2497 C CA . LYS A 1 337 ? 9.75 -25.328 -10.047 1 98.06 337 LYS A CA 1
ATOM 2498 C C . LYS A 1 337 ? 9.953 -26.828 -9.883 1 98.06 337 LYS A C 1
ATOM 2500 O O . LYS A 1 337 ? 10.969 -27.375 -10.32 1 98.06 337 LYS A O 1
ATOM 2505 N N . VAL A 1 338 ? 9.023 -27.453 -9.188 1 98.38 338 VAL A N 1
ATOM 2506 C CA . VAL A 1 338 ? 8.953 -28.906 -9.117 1 98.38 338 VAL A CA 1
ATOM 2507 C C . VAL A 1 338 ? 7.789 -29.406 -9.969 1 98.38 338 VAL A C 1
ATOM 2509 O O . VAL A 1 338 ? 6.652 -28.953 -9.812 1 98.38 338 VAL A O 1
ATOM 2512 N N . VAL A 1 339 ? 8.125 -30.312 -10.891 1 98.62 339 VAL A N 1
ATOM 2513 C CA . VAL A 1 339 ? 7.133 -30.844 -11.82 1 98.62 339 VAL A CA 1
ATOM 2514 C C . VAL A 1 339 ? 6.746 -32.25 -11.398 1 98.62 339 VAL A C 1
ATOM 2516 O O . VAL A 1 339 ? 7.59 -33.031 -10.922 1 98.62 339 VAL A O 1
ATOM 2519 N N . VAL A 1 340 ? 5.484 -32.562 -11.516 1 98.75 340 VAL A N 1
ATOM 2520 C CA . VAL A 1 340 ? 4.996 -33.938 -11.305 1 98.75 340 VAL A CA 1
ATOM 2521 C C . VAL A 1 340 ? 4.25 -34.406 -12.547 1 98.75 340 VAL A C 1
ATOM 2523 O O . VAL A 1 340 ? 3.447 -33.656 -13.117 1 98.75 340 VAL A O 1
ATOM 2526 N N . LYS A 1 341 ? 4.512 -35.625 -12.922 1 98.5 341 LYS A N 1
ATOM 2527 C CA . LYS A 1 341 ? 3.863 -36.219 -14.094 1 98.5 341 LYS A CA 1
ATOM 2528 C C . LYS A 1 341 ? 3.031 -37.438 -13.711 1 98.5 341 LYS A C 1
ATOM 2530 O O . LYS A 1 341 ? 3.439 -38.219 -12.867 1 98.5 341 LYS A O 1
ATOM 2535 N N . PRO A 1 342 ? 1.825 -37.5 -14.375 1 97.69 342 PRO A N 1
ATOM 2536 C CA . PRO A 1 342 ? 1.118 -38.781 -14.195 1 97.69 342 PRO A CA 1
ATOM 2537 C C . PRO A 1 342 ? 1.999 -40 -14.484 1 97.69 342 PRO A C 1
ATOM 2539 O O . PRO A 1 342 ? 2.803 -39.969 -15.422 1 97.69 342 PRO A O 1
ATOM 2542 N N . ASP A 1 343 ? 1.851 -41.094 -13.719 1 93.19 343 ASP A N 1
ATOM 2543 C CA . ASP A 1 343 ? 2.758 -42.219 -13.797 1 93.19 343 ASP A CA 1
ATOM 2544 C C . ASP A 1 343 ? 2.711 -42.844 -15.188 1 93.19 343 ASP A C 1
ATOM 2546 O O . ASP A 1 343 ? 3.709 -43.406 -15.656 1 93.19 343 ASP A O 1
ATOM 2550 N N . ASN A 1 344 ? 1.618 -42.75 -15.75 1 87.5 344 ASN A N 1
ATOM 2551 C CA . ASN A 1 344 ? 1.481 -43.344 -17.078 1 87.5 344 ASN A CA 1
ATOM 2552 C C . ASN A 1 344 ? 2.295 -42.562 -18.109 1 87.5 344 ASN A C 1
ATOM 2554 O O . ASN A 1 344 ? 2.529 -43.062 -19.219 1 87.5 344 ASN A O 1
ATOM 2558 N N . GLU A 1 345 ? 2.672 -41.406 -17.797 1 87.56 345 GLU A N 1
ATOM 2559 C CA . GLU A 1 345 ? 3.488 -40.562 -18.688 1 87.56 345 GLU A CA 1
ATOM 2560 C C . GLU A 1 345 ? 4.969 -40.906 -18.547 1 87.56 345 GLU A C 1
ATOM 2562 O O . GLU A 1 345 ? 5.793 -40.469 -19.344 1 87.56 345 GLU A O 1
ATOM 2567 N N . LEU A 1 346 ? 5.32 -41.5 -17.484 1 85.94 346 LEU A N 1
ATOM 2568 C CA . LEU A 1 346 ? 6.715 -41.844 -17.219 1 85.94 346 LEU A CA 1
ATOM 2569 C C . LEU A 1 346 ? 7 -43.312 -17.578 1 85.94 346 LEU A C 1
ATOM 2571 O O . LEU A 1 346 ? 8.156 -43.688 -17.781 1 85.94 346 LEU A O 1
ATOM 2575 N N . ASP A 1 347 ? 6.016 -44.312 -17.625 1 69.5 347 ASP A N 1
ATOM 2576 C CA . ASP A 1 347 ? 6.195 -45.688 -18.016 1 69.5 347 ASP A CA 1
ATOM 2577 C C . ASP A 1 347 ? 6.172 -45.844 -19.531 1 69.5 347 ASP A C 1
ATOM 2579 O O . ASP A 1 347 ? 5.512 -45.062 -20.234 1 69.5 347 ASP A O 1
ATOM 2583 N N . MET B 1 1 ? 11.758 38.875 21.734 1 95.69 1 MET B N 1
ATOM 2584 C CA . MET B 1 1 ? 10.328 38.625 21.5 1 95.69 1 MET B CA 1
ATOM 2585 C C . MET B 1 1 ? 9.844 37.438 22.328 1 95.69 1 MET B C 1
ATOM 2587 O O . MET B 1 1 ? 10.641 36.656 22.844 1 95.69 1 MET B O 1
ATOM 2591 N N . GLN B 1 2 ? 8.547 37.344 22.484 1 97.69 2 GLN B N 1
ATOM 2592 C CA . GLN B 1 2 ? 8 36.188 23.203 1 97.69 2 GLN B CA 1
ATOM 2593 C C . GLN B 1 2 ? 7.781 35 22.266 1 97.69 2 GLN B C 1
ATOM 2595 O O . GLN B 1 2 ? 7.383 35.188 21.109 1 97.69 2 GLN B O 1
ATOM 2600 N N . ALA B 1 3 ? 8.117 33.812 22.797 1 98.5 3 ALA B N 1
ATOM 2601 C CA . ALA B 1 3 ? 7.91 32.594 22.016 1 98.5 3 ALA B CA 1
ATOM 2602 C C . ALA B 1 3 ? 7.648 31.391 22.922 1 98.5 3 ALA B C 1
ATOM 2604 O O . ALA B 1 3 ? 8.078 31.375 24.078 1 98.5 3 ALA B O 1
ATOM 2605 N N . VAL B 1 4 ? 6.898 30.453 22.438 1 98.75 4 VAL B N 1
ATOM 2606 C CA . VAL B 1 4 ? 6.789 29.156 23.078 1 98.75 4 VAL B CA 1
ATOM 2607 C C . VAL B 1 4 ? 8.086 28.375 22.875 1 98.75 4 VAL B C 1
ATOM 2609 O O . VAL B 1 4 ? 8.633 28.328 21.781 1 98.75 4 VAL B O 1
ATOM 2612 N N . THR B 1 5 ? 8.625 27.797 23.938 1 98.44 5 THR B N 1
ATOM 2613 C CA . THR B 1 5 ? 9.852 27.016 23.828 1 98.44 5 THR B CA 1
ATOM 2614 C C . THR B 1 5 ? 9.805 25.812 24.75 1 98.44 5 THR B C 1
ATOM 2616 O O . THR B 1 5 ? 8.984 25.75 25.672 1 98.44 5 THR B O 1
ATOM 2619 N N . PHE B 1 6 ? 10.594 24.781 24.453 1 97.44 6 PHE B N 1
ATOM 2620 C CA . PHE B 1 6 ? 10.984 23.797 25.453 1 97.44 6 PHE B CA 1
ATOM 2621 C C . PHE B 1 6 ? 12.477 23.5 25.375 1 97.44 6 PHE B C 1
ATOM 2623 O O . PHE B 1 6 ? 13.062 23.547 24.297 1 97.44 6 PHE B O 1
ATOM 2630 N N . ASP B 1 7 ? 13.109 23.219 26.562 1 96.44 7 ASP B N 1
ATOM 2631 C CA . ASP B 1 7 ? 14.555 23.047 26.703 1 96.44 7 ASP B CA 1
ATOM 2632 C C . ASP B 1 7 ? 14.922 21.562 26.688 1 96.44 7 ASP B C 1
ATOM 2634 O O . ASP B 1 7 ? 16.109 21.203 26.688 1 96.44 7 ASP B O 1
ATOM 2638 N N . GLY B 1 8 ? 14.055 20.719 26.719 1 96.62 8 GLY B N 1
ATOM 2639 C CA . GLY B 1 8 ? 14.164 19.266 26.703 1 96.62 8 GLY B CA 1
ATOM 2640 C C . GLY B 1 8 ? 12.852 18.562 26.438 1 96.62 8 GLY B C 1
ATOM 2641 O O . GLY B 1 8 ? 11.789 19.188 26.484 1 96.62 8 GLY B O 1
ATOM 2642 N N . HIS B 1 9 ? 13.016 17.391 26.109 1 97.56 9 HIS B N 1
ATOM 2643 C CA . HIS B 1 9 ? 11.812 16.625 25.828 1 97.56 9 HIS B CA 1
ATOM 2644 C C . HIS B 1 9 ? 11.102 16.203 27.109 1 97.56 9 HIS B C 1
ATOM 2646 O O . HIS B 1 9 ? 11.734 16.125 28.172 1 97.56 9 HIS B O 1
ATOM 2652 N N . GLY B 1 10 ? 9.742 15.961 27.062 1 97.31 10 GLY B N 1
ATOM 2653 C CA . GLY B 1 10 ? 8.984 15.555 28.234 1 97.31 10 GLY B CA 1
ATOM 2654 C C . GLY B 1 10 ? 7.496 15.828 28.094 1 97.31 10 GLY B C 1
ATOM 2655 O O . GLY B 1 10 ? 6.98 15.945 26.984 1 97.31 10 GLY B O 1
ATOM 2656 N N . GLY B 1 11 ? 6.805 15.797 29.297 1 97.38 11 GLY B N 1
ATOM 2657 C CA . GLY B 1 11 ? 5.398 16.156 29.328 1 97.38 11 GLY B CA 1
ATOM 2658 C C . GLY B 1 11 ? 5.168 17.641 29.109 1 97.38 11 GLY B C 1
ATOM 2659 O O . GLY B 1 11 ? 6.059 18.359 28.641 1 97.38 11 GLY B O 1
ATOM 2660 N N . THR B 1 12 ? 3.998 18.141 29.391 1 98.06 12 THR B N 1
ATOM 2661 C CA . THR B 1 12 ? 3.641 19.531 29.094 1 98.06 12 THR B CA 1
ATOM 2662 C C . THR B 1 12 ? 4.383 20.484 30.016 1 98.06 12 THR B C 1
ATOM 2664 O O . THR B 1 12 ? 4.457 21.688 29.75 1 98.06 12 THR B O 1
ATOM 2667 N N . GLY B 1 13 ? 4.934 19.953 31.062 1 97.56 13 GLY B N 1
ATOM 2668 C CA . GLY B 1 13 ? 5.672 20.766 32.031 1 97.56 13 GLY B CA 1
ATOM 2669 C C . GLY B 1 13 ? 6.926 21.391 31.438 1 97.56 13 GLY B C 1
ATOM 2670 O O . GLY B 1 13 ? 7.473 22.344 32 1 97.56 13 GLY B O 1
ATOM 2671 N N . VAL B 1 14 ? 7.426 20.891 30.281 1 98.25 14 VAL B N 1
ATOM 2672 C CA . VAL B 1 14 ? 8.68 21.391 29.734 1 98.25 14 VAL B CA 1
ATOM 2673 C C . VAL B 1 14 ? 8.406 22.625 28.891 1 98.25 14 VAL B C 1
ATOM 2675 O O . VAL B 1 14 ? 9.336 23.312 28.469 1 98.25 14 VAL B O 1
ATOM 2678 N N . ILE B 1 15 ? 7.141 22.938 28.594 1 98.5 15 ILE B N 1
ATOM 2679 C CA . ILE B 1 15 ? 6.773 24.047 27.719 1 98.5 15 ILE B CA 1
ATOM 2680 C C . ILE B 1 15 ? 6.887 25.359 28.484 1 98.5 15 ILE B C 1
ATOM 2682 O O . ILE B 1 15 ? 6.363 25.5 29.594 1 98.5 15 ILE B O 1
ATOM 2686 N N . ASP B 1 16 ? 7.523 26.25 27.875 1 97.94 16 ASP B N 1
ATOM 2687 C CA . ASP B 1 16 ? 7.691 27.594 28.422 1 97.94 16 ASP B CA 1
ATOM 2688 C C . ASP B 1 16 ? 7.262 28.656 27.422 1 97.94 16 ASP B C 1
ATOM 2690 O O . ASP B 1 16 ? 7.137 28.391 26.219 1 97.94 16 ASP B O 1
ATOM 2694 N N . TYR B 1 17 ? 6.895 29.766 27.875 1 97.94 17 TYR B N 1
ATOM 2695 C CA . TYR B 1 17 ? 6.676 30.984 27.109 1 97.94 17 TYR B CA 1
ATOM 2696 C C . TYR B 1 17 ? 7.57 32.125 27.609 1 97.94 17 TYR B C 1
ATOM 2698 O O . TYR B 1 17 ? 7.309 32.688 28.672 1 97.94 17 TYR B O 1
ATOM 2706 N N . ARG B 1 18 ? 8.57 32.469 26.797 1 97.44 18 ARG B N 1
ATOM 2707 C CA . ARG B 1 18 ? 9.617 33.344 27.328 1 97.44 18 ARG B CA 1
ATOM 2708 C C . ARG B 1 18 ? 10.18 34.25 26.234 1 97.44 18 ARG B C 1
ATOM 2710 O O . ARG B 1 18 ? 9.867 34.062 25.047 1 97.44 18 ARG B O 1
ATOM 2717 N N . THR B 1 19 ? 10.984 35.188 26.703 1 97.56 19 THR B N 1
ATOM 2718 C CA . THR B 1 19 ? 11.648 36.094 25.781 1 97.56 19 THR B CA 1
ATOM 2719 C C . THR B 1 19 ? 12.805 35.406 25.078 1 97.56 19 THR B C 1
ATOM 2721 O O . THR B 1 19 ? 13.648 34.781 25.734 1 97.56 19 THR B O 1
ATOM 2724 N N . VAL B 1 20 ? 12.773 35.469 23.797 1 96.62 20 VAL B N 1
ATOM 2725 C CA . VAL B 1 20 ? 13.859 34.906 22.969 1 96.62 20 VAL B CA 1
ATOM 2726 C C . VAL B 1 20 ? 14.32 35.969 21.969 1 96.62 20 VAL B C 1
ATOM 2728 O O . VAL B 1 20 ? 13.633 36.969 21.75 1 96.62 20 VAL B O 1
ATOM 2731 N N . PRO B 1 21 ? 15.578 35.75 21.422 1 94.81 21 PRO B N 1
ATOM 2732 C CA . PRO B 1 21 ? 16.031 36.719 20.391 1 94.81 21 PRO B CA 1
ATOM 2733 C C . PRO B 1 21 ? 15.117 36.719 19.156 1 94.81 21 PRO B C 1
ATOM 2735 O O . PRO B 1 21 ? 14.508 35.688 18.828 1 94.81 21 PRO B O 1
ATOM 2738 N N . GLU B 1 22 ? 15.023 37.906 18.562 1 94.19 22 GLU B N 1
ATOM 2739 C CA . GLU B 1 22 ? 14.328 37.969 17.281 1 94.19 22 GLU B CA 1
ATOM 2740 C C . GLU B 1 22 ? 14.969 37.031 16.25 1 94.19 22 GLU B C 1
ATOM 2742 O O . GLU B 1 22 ? 16.188 36.844 16.266 1 94.19 22 GLU B O 1
ATOM 2747 N N . PRO B 1 23 ? 14.18 36.5 15.414 1 94.75 23 PRO B N 1
ATOM 2748 C CA . PRO B 1 23 ? 14.773 35.625 14.406 1 94.75 23 PRO B CA 1
ATOM 2749 C C . PRO B 1 23 ? 15.586 36.375 13.359 1 94.75 23 PRO B C 1
ATOM 2751 O O . PRO B 1 23 ? 15.266 37.531 13.031 1 94.75 23 PRO B O 1
ATOM 2754 N N . ASP B 1 24 ? 16.609 35.656 12.867 1 93.69 24 ASP B N 1
ATOM 2755 C CA . ASP B 1 24 ? 17.375 36.219 11.75 1 93.69 24 ASP B CA 1
ATOM 2756 C C . ASP B 1 24 ? 16.562 36.156 10.453 1 93.69 24 ASP B C 1
ATOM 2758 O O . ASP B 1 24 ? 15.812 35.188 10.219 1 93.69 24 ASP B O 1
ATOM 2762 N N . LEU B 1 25 ? 16.734 37.188 9.742 1 97.31 25 LEU B N 1
ATOM 2763 C CA . LEU B 1 25 ? 16.062 37.25 8.445 1 97.31 25 LEU B CA 1
ATOM 2764 C C . LEU B 1 25 ? 17.047 36.906 7.32 1 97.31 25 LEU B C 1
ATOM 2766 O O . LEU B 1 25 ? 17.891 37.75 6.961 1 97.31 25 LEU B O 1
ATOM 2770 N N . GLY B 1 26 ? 16.953 35.75 6.766 1 97 26 GLY B N 1
ATOM 2771 C CA . GLY B 1 26 ? 17.797 35.375 5.637 1 97 26 GLY B CA 1
ATOM 2772 C C . GLY B 1 26 ? 17.344 35.969 4.324 1 97 26 GLY B C 1
ATOM 2773 O O . GLY B 1 26 ? 16.234 36.531 4.238 1 97 26 GLY B O 1
ATOM 2774 N N . ALA B 1 27 ? 18.109 35.812 3.277 1 97.81 27 ALA B N 1
ATOM 2775 C CA . ALA B 1 27 ? 17.875 36.438 1.982 1 97.81 27 ALA B CA 1
ATOM 2776 C C . ALA B 1 27 ? 16.578 35.938 1.354 1 97.81 27 ALA B C 1
ATOM 2778 O O . ALA B 1 27 ? 15.914 36.656 0.619 1 97.81 27 ALA B O 1
ATOM 2779 N N . ASP B 1 28 ? 16.203 34.719 1.707 1 97.62 28 ASP B N 1
ATOM 2780 C CA . ASP B 1 28 ? 15.039 34.094 1.078 1 97.62 28 ASP B CA 1
ATOM 2781 C C . ASP B 1 28 ? 13.859 34.031 2.047 1 97.62 28 ASP B C 1
ATOM 2783 O O . ASP B 1 28 ? 12.828 33.438 1.746 1 97.62 28 ASP B O 1
ATOM 2787 N N . ASP B 1 29 ? 13.969 34.688 3.172 1 98.25 29 ASP B N 1
ATOM 2788 C CA . ASP B 1 29 ? 12.992 34.562 4.254 1 98.25 29 ASP B CA 1
ATOM 2789 C C . ASP B 1 29 ? 12.039 35.75 4.289 1 98.25 29 ASP B C 1
ATOM 2791 O O . ASP B 1 29 ? 12.312 36.781 3.676 1 98.25 29 ASP B O 1
ATOM 2795 N N . VAL B 1 30 ? 10.969 35.531 4.91 1 98.69 30 VAL B N 1
ATOM 2796 C CA . VAL B 1 30 ? 9.969 36.562 5.23 1 98.69 30 VAL B CA 1
ATOM 2797 C C . VAL B 1 30 ? 9.727 36.562 6.734 1 98.69 30 VAL B C 1
ATOM 2799 O O . VAL B 1 30 ? 9.602 35.531 7.371 1 98.69 30 VAL B O 1
ATOM 2802 N N . LEU B 1 31 ? 9.773 37.75 7.273 1 98.75 31 LEU B N 1
ATOM 2803 C CA . LEU B 1 31 ? 9.398 37.906 8.672 1 98.75 31 LEU B CA 1
ATOM 2804 C C . LEU B 1 31 ? 7.898 38.125 8.812 1 98.75 31 LEU B C 1
ATOM 2806 O O . LEU B 1 31 ? 7.344 39.062 8.219 1 98.75 31 LEU B O 1
ATOM 2810 N N . VAL B 1 32 ? 7.285 37.281 9.555 1 98.75 32 VAL B N 1
ATOM 2811 C CA . VAL B 1 32 ? 5.84 37.344 9.734 1 98.75 32 VAL B CA 1
ATOM 2812 C C . VAL B 1 32 ? 5.512 37.781 11.164 1 98.75 32 VAL B C 1
ATOM 2814 O O . VAL B 1 32 ? 6.027 37.219 12.125 1 98.75 32 VAL B O 1
ATOM 2817 N N . ASP B 1 33 ? 4.766 38.844 11.289 1 98.69 33 ASP B N 1
ATOM 2818 C CA . ASP B 1 33 ? 4.117 39.125 12.562 1 98.69 33 ASP B CA 1
ATOM 2819 C C . ASP B 1 33 ? 2.941 38.188 12.82 1 98.69 33 ASP B C 1
ATOM 2821 O O . ASP B 1 33 ? 1.862 38.375 12.25 1 98.69 33 ASP B O 1
ATOM 2825 N N . VAL B 1 34 ? 3.182 37.25 13.688 1 98.81 34 VAL B N 1
ATOM 2826 C CA . VAL B 1 34 ? 2.227 36.156 13.867 1 98.81 34 VAL B CA 1
ATOM 2827 C C . VAL B 1 34 ? 0.982 36.688 14.586 1 98.81 34 VAL B C 1
ATOM 2829 O O . VAL B 1 34 ? 1.084 37.281 15.648 1 98.81 34 VAL B O 1
ATOM 2832 N N . ARG B 1 35 ? -0.139 36.406 13.992 1 98.75 35 ARG B N 1
ATOM 2833 C CA . ARG B 1 35 ? -1.412 36.781 14.586 1 98.75 35 ARG B CA 1
ATOM 2834 C C . ARG B 1 35 ? -2.086 35.594 15.266 1 98.75 35 ARG B C 1
ATOM 2836 O O . ARG B 1 35 ? -2.816 35.781 16.25 1 98.75 35 ARG B O 1
ATOM 2843 N N . ALA B 1 36 ? -1.854 34.438 14.773 1 98.81 36 ALA B N 1
ATOM 2844 C CA . ALA B 1 36 ? -2.373 33.219 15.344 1 98.81 36 ALA B CA 1
ATOM 2845 C C . ALA B 1 36 ? -1.521 32 14.922 1 98.81 36 ALA B C 1
ATOM 2847 O O . ALA B 1 36 ? -0.938 32 13.836 1 98.81 36 ALA B O 1
ATOM 2848 N N . GLY B 1 37 ? -1.363 31.078 15.805 1 98.75 37 GLY B N 1
ATOM 2849 C CA . GLY B 1 37 ? -0.865 29.734 15.531 1 98.75 37 GLY B CA 1
ATOM 2850 C C . GLY B 1 37 ? -1.887 28.656 15.805 1 98.75 37 GLY B C 1
ATOM 2851 O O . GLY B 1 37 ? -2.988 28.938 16.281 1 98.75 37 GLY B O 1
ATOM 2852 N N . ALA B 1 38 ? -1.579 27.484 15.477 1 98.81 38 ALA B N 1
ATOM 2853 C CA . ALA B 1 38 ? -2.434 26.344 15.789 1 98.81 38 ALA B CA 1
ATOM 2854 C C . ALA B 1 38 ? -1.602 25.094 16.062 1 98.81 38 ALA B C 1
ATOM 2856 O O . ALA B 1 38 ? -0.418 25.031 15.727 1 98.81 38 ALA B O 1
ATOM 2857 N N . LEU B 1 39 ? -2.23 24.156 16.734 1 98.44 39 LEU B N 1
ATOM 2858 C CA . LEU B 1 39 ? -1.5 22.953 17.141 1 98.44 39 LEU B CA 1
ATOM 2859 C C . LEU B 1 39 ? -1.904 21.75 16.297 1 98.44 39 LEU B C 1
ATOM 2861 O O . LEU B 1 39 ? -3.031 21.688 15.797 1 98.44 39 LEU B O 1
ATOM 2865 N N . ASN B 1 40 ? -1 20.906 16.141 1 97.12 40 ASN B N 1
ATOM 2866 C CA . ASN B 1 40 ? -1.147 19.578 15.555 1 97.12 40 ASN B CA 1
ATOM 2867 C C . ASN B 1 40 ? -0.565 18.484 16.453 1 97.12 40 ASN B C 1
ATOM 2869 O O . ASN B 1 40 ? 0.268 18.766 17.312 1 97.12 40 ASN B O 1
ATOM 2873 N N . HIS B 1 41 ? -0.986 17.281 16.234 1 95.06 41 HIS B N 1
ATOM 2874 C CA . HIS B 1 41 ? -0.44 16.203 17.047 1 95.06 41 HIS B CA 1
ATOM 2875 C C . HIS B 1 41 ? 1.073 16.109 16.891 1 95.06 41 HIS B C 1
ATOM 2877 O O . HIS B 1 41 ? 1.769 15.641 17.797 1 95.06 41 HIS B O 1
ATOM 2883 N N . LEU B 1 42 ? 1.593 16.5 15.805 1 95.31 42 LEU B N 1
ATOM 2884 C CA . LEU B 1 42 ? 3.035 16.469 15.602 1 95.31 42 LEU B CA 1
ATOM 2885 C C . LEU B 1 42 ? 3.752 17.328 16.641 1 95.31 42 LEU B C 1
ATOM 2887 O O . LEU B 1 42 ? 4.891 17.031 17.016 1 95.31 42 LEU B O 1
ATOM 2891 N N . ASP B 1 43 ? 3.129 18.359 17.156 1 97.44 43 ASP B N 1
ATOM 2892 C CA . ASP B 1 43 ? 3.725 19.188 18.188 1 97.44 43 ASP B CA 1
ATOM 2893 C C . ASP B 1 43 ? 3.936 18.391 19.484 1 97.44 43 ASP B C 1
ATOM 2895 O O . ASP B 1 43 ? 4.938 18.578 20.172 1 97.44 43 ASP B O 1
ATOM 2899 N N . VAL B 1 44 ? 2.951 17.547 19.75 1 96.5 44 VAL B N 1
ATOM 2900 C CA . VAL B 1 44 ? 3.039 16.672 20.922 1 96.5 44 VAL B CA 1
ATOM 2901 C C . VAL B 1 44 ? 4.203 15.703 20.766 1 96.5 44 VAL B C 1
ATOM 2903 O O . VAL B 1 44 ? 5.016 15.539 21.672 1 96.5 44 VAL B O 1
ATOM 2906 N N . TRP B 1 45 ? 4.305 15.117 19.578 1 95.25 45 TRP B N 1
ATOM 2907 C CA . TRP B 1 45 ? 5.383 14.172 19.312 1 95.25 45 TRP B CA 1
ATOM 2908 C C . TRP B 1 45 ? 6.742 14.859 19.406 1 95.25 45 TRP B C 1
ATOM 2910 O O . TRP B 1 45 ? 7.688 14.297 19.969 1 95.25 45 TRP B O 1
ATOM 2920 N N . THR B 1 46 ? 6.809 16.016 18.875 1 97 46 THR B N 1
ATOM 2921 C CA . THR B 1 46 ? 8.055 16.781 18.891 1 97 46 THR B CA 1
ATOM 2922 C C . THR B 1 46 ? 8.477 17.078 20.328 1 97 46 THR B C 1
ATOM 2924 O O . THR B 1 46 ? 9.633 16.875 20.703 1 97 46 THR B O 1
ATOM 2927 N N . ARG B 1 47 ? 7.566 17.5 21.094 1 97.75 47 ARG B N 1
ATOM 2928 C CA . ARG B 1 47 ? 7.844 17.828 22.484 1 97.75 47 ARG B CA 1
ATOM 2929 C C . ARG B 1 47 ? 8.297 16.594 23.266 1 97.75 47 ARG B C 1
ATOM 2931 O O . ARG B 1 47 ? 9.234 16.672 24.062 1 97.75 47 ARG B O 1
ATOM 2938 N N . ARG B 1 48 ? 7.652 15.461 22.953 1 96.5 48 ARG B N 1
ATOM 2939 C CA . ARG B 1 48 ? 7.969 14.219 23.656 1 96.5 48 ARG B CA 1
ATOM 2940 C C . ARG B 1 48 ? 9.305 13.656 23.188 1 96.5 48 ARG B C 1
ATOM 2942 O O . ARG B 1 48 ? 9.961 12.922 23.938 1 96.5 48 ARG B O 1
ATOM 2949 N N . GLY B 1 49 ? 9.688 13.93 22.016 1 95.5 49 GLY B N 1
ATOM 2950 C CA . GLY B 1 49 ? 10.914 13.398 21.438 1 95.5 49 GLY B CA 1
ATOM 2951 C C . GLY B 1 49 ? 10.672 12.234 20.484 1 95.5 49 GLY B C 1
ATOM 2952 O O . GLY B 1 49 ? 9.953 11.289 20.812 1 95.5 49 GLY B O 1
ATOM 2953 N N . MET B 1 50 ? 11.188 12.336 19.266 1 90.12 50 MET B N 1
ATOM 2954 C CA . MET B 1 50 ? 11.086 11.281 18.266 1 90.12 50 MET B CA 1
ATOM 2955 C C . MET B 1 50 ? 12.453 10.688 17.953 1 90.12 50 MET B C 1
ATOM 2957 O O . MET B 1 50 ? 13.438 11.422 17.812 1 90.12 50 MET B O 1
ATOM 2961 N N . PRO B 1 51 ? 12.469 9.391 17.828 1 83.62 51 PRO B N 1
ATOM 2962 C CA . PRO B 1 51 ? 13.75 8.758 17.516 1 83.62 51 PRO B CA 1
ATOM 2963 C C . PRO B 1 51 ? 14.359 9.281 16.203 1 83.62 51 PRO B C 1
ATOM 2965 O O . PRO B 1 51 ? 13.641 9.438 15.211 1 83.62 51 PRO B O 1
ATOM 2968 N N . GLY B 1 52 ? 15.617 9.648 16.328 1 85.5 52 GLY B N 1
ATOM 2969 C CA . GLY B 1 52 ? 16.344 10.031 15.125 1 85.5 52 GLY B CA 1
ATOM 2970 C C . GLY B 1 52 ? 16.297 11.523 14.844 1 85.5 52 GLY B C 1
ATOM 2971 O O . GLY B 1 52 ? 16.922 12 13.898 1 85.5 52 GLY B O 1
ATOM 2972 N N . ILE B 1 53 ? 15.516 12.219 15.625 1 89.94 53 ILE B N 1
ATOM 2973 C CA . ILE B 1 53 ? 15.414 13.664 15.43 1 89.94 53 ILE B CA 1
ATOM 2974 C C . ILE B 1 53 ? 16.094 14.391 16.594 1 89.94 53 ILE B C 1
ATOM 2976 O O . ILE B 1 53 ? 15.641 14.297 17.734 1 89.94 53 ILE B O 1
ATOM 2980 N N . ASP B 1 54 ? 17.156 15.047 16.281 1 91.94 54 ASP B N 1
ATOM 2981 C CA . ASP B 1 54 ? 17.875 15.852 17.266 1 91.94 54 ASP B CA 1
ATOM 2982 C C . ASP B 1 54 ? 17.609 17.344 17.062 1 91.94 54 ASP B C 1
ATOM 2984 O O . ASP B 1 54 ? 18.016 17.922 16.047 1 91.94 54 ASP B O 1
ATOM 2988 N N . LEU B 1 55 ? 17.016 17.938 18.047 1 94.81 55 LEU B N 1
ATOM 2989 C CA . LEU B 1 55 ? 16.641 19.344 17.953 1 94.81 55 LEU B CA 1
ATOM 2990 C C . LEU B 1 55 ? 17.625 20.219 18.719 1 94.81 55 LEU B C 1
ATOM 2992 O O . LEU B 1 55 ? 18.141 19.812 19.766 1 94.81 55 LEU B O 1
ATOM 2996 N N . SER B 1 56 ? 17.859 21.375 18.188 1 93.75 56 SER B N 1
ATOM 2997 C CA . SER B 1 56 ? 18.547 22.406 18.969 1 93.75 56 SER B CA 1
ATOM 2998 C C . SER B 1 56 ? 17.641 22.984 20.031 1 93.75 56 SER B C 1
ATOM 3000 O O . SER B 1 56 ? 16.5 23.359 19.75 1 93.75 56 SER B O 1
ATOM 3002 N N . MET B 1 57 ? 18.172 23.062 21.25 1 94.88 57 MET B N 1
ATOM 3003 C CA . MET B 1 57 ? 17.391 23.578 22.375 1 94.88 57 MET B CA 1
ATOM 3004 C C . MET B 1 57 ? 17.906 24.953 22.797 1 94.88 57 MET B C 1
ATOM 3006 O O . MET B 1 57 ? 19.109 25.219 22.719 1 94.88 57 MET B O 1
ATOM 3010 N N . PRO B 1 58 ? 17.109 25.859 23.312 1 96.38 58 PRO B N 1
ATOM 3011 C CA . PRO B 1 58 ? 15.656 25.734 23.359 1 96.38 58 PRO B CA 1
ATOM 3012 C C . PRO B 1 58 ? 15.016 25.703 21.969 1 96.38 58 PRO B C 1
ATOM 3014 O O . PRO B 1 58 ? 15.484 26.391 21.062 1 96.38 58 PRO B O 1
ATOM 3017 N N . HIS B 1 59 ? 13.969 24.891 21.828 1 97.62 59 HIS B N 1
ATOM 3018 C CA . HIS B 1 59 ? 13.289 24.703 20.547 1 97.62 59 HIS B CA 1
ATOM 3019 C C . HIS B 1 59 ? 11.953 25.438 20.531 1 97.62 59 HIS B C 1
ATOM 3021 O O . HIS B 1 59 ? 11.172 25.328 21.469 1 97.62 59 HIS B O 1
ATOM 3027 N N . VAL B 1 60 ? 11.727 26.25 19.469 1 98.12 60 VAL B N 1
ATOM 3028 C CA . VAL B 1 60 ? 10.414 26.828 19.219 1 98.12 60 VAL B CA 1
ATOM 3029 C C . VAL B 1 60 ? 9.57 25.859 18.391 1 98.12 60 VAL B C 1
ATOM 3031 O O . VAL B 1 60 ? 9.898 25.578 17.25 1 98.12 60 VAL B O 1
ATOM 3034 N N . PRO B 1 61 ? 8.453 25.344 18.938 1 98.25 61 PRO B N 1
ATOM 3035 C CA . PRO B 1 61 ? 7.594 24.406 18.203 1 98.25 61 PRO B CA 1
ATOM 3036 C C . PRO B 1 61 ? 6.574 25.125 17.328 1 98.25 61 PRO B C 1
ATOM 3038 O O . PRO B 1 61 ? 6.613 26.344 17.188 1 98.25 61 PRO B O 1
ATOM 3041 N N . GLY B 1 62 ? 5.691 24.359 16.75 1 98.5 62 GLY B N 1
ATOM 3042 C CA . GLY B 1 62 ? 4.574 24.859 15.969 1 98.5 62 GLY B CA 1
ATOM 3043 C C . GLY B 1 62 ? 4.828 24.844 14.469 1 98.5 62 GLY B C 1
ATOM 3044 O O . GLY B 1 62 ? 5.855 25.344 14.008 1 98.5 62 GLY B O 1
ATOM 3045 N N . SER B 1 63 ? 3.854 24.344 13.734 1 98.62 63 SER B N 1
ATOM 3046 C CA . SER B 1 63 ? 3.961 24.219 12.281 1 98.62 63 SER B CA 1
ATOM 3047 C C . SER B 1 63 ? 2.918 25.078 11.578 1 98.62 63 SER B C 1
ATOM 3049 O O . SER B 1 63 ? 3 25.297 10.367 1 98.62 63 SER B O 1
ATOM 3051 N N . ASP B 1 64 ? 1.983 25.609 12.367 1 98.69 64 ASP B N 1
ATOM 3052 C CA . ASP B 1 64 ? 0.878 26.406 11.828 1 98.69 64 ASP B CA 1
ATOM 3053 C C . ASP B 1 64 ? 0.901 27.828 12.383 1 98.69 64 ASP B C 1
ATOM 3055 O O . ASP B 1 64 ? 0.968 28.016 13.594 1 98.69 64 ASP B O 1
ATOM 3059 N N . ALA B 1 65 ? 0.795 28.75 11.484 1 98.81 65 ALA B N 1
ATOM 3060 C CA . ALA B 1 65 ? 0.66 30.156 11.875 1 98.81 65 ALA B CA 1
ATOM 3061 C C . ALA B 1 65 ? 0.138 31 10.719 1 98.81 65 ALA B C 1
ATOM 3063 O O . ALA B 1 65 ? 0.2 30.578 9.562 1 98.81 65 ALA B O 1
ATOM 3064 N N . ALA B 1 66 ? -0.41 32.125 11.047 1 98.88 66 ALA B N 1
ATOM 3065 C CA . ALA B 1 66 ? -0.82 33.125 10.094 1 98.88 66 ALA B CA 1
ATOM 3066 C C . ALA B 1 66 ? -0.593 34.531 10.656 1 98.88 66 ALA B C 1
ATOM 3068 O O . ALA B 1 66 ? -0.614 34.719 11.875 1 98.88 66 ALA B O 1
ATOM 3069 N N . GLY B 1 67 ? -0.339 35.438 9.766 1 98.88 67 GLY B N 1
ATOM 3070 C CA . GLY B 1 67 ? -0.093 36.781 10.195 1 98.88 67 GLY B CA 1
ATOM 3071 C C . GLY B 1 67 ? 0.197 37.75 9.039 1 98.88 67 GLY B C 1
ATOM 3072 O O . GLY B 1 67 ? -0.283 37.531 7.926 1 98.88 67 GLY B O 1
ATOM 3073 N N . VAL B 1 68 ? 0.929 38.781 9.445 1 98.81 68 VAL B N 1
ATOM 3074 C CA . VAL B 1 68 ? 1.204 39.844 8.484 1 98.81 68 VAL B CA 1
ATOM 3075 C C . VAL B 1 68 ? 2.707 39.938 8.227 1 98.81 68 VAL B C 1
ATOM 3077 O O . VAL B 1 68 ? 3.51 39.906 9.156 1 98.81 68 VAL B O 1
ATOM 3080 N N . VAL B 1 69 ? 3.043 40.062 6.922 1 98.88 69 VAL B N 1
ATOM 3081 C CA . VAL B 1 69 ? 4.445 40.25 6.566 1 98.88 69 VAL B CA 1
ATOM 3082 C C . VAL B 1 69 ? 4.953 41.562 7.113 1 98.88 69 VAL B C 1
ATOM 3084 O O . VAL B 1 69 ? 4.359 42.625 6.855 1 98.88 69 VAL B O 1
ATOM 3087 N N . SER B 1 70 ? 6.031 41.5 7.84 1 98.44 70 SER B N 1
ATOM 3088 C CA . SER B 1 70 ? 6.59 42.75 8.391 1 98.44 70 SER B CA 1
ATOM 3089 C C . SER B 1 70 ? 7.871 43.156 7.664 1 98.44 70 SER B C 1
ATOM 3091 O O . SER B 1 70 ? 8.195 44.312 7.57 1 98.44 70 SER B O 1
ATOM 3093 N N . ALA B 1 71 ? 8.656 42.188 7.199 1 98.56 71 ALA B N 1
ATOM 3094 C CA . ALA B 1 71 ? 9.883 42.406 6.441 1 98.56 71 ALA B CA 1
ATOM 3095 C C . ALA B 1 71 ? 10.172 41.219 5.504 1 98.56 71 ALA B C 1
ATOM 3097 O O . ALA B 1 71 ? 9.641 40.125 5.695 1 98.56 71 ALA B O 1
ATOM 3098 N N . VAL B 1 72 ? 10.945 41.531 4.465 1 98.56 72 VAL B N 1
ATOM 3099 C CA . VAL B 1 72 ? 11.305 40.469 3.514 1 98.56 72 VAL B CA 1
ATOM 3100 C C . VAL B 1 72 ? 12.812 40.5 3.266 1 98.56 72 VAL B C 1
ATOM 3102 O O . VAL B 1 72 ? 13.445 41.562 3.311 1 98.56 72 VAL B O 1
ATOM 3105 N N . GLY B 1 73 ? 13.352 39.281 3.064 1 98.38 73 GLY B N 1
ATOM 3106 C CA . GLY B 1 73 ? 14.75 39.219 2.676 1 98.38 73 GLY B CA 1
ATOM 3107 C C . GLY B 1 73 ? 15.023 39.781 1.298 1 98.38 73 GLY B C 1
ATOM 3108 O O . GLY B 1 73 ? 14.094 40 0.514 1 98.38 73 GLY B O 1
ATOM 3109 N N . ALA B 1 74 ? 16.297 39.875 1.006 1 98 74 ALA B N 1
ATOM 3110 C CA . ALA B 1 74 ? 16.75 40.594 -0.183 1 98 74 ALA B CA 1
ATOM 3111 C C . ALA B 1 74 ? 16.344 39.844 -1.457 1 98 74 ALA B C 1
ATOM 3113 O O . ALA B 1 74 ? 16.156 40.469 -2.506 1 98 74 ALA B O 1
ATOM 3114 N N . SER B 1 75 ? 16.141 38.531 -1.385 1 98.06 75 SER B N 1
ATOM 3115 C CA . SER B 1 75 ? 15.875 37.75 -2.586 1 98.06 75 SER B CA 1
ATOM 3116 C C . SER B 1 75 ? 14.383 37.5 -2.75 1 98.06 75 SER B C 1
ATOM 3118 O O . SER B 1 75 ? 13.969 36.844 -3.723 1 98.06 75 SER B O 1
ATOM 3120 N N . VAL B 1 76 ? 13.578 37.938 -1.821 1 98.31 76 VAL B N 1
ATOM 3121 C CA . VAL B 1 76 ? 12.156 37.625 -1.83 1 98.31 76 VAL B CA 1
ATOM 3122 C C . VAL B 1 76 ? 11.43 38.562 -2.791 1 98.31 76 VAL B C 1
ATOM 3124 O O . VAL B 1 76 ? 11.594 39.781 -2.719 1 98.31 76 VAL B O 1
ATOM 3127 N N . THR B 1 77 ? 10.609 37.969 -3.707 1 97.56 77 THR B N 1
ATOM 3128 C CA . THR B 1 77 ? 9.859 38.781 -4.664 1 97.56 77 THR B CA 1
ATOM 3129 C C . THR B 1 77 ? 8.367 38.5 -4.551 1 97.56 77 THR B C 1
ATOM 3131 O O . THR B 1 77 ? 7.547 39.281 -5.027 1 97.56 77 THR B O 1
ATOM 3134 N N . ARG B 1 78 ? 7.953 37.5 -3.873 1 96.75 78 ARG B N 1
ATOM 3135 C CA . ARG B 1 78 ? 6.574 37 -3.883 1 96.75 78 ARG B CA 1
ATOM 3136 C C . ARG B 1 78 ? 5.723 37.781 -2.877 1 96.75 78 ARG B C 1
ATOM 3138 O O . ARG B 1 78 ? 4.492 37.781 -2.988 1 96.75 78 ARG B O 1
ATOM 3145 N N . PHE B 1 79 ? 6.387 38.375 -1.864 1 98.5 79 PHE B N 1
ATOM 3146 C CA . PHE B 1 79 ? 5.656 39 -0.774 1 98.5 79 PHE B CA 1
ATOM 3147 C C . PHE B 1 79 ? 6.273 40.344 -0.424 1 98.5 79 PHE B C 1
ATOM 3149 O O . PHE B 1 79 ? 7.441 40.594 -0.735 1 98.5 79 PHE B O 1
ATOM 3156 N N . GLU B 1 80 ? 5.488 41.219 0.211 1 98.44 80 GLU B N 1
ATOM 3157 C CA . GLU B 1 80 ? 5.926 42.531 0.737 1 98.44 80 GLU B CA 1
ATOM 3158 C C . GLU B 1 80 ? 5.266 42.812 2.082 1 98.44 80 GLU B C 1
ATOM 3160 O O . GLU B 1 80 ? 4.25 42.219 2.428 1 98.44 80 GLU B O 1
ATOM 3165 N N . PRO B 1 81 ? 5.887 43.75 2.789 1 98.62 81 PRO B N 1
ATOM 3166 C CA . PRO B 1 81 ? 5.281 44.125 4.07 1 98.62 81 PRO B CA 1
ATOM 3167 C C . PRO B 1 81 ? 3.811 44.5 3.939 1 98.62 81 PRO B C 1
ATOM 3169 O O . PRO B 1 81 ? 3.439 45.219 3.008 1 98.62 81 PRO B O 1
ATOM 3172 N N . GLY B 1 82 ? 2.992 43.969 4.805 1 98.75 82 GLY B N 1
ATOM 3173 C CA . GLY B 1 82 ? 1.566 44.25 4.773 1 98.75 82 GLY B CA 1
ATOM 3174 C C . GLY B 1 82 ? 0.741 43.094 4.258 1 98.75 82 GLY B C 1
ATOM 317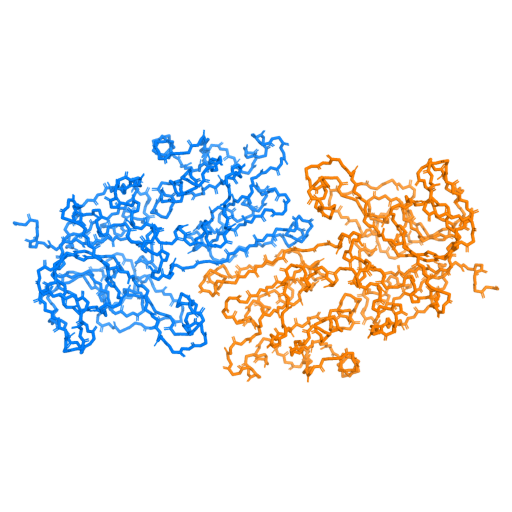5 O O . GLY B 1 82 ? -0.466 43.031 4.5 1 98.75 82 GLY B O 1
ATOM 3176 N N . ASP B 1 83 ? 1.329 42.156 3.535 1 98.81 83 ASP B N 1
ATOM 3177 C CA . ASP B 1 83 ? 0.621 41.031 2.988 1 98.81 83 ASP B CA 1
ATOM 3178 C C . ASP B 1 83 ? 0.14 40.094 4.102 1 98.81 83 ASP B C 1
ATOM 3180 O O . ASP B 1 83 ? 0.852 39.875 5.082 1 98.81 83 ASP B O 1
ATOM 3184 N N . ARG B 1 84 ? -1.079 39.5 3.963 1 98.94 84 ARG B N 1
ATOM 3185 C CA . ARG B 1 84 ? -1.61 38.469 4.848 1 98.94 84 ARG B CA 1
ATOM 3186 C C . ARG B 1 84 ? -1.177 37.094 4.387 1 98.94 84 ARG B C 1
ATOM 3188 O O . ARG B 1 84 ? -1.396 36.719 3.232 1 98.94 84 ARG B O 1
ATOM 3195 N N . VAL B 1 85 ? -0.568 36.312 5.273 1 98.94 85 VAL B N 1
ATOM 3196 C CA . VAL B 1 85 ? -0.01 35.031 4.836 1 98.94 85 VAL B CA 1
ATOM 3197 C C . VAL B 1 85 ? -0.282 33.969 5.891 1 98.94 85 VAL B C 1
ATOM 3199 O O . VAL B 1 85 ? -0.523 34.281 7.059 1 98.94 85 VAL B O 1
ATOM 3202 N N . ALA B 1 86 ? -0.343 32.75 5.445 1 98.88 86 ALA B N 1
ATOM 3203 C CA . ALA B 1 86 ? -0.35 31.562 6.289 1 98.88 86 ALA B CA 1
ATOM 3204 C C . ALA B 1 86 ? 0.843 30.672 5.977 1 98.88 86 ALA B C 1
ATOM 3206 O O . ALA B 1 86 ? 1.367 30.688 4.863 1 98.88 86 ALA B O 1
ATOM 3207 N N . VAL B 1 87 ? 1.229 29.875 6.93 1 98.75 87 VAL B N 1
ATOM 3208 C CA . VAL B 1 87 ? 2.451 29.094 6.848 1 98.75 87 VAL B CA 1
ATOM 3209 C C . VAL B 1 87 ? 2.125 27.688 6.32 1 98.75 87 VAL B C 1
ATOM 3211 O O . VAL B 1 87 ? 1.168 27.062 6.773 1 98.75 87 VAL B O 1
ATOM 3214 N N . LEU B 1 88 ? 2.838 27.234 5.344 1 98.56 88 LEU B N 1
ATOM 3215 C CA . LEU B 1 88 ? 2.947 25.828 4.945 1 98.56 88 LEU B CA 1
ATOM 3216 C C . LEU B 1 88 ? 4.191 25.188 5.551 1 98.56 88 LEU B C 1
ATOM 3218 O O . LEU B 1 88 ? 5.312 25.609 5.27 1 98.56 88 LEU B O 1
ATOM 3222 N N . ALA B 1 89 ? 4.086 24.188 6.246 1 97.88 89 ALA B N 1
ATOM 3223 C CA . ALA B 1 89 ? 5.094 23.766 7.215 1 97.88 89 ALA B CA 1
ATOM 3224 C C . ALA B 1 89 ? 6.219 22.984 6.527 1 97.88 89 ALA B C 1
ATOM 3226 O O . ALA B 1 89 ? 7.324 22.891 7.062 1 97.88 89 ALA B O 1
ATOM 3227 N N . GLY B 1 90 ? 6.008 22.422 5.336 1 97.81 90 GLY B N 1
ATOM 3228 C CA . GLY B 1 90 ? 6.992 21.562 4.711 1 97.81 90 GLY B CA 1
ATOM 3229 C C . GLY B 1 90 ? 8.125 22.328 4.047 1 97.81 90 GLY B C 1
ATOM 3230 O O . GLY B 1 90 ? 7.883 23.328 3.355 1 97.81 90 GLY B O 1
ATOM 3231 N N . VAL B 1 91 ? 9.352 21.875 4.316 1 97.12 91 VAL B N 1
ATOM 3232 C CA . VAL B 1 91 ? 10.547 22.484 3.727 1 97.12 91 VAL B CA 1
ATOM 3233 C C . VAL B 1 91 ? 11.281 21.453 2.871 1 97.12 91 VAL B C 1
ATOM 3235 O O . VAL B 1 91 ? 11.602 20.359 3.344 1 97.12 91 VAL B O 1
ATOM 3238 N N . SER B 1 92 ? 11.523 21.75 1.602 1 97.19 92 SER B N 1
ATOM 3239 C CA . SER B 1 92 ? 12.234 20.875 0.676 1 97.19 92 SER B CA 1
ATOM 3240 C C . SER B 1 92 ? 13.492 21.547 0.145 1 97.19 92 SER B C 1
ATOM 3242 O O . SER B 1 92 ? 13.664 22.766 0.273 1 97.19 92 SER B O 1
ATOM 3244 N N . CYS B 1 93 ? 14.438 20.828 -0.469 1 96.25 93 CYS B N 1
ATOM 3245 C CA . CYS B 1 93 ? 15.734 21.344 -0.896 1 96.25 93 CYS B CA 1
ATOM 3246 C C . CYS B 1 93 ? 15.633 22 -2.268 1 96.25 93 CYS B C 1
ATOM 3248 O O . CYS B 1 93 ? 16.484 22.812 -2.639 1 96.25 93 CYS B O 1
ATOM 3250 N N . GLY B 1 94 ? 14.695 21.578 -3.012 1 95.25 94 GLY B N 1
ATOM 3251 C CA . GLY B 1 94 ? 14.461 22.156 -4.32 1 95.25 94 GLY B CA 1
ATOM 3252 C C . GLY B 1 94 ? 15.359 21.594 -5.402 1 95.25 94 GLY B C 1
ATOM 3253 O O . GLY B 1 94 ? 15.227 21.953 -6.574 1 95.25 94 GLY B O 1
ATOM 3254 N N . GLN B 1 95 ? 16.266 20.609 -4.961 1 96.44 95 GLN B N 1
ATOM 3255 C CA . GLN B 1 95 ? 17.266 20.266 -5.965 1 96.44 95 GLN B CA 1
ATOM 3256 C C . GLN B 1 95 ? 17.438 18.75 -6.082 1 96.44 95 GLN B C 1
ATOM 3258 O O . GLN B 1 95 ? 18.062 18.25 -7.023 1 96.44 95 GLN B O 1
ATOM 3263 N N . CYS B 1 96 ? 16.906 18 -5.176 1 97 96 CYS B N 1
ATOM 3264 C CA . CYS B 1 96 ? 17.094 16.547 -5.23 1 97 96 CYS B CA 1
ATOM 3265 C C . CYS B 1 96 ? 16.219 15.922 -6.297 1 97 96 CYS B C 1
ATOM 3267 O O . CYS B 1 96 ? 15.445 16.625 -6.961 1 97 96 CYS B O 1
ATOM 3269 N N . GLU B 1 97 ? 16.297 14.609 -6.441 1 96.69 97 GLU B N 1
ATOM 3270 C CA . GLU B 1 97 ? 15.57 13.906 -7.492 1 96.69 97 GLU B CA 1
ATOM 3271 C C . GLU B 1 97 ? 14.062 14.094 -7.344 1 96.69 97 GLU B C 1
ATOM 3273 O O . GLU B 1 97 ? 13.359 14.289 -8.336 1 96.69 97 GLU B O 1
ATOM 3278 N N . PHE B 1 98 ? 13.539 14.203 -6.215 1 97.69 98 PHE B N 1
ATOM 3279 C CA . PHE B 1 98 ? 12.102 14.328 -5.973 1 97.69 98 PHE B CA 1
ATOM 3280 C C . PHE B 1 98 ? 11.641 15.758 -6.227 1 97.69 98 PHE B C 1
ATOM 3282 O O . PHE B 1 98 ? 10.609 15.977 -6.875 1 97.69 98 PHE B O 1
ATOM 3289 N N . CYS B 1 99 ? 12.406 16.703 -5.707 1 97.44 99 CYS B N 1
ATOM 3290 C CA . CYS B 1 99 ? 12.062 18.109 -5.926 1 97.44 99 CYS B CA 1
ATOM 3291 C C . CYS B 1 99 ? 12.047 18.438 -7.414 1 97.44 99 CYS B C 1
ATOM 3293 O O . CYS B 1 99 ? 11.141 19.109 -7.895 1 97.44 99 CYS B O 1
ATOM 3295 N N . ARG B 1 100 ? 12.984 17.875 -8.117 1 97.06 100 ARG B N 1
ATOM 3296 C CA . ARG B 1 100 ? 13.086 18.156 -9.547 1 97.06 100 ARG B CA 1
ATOM 3297 C C . ARG B 1 100 ? 11.953 17.469 -10.32 1 97.06 100 ARG B C 1
ATOM 3299 O O . ARG B 1 100 ? 11.625 17.875 -11.43 1 97.06 100 ARG B O 1
ATOM 3306 N N . HIS B 1 101 ? 11.367 16.438 -9.688 1 95.56 101 HIS B N 1
ATOM 3307 C CA . HIS B 1 101 ? 10.266 15.734 -10.328 1 95.56 101 HIS B CA 1
ATOM 3308 C C . HIS B 1 101 ? 8.922 16.281 -9.875 1 95.56 101 HIS B C 1
ATOM 3310 O O . HIS B 1 101 ? 7.879 15.672 -10.125 1 95.56 101 HIS B O 1
ATOM 3316 N N . GLY B 1 102 ? 8.922 17.375 -9.125 1 96.5 102 GLY B N 1
ATOM 3317 C CA . GLY B 1 102 ? 7.691 18.016 -8.711 1 96.5 102 GLY B CA 1
ATOM 3318 C C . GLY B 1 102 ? 7.07 17.406 -7.477 1 96.5 102 GLY B C 1
ATOM 3319 O O . GLY B 1 102 ? 5.867 17.547 -7.238 1 96.5 102 GLY B O 1
ATOM 3320 N N . GLU B 1 103 ? 7.875 16.609 -6.73 1 97.75 103 GLU B N 1
ATOM 3321 C CA . GLU B 1 103 ? 7.391 15.961 -5.52 1 97.75 103 GLU B CA 1
ATOM 3322 C C . GLU B 1 103 ? 8.203 16.391 -4.301 1 97.75 103 GLU B C 1
ATOM 3324 O O . GLU B 1 103 ? 8.828 15.555 -3.639 1 97.75 103 GLU B O 1
ATOM 3329 N N . PRO B 1 104 ? 8.07 17.656 -3.895 1 97.5 104 PRO B N 1
ATOM 3330 C CA . PRO B 1 104 ? 8.883 18.156 -2.779 1 97.5 104 PRO B CA 1
ATOM 3331 C C . PRO B 1 104 ? 8.531 17.484 -1.454 1 97.5 104 PRO B C 1
ATOM 3333 O O . PRO B 1 104 ? 9.344 17.469 -0.527 1 97.5 104 PRO B O 1
ATOM 3336 N N . ALA B 1 105 ? 7.312 16.922 -1.333 1 97.5 105 ALA B N 1
ATOM 3337 C CA . ALA B 1 105 ? 6.938 16.219 -0.105 1 97.5 105 ALA B CA 1
ATOM 3338 C C . ALA B 1 105 ? 7.734 14.938 0.064 1 97.5 105 ALA B C 1
ATOM 3340 O O . ALA B 1 105 ? 7.758 14.344 1.148 1 97.5 105 ALA B O 1
ATOM 3341 N N . LEU B 1 106 ? 8.422 14.5 -0.987 1 98.12 106 LEU B N 1
ATOM 3342 C CA . LEU B 1 106 ? 9.289 13.328 -0.963 1 98.12 106 LEU B CA 1
ATOM 3343 C C . LEU B 1 106 ? 10.758 13.734 -0.919 1 98.12 106 LEU B C 1
ATOM 3345 O O . LEU B 1 106 ? 11.648 12.898 -1.077 1 98.12 106 LEU B O 1
ATOM 3349 N N . CYS B 1 107 ? 11.039 15.008 -0.705 1 98.12 107 CYS B N 1
ATOM 3350 C CA . CYS B 1 107 ? 12.406 15.523 -0.7 1 98.12 107 CYS B CA 1
ATOM 3351 C C . CYS B 1 107 ? 13.305 14.672 0.19 1 98.12 107 CYS B C 1
ATOM 3353 O O . CYS B 1 107 ? 12.914 14.289 1.295 1 98.12 107 CYS B O 1
ATOM 3355 N N . ALA B 1 108 ? 14.531 14.367 -0.253 1 95.88 108 ALA B N 1
ATOM 3356 C CA . ALA B 1 108 ? 15.5 13.555 0.481 1 95.88 108 ALA B CA 1
ATOM 3357 C C . ALA B 1 108 ? 15.852 14.195 1.821 1 95.88 108 ALA B C 1
ATOM 3359 O O . ALA B 1 108 ? 16.188 13.492 2.777 1 95.88 108 ALA B O 1
ATOM 3360 N N . SER B 1 109 ? 15.695 15.508 1.893 1 95.62 109 SER B N 1
ATOM 3361 C CA . SER B 1 109 ? 15.984 16.234 3.119 1 95.62 109 SER B CA 1
ATOM 3362 C C . SER B 1 109 ? 14.766 17 3.605 1 95.62 109 SER B C 1
ATOM 3364 O O . SER B 1 109 ? 14.883 18.141 4.07 1 95.62 109 SER B O 1
ATOM 3366 N N . PHE B 1 110 ? 13.664 16.406 3.424 1 96.81 110 PHE B N 1
ATOM 3367 C CA . PHE B 1 110 ? 12.414 17.031 3.816 1 96.81 110 PHE B CA 1
ATOM 3368 C C . PHE B 1 110 ? 12.406 17.359 5.305 1 96.81 110 PHE B C 1
ATOM 3370 O O . PHE B 1 110 ? 12.805 16.516 6.125 1 96.81 110 PHE B O 1
ATOM 3377 N N . ARG B 1 111 ? 12.039 18.562 5.68 1 96.94 111 ARG B N 1
ATOM 3378 C CA . ARG B 1 111 ? 11.906 19.016 7.062 1 96.94 111 ARG B CA 1
ATOM 3379 C C . ARG B 1 111 ? 10.57 19.703 7.293 1 96.94 111 ARG B C 1
ATOM 3381 O O . ARG B 1 111 ? 9.906 20.125 6.34 1 96.94 111 ARG B O 1
ATOM 3388 N N . VAL B 1 112 ? 10.125 19.703 8.508 1 97.75 112 VAL B N 1
ATOM 3389 C CA . VAL B 1 112 ? 8.891 20.375 8.898 1 97.75 112 VAL B CA 1
ATOM 3390 C C . VAL B 1 112 ? 9.203 21.453 9.938 1 97.75 112 VAL B C 1
ATOM 3392 O O . VAL B 1 112 ? 9.891 21.188 10.93 1 97.75 112 VAL B O 1
ATOM 3395 N N . LEU B 1 113 ? 8.742 22.672 9.648 1 98.06 113 LEU B N 1
ATOM 3396 C CA . LEU B 1 113 ? 8.852 23.734 10.641 1 98.06 113 LEU B CA 1
ATOM 3397 C C . LEU B 1 113 ? 8.242 23.297 11.969 1 98.06 113 LEU B C 1
ATOM 3399 O O . LEU B 1 113 ? 7.16 22.719 12 1 98.06 113 LEU B O 1
ATOM 3403 N N . GLY B 1 114 ? 8.961 23.531 13.039 1 97.81 114 GLY B N 1
ATOM 3404 C CA . GLY B 1 114 ? 8.461 23.172 14.352 1 97.81 114 GLY B CA 1
ATOM 3405 C C . GLY B 1 114 ? 8.805 21.766 14.766 1 97.81 114 GLY B C 1
ATOM 3406 O O . GLY B 1 114 ? 8.742 21.422 15.945 1 97.81 114 GLY B O 1
ATOM 3407 N N . GLU B 1 115 ? 9.125 20.922 13.797 1 96.94 115 GLU B N 1
ATOM 3408 C CA . GLU B 1 115 ? 9.43 19.531 14.094 1 96.94 115 GLU B CA 1
ATOM 3409 C C . GLU B 1 115 ? 10.922 19.234 13.938 1 96.94 115 GLU B C 1
ATOM 3411 O O . GLU B 1 115 ? 11.531 18.594 14.797 1 96.94 115 GLU B O 1
ATOM 3416 N N . HIS B 1 116 ? 11.484 19.719 12.844 1 96.44 116 HIS B N 1
ATOM 3417 C CA . HIS B 1 116 ? 12.891 19.469 12.547 1 96.44 116 HIS B CA 1
ATOM 3418 C C . HIS B 1 116 ? 13.727 20.719 12.711 1 96.44 116 HIS B C 1
ATOM 3420 O O . HIS B 1 116 ? 14.922 20.656 13 1 96.44 116 HIS B O 1
ATOM 3426 N N . VAL B 1 117 ? 13.133 21.859 12.438 1 94.88 117 VAL B N 1
ATOM 3427 C CA . VAL B 1 117 ? 13.734 23.188 12.562 1 94.88 117 VAL B CA 1
ATOM 3428 C C . VAL B 1 117 ? 12.836 24.094 13.398 1 94.88 117 VAL B C 1
ATOM 3430 O O . VAL B 1 117 ? 11.695 23.734 13.711 1 94.88 117 VAL B O 1
ATOM 3433 N N . PRO B 1 118 ? 13.32 25.203 13.844 1 96.06 118 PRO B N 1
ATOM 3434 C CA . PRO B 1 118 ? 12.477 26.062 14.672 1 96.06 118 PRO B CA 1
ATOM 3435 C C . PRO B 1 118 ? 11.133 26.391 14.023 1 96.06 118 PRO B C 1
ATOM 3437 O O . PRO B 1 118 ? 11.07 26.594 12.805 1 96.06 118 PRO B O 1
ATOM 3440 N N . GLY B 1 119 ? 10.156 26.453 14.891 1 98.06 119 GLY B N 1
ATOM 3441 C CA . GLY B 1 119 ? 8.805 26.641 14.398 1 98.06 119 GLY B CA 1
ATOM 3442 C C . GLY B 1 119 ? 8.328 28.078 14.461 1 98.06 119 GLY B C 1
ATOM 3443 O O . GLY B 1 119 ? 9.125 29 14.297 1 98.06 119 GLY B O 1
ATOM 3444 N N . VAL B 1 120 ? 7.02 28.172 14.586 1 98.56 120 VAL B N 1
ATOM 3445 C CA . VAL B 1 120 ? 6.441 29.484 14.312 1 98.56 120 VAL B CA 1
ATOM 3446 C C . VAL B 1 120 ? 5.566 29.922 15.484 1 98.56 120 VAL B C 1
ATOM 3448 O O . VAL B 1 120 ? 4.82 30.891 15.383 1 98.56 120 VAL B O 1
ATOM 3451 N N . HIS B 1 121 ? 5.547 29.188 16.594 1 98.69 121 HIS B N 1
ATOM 3452 C CA . HIS B 1 121 ? 4.777 29.609 17.75 1 98.69 121 HIS B CA 1
ATOM 3453 C C . HIS B 1 121 ? 5.523 30.688 18.547 1 98.69 121 HIS B C 1
ATOM 3455 O O . HIS B 1 121 ? 6.012 30.406 19.656 1 98.69 121 HIS B O 1
ATOM 3461 N N . SER B 1 122 ? 5.488 31.906 18.031 1 98.56 122 SER B N 1
ATOM 3462 C CA . SER B 1 122 ? 6.152 33.094 18.531 1 98.56 122 SER B CA 1
ATOM 3463 C C . SER B 1 122 ? 5.457 34.375 18.047 1 98.56 122 SER B C 1
ATOM 3465 O O . SER B 1 122 ? 4.566 34.312 17.203 1 98.56 122 SER B O 1
ATOM 3467 N N . GLU B 1 123 ? 5.844 35.469 18.609 1 98.44 123 GLU B N 1
ATOM 3468 C CA . GLU B 1 123 ? 5.277 36.75 18.172 1 98.44 123 GLU B CA 1
ATOM 3469 C C . GLU B 1 123 ? 5.648 37.062 16.734 1 98.44 123 GLU B C 1
ATOM 3471 O O . GLU B 1 123 ? 4.848 37.625 15.992 1 98.44 123 GLU B O 1
ATOM 3476 N N . ARG B 1 124 ? 6.871 36.688 16.391 1 98 124 ARG B N 1
ATOM 3477 C CA . ARG B 1 124 ? 7.363 36.812 15.023 1 98 124 ARG B CA 1
ATOM 3478 C C . ARG B 1 124 ? 8.102 35.562 14.586 1 98 124 ARG B C 1
ATOM 3480 O O . ARG B 1 124 ? 8.703 34.875 15.406 1 98 124 ARG B O 1
ATOM 3487 N N . ALA B 1 125 ? 8.016 35.312 13.352 1 98.12 125 ALA B N 1
ATOM 3488 C CA . ALA B 1 125 ? 8.688 34.125 12.812 1 98.12 125 ALA B CA 1
ATOM 3489 C C . ALA B 1 125 ? 9.273 34.406 11.43 1 98.12 125 ALA B C 1
ATOM 3491 O O . ALA B 1 125 ? 8.617 35 10.586 1 98.12 125 ALA B O 1
ATOM 3492 N N . ALA B 1 126 ? 10.531 34.062 11.227 1 98.31 126 ALA B N 1
ATOM 3493 C CA . ALA B 1 126 ? 11.156 34.094 9.898 1 98.31 126 ALA B CA 1
ATOM 3494 C C . ALA B 1 126 ? 11.016 32.75 9.195 1 98.31 126 ALA B C 1
ATOM 3496 O O . ALA B 1 126 ? 11.469 31.719 9.703 1 98.31 126 ALA B O 1
ATOM 3497 N N . VAL B 1 127 ? 10.352 32.719 8.07 1 97.69 127 VAL B N 1
ATOM 3498 C CA . VAL B 1 127 ? 10.141 31.484 7.312 1 97.69 127 VAL B CA 1
ATOM 3499 C C . VAL B 1 127 ? 10.484 31.719 5.844 1 97.69 127 VAL B C 1
ATOM 3501 O O . VAL B 1 127 ? 10.375 32.844 5.344 1 97.69 127 VAL B O 1
ATOM 3504 N N . PRO B 1 128 ? 10.961 30.625 5.16 1 97.25 128 PRO B N 1
ATOM 3505 C CA . PRO B 1 128 ? 11.18 30.797 3.723 1 97.25 128 PRO B CA 1
ATOM 3506 C C . PRO B 1 128 ? 9.93 31.297 2.99 1 97.25 128 PRO B C 1
ATOM 3508 O O . PRO B 1 128 ? 8.82 30.859 3.303 1 97.25 128 PRO B O 1
ATOM 3511 N N . ALA B 1 129 ? 10.117 32.188 2.01 1 97.94 129 ALA B N 1
ATOM 3512 C CA . ALA B 1 129 ? 9 32.719 1.238 1 97.94 129 ALA B CA 1
ATOM 3513 C C . ALA B 1 129 ? 8.18 31.609 0.611 1 97.94 129 ALA B C 1
ATOM 3515 O O . ALA B 1 129 ? 6.953 31.719 0.485 1 97.94 129 ALA B O 1
ATOM 3516 N N . ASP B 1 130 ? 8.797 30.453 0.278 1 96.06 130 ASP B N 1
ATOM 3517 C CA . ASP B 1 130 ? 8.141 29.328 -0.372 1 96.06 130 ASP B CA 1
ATOM 3518 C C . ASP B 1 130 ? 7.191 28.625 0.59 1 96.06 130 ASP B C 1
ATOM 3520 O O . ASP B 1 130 ? 6.348 27.828 0.166 1 96.06 130 ASP B O 1
ATOM 3524 N N . ASN B 1 131 ? 7.285 28.938 1.841 1 98.06 131 ASN B N 1
ATOM 3525 C CA . ASN B 1 131 ? 6.453 28.297 2.854 1 98.06 131 ASN B CA 1
ATOM 3526 C C . ASN B 1 131 ? 5.238 29.156 3.203 1 98.06 131 ASN B C 1
ATOM 3528 O O . ASN B 1 131 ? 4.598 28.938 4.234 1 98.06 131 ASN B O 1
ATOM 3532 N N .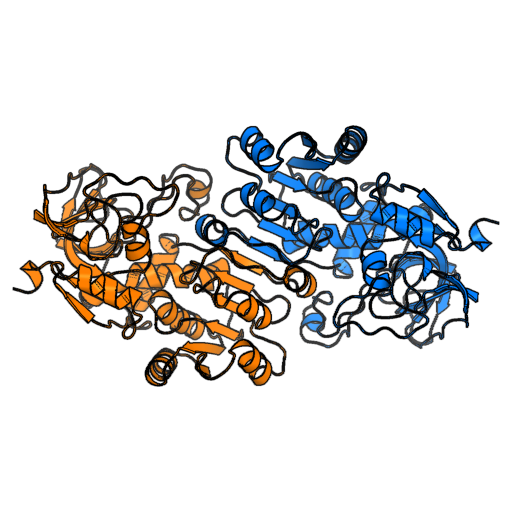 LEU B 1 132 ? 4.98 30.125 2.342 1 98.56 132 LEU B N 1
ATOM 3533 C CA . LEU B 1 132 ? 3.859 31.016 2.646 1 98.56 132 LEU B CA 1
ATOM 3534 C C . LEU B 1 132 ? 2.812 30.969 1.539 1 98.56 132 LEU B C 1
ATOM 3536 O O . LEU B 1 132 ? 3.148 30.766 0.369 1 98.56 132 LEU B O 1
ATOM 3540 N N . ILE B 1 133 ? 1.588 31.125 1.973 1 98.69 133 ILE B N 1
ATOM 3541 C CA . ILE B 1 133 ? 0.473 31.297 1.047 1 98.69 133 ILE B CA 1
ATOM 3542 C C . ILE B 1 133 ? -0.33 32.531 1.423 1 98.69 133 ILE B C 1
ATOM 3544 O O . ILE B 1 133 ? -0.498 32.844 2.605 1 98.69 133 ILE B O 1
ATOM 3548 N N . ALA B 1 134 ? -0.8 33.219 0.441 1 98.69 134 ALA B N 1
ATOM 3549 C CA . ALA B 1 134 ? -1.579 34.406 0.675 1 98.69 134 ALA B CA 1
ATOM 3550 C C . ALA B 1 134 ? -2.92 34.094 1.324 1 98.69 134 ALA B C 1
ATOM 3552 O O . ALA B 1 134 ? -3.555 33.094 0.985 1 98.69 134 ALA B O 1
ATOM 3553 N N . VAL B 1 135 ? -3.373 34.906 2.219 1 98.75 135 VAL B N 1
ATOM 3554 C CA . VAL B 1 135 ? -4.656 34.781 2.9 1 98.75 135 VAL B CA 1
ATOM 3555 C C . VAL B 1 135 ? -5.562 35.938 2.512 1 98.75 135 VAL B C 1
ATOM 3557 O O . VAL B 1 135 ? -5.191 37.125 2.674 1 98.75 135 VAL B O 1
ATOM 3560 N N . PRO B 1 136 ? -6.73 35.656 2.02 1 98.69 136 PRO B N 1
ATOM 3561 C CA . PRO B 1 136 ? -7.652 36.75 1.69 1 98.69 136 PRO B CA 1
ATOM 3562 C C . PRO B 1 136 ? -8.039 37.562 2.908 1 98.69 136 PRO B C 1
ATOM 3564 O O . PRO B 1 136 ? -8.031 37.062 4.035 1 98.69 136 PRO B O 1
ATOM 3567 N N . GLU B 1 137 ? -8.492 38.781 2.674 1 98.38 137 GLU B N 1
ATOM 3568 C CA . GLU B 1 137 ? -8.805 39.719 3.721 1 98.38 137 GLU B CA 1
ATOM 3569 C C . GLU B 1 137 ? -9.969 39.25 4.586 1 98.38 137 GLU B C 1
ATOM 3571 O O . GLU B 1 137 ? -10 39.5 5.789 1 98.38 137 GLU B O 1
ATOM 3576 N N . HIS B 1 138 ? -10.867 38.5 3.998 1 98.25 138 HIS B N 1
ATOM 3577 C CA . HIS B 1 138 ? -12.094 38.156 4.703 1 98.25 138 HIS B CA 1
ATOM 3578 C C . HIS B 1 138 ? -11.883 36.938 5.609 1 98.25 138 HIS B C 1
ATOM 3580 O O . HIS B 1 138 ? -12.75 36.594 6.414 1 98.25 138 HIS B O 1
ATOM 3586 N N . VAL B 1 139 ? -10.773 36.281 5.535 1 98.56 139 VAL B N 1
ATOM 3587 C CA . VAL B 1 139 ? -10.492 35.094 6.344 1 98.56 139 VAL B CA 1
ATOM 3588 C C . VAL B 1 139 ? -9.891 35.531 7.684 1 98.56 139 VAL B C 1
ATOM 3590 O O . VAL B 1 139 ? -8.93 36.281 7.727 1 98.56 139 VAL B O 1
ATOM 3593 N N . ASP B 1 140 ? -10.477 35.062 8.766 1 98.44 140 ASP B N 1
ATOM 3594 C CA . ASP B 1 140 ? -9.961 35.406 10.078 1 98.44 140 ASP B CA 1
ATOM 3595 C C . ASP B 1 140 ? -8.648 34.688 10.359 1 98.44 140 ASP B C 1
ATOM 3597 O O . ASP B 1 140 ? -8.344 33.656 9.734 1 98.44 140 ASP B O 1
ATOM 3601 N N . TRP B 1 141 ? -7.844 35.156 11.266 1 98.56 141 TRP B N 1
ATOM 3602 C CA . TRP B 1 141 ? -6.5 34.656 11.539 1 98.56 141 TRP B CA 1
ATOM 3603 C C . TRP B 1 141 ? -6.555 33.25 12.125 1 98.56 141 TRP B C 1
ATOM 3605 O O . TRP B 1 141 ? -5.668 32.438 11.859 1 98.56 141 TRP B O 1
ATOM 3615 N N . GLU B 1 142 ? -7.586 32.969 12.945 1 98.56 142 GLU B N 1
ATOM 3616 C CA . GLU B 1 142 ? -7.723 31.625 13.531 1 98.56 142 GLU B CA 1
ATOM 3617 C C . GLU B 1 142 ? -7.891 30.562 12.453 1 98.56 142 GLU B C 1
ATOM 3619 O O . GLU B 1 142 ? -7.219 29.531 12.484 1 98.56 142 GLU B O 1
ATOM 3624 N N . THR B 1 143 ? -8.75 30.891 11.469 1 98.69 143 THR B N 1
ATOM 3625 C CA . THR B 1 143 ? -8.961 29.984 10.344 1 98.69 143 THR B CA 1
ATOM 3626 C C . THR B 1 143 ? -7.691 29.859 9.508 1 98.69 143 THR B C 1
ATOM 3628 O O . THR B 1 143 ? -7.273 28.75 9.172 1 98.69 143 THR B O 1
ATOM 3631 N N . ALA B 1 144 ? -7.059 30.953 9.266 1 98.88 144 ALA B N 1
ATOM 3632 C CA . ALA B 1 144 ? -5.863 30.984 8.43 1 98.88 144 ALA B CA 1
ATOM 3633 C C . ALA B 1 144 ? -4.734 30.172 9.055 1 98.88 144 ALA B C 1
ATOM 3635 O O . ALA B 1 144 ? -3.959 29.531 8.352 1 98.88 144 ALA B O 1
ATOM 3636 N N . ALA B 1 145 ? -4.648 30.219 10.359 1 98.81 145 ALA B N 1
ATOM 3637 C CA . ALA B 1 145 ? -3.584 29.516 11.07 1 98.81 145 ALA B CA 1
ATOM 3638 C C . ALA B 1 145 ? -3.896 28.031 11.203 1 98.81 145 ALA B C 1
ATOM 3640 O O . ALA B 1 145 ? -2.998 27.188 11.117 1 98.81 145 ALA B O 1
ATOM 3641 N N . ALA B 1 146 ? -5.18 27.719 11.383 1 98.75 146 ALA B N 1
ATOM 3642 C CA . ALA B 1 146 ? -5.57 26.375 11.781 1 98.75 146 ALA B CA 1
ATOM 3643 C C . ALA B 1 146 ? -5.727 25.469 10.562 1 98.75 146 ALA B C 1
ATOM 3645 O O . ALA B 1 146 ? -5.66 24.234 10.688 1 98.75 146 ALA B O 1
ATOM 3646 N N . ALA B 1 147 ? -5.844 25.953 9.367 1 98.81 147 ALA B N 1
ATOM 3647 C CA . ALA B 1 147 ? -6.309 25.203 8.211 1 98.81 147 ALA B CA 1
ATOM 3648 C C . ALA B 1 147 ? -5.145 24.516 7.496 1 98.81 147 ALA B C 1
ATOM 3650 O O . ALA B 1 147 ? -5.238 23.344 7.121 1 98.81 147 ALA B O 1
ATOM 3651 N N . PRO B 1 148 ? -3.988 25.156 7.348 1 98.81 148 PRO B N 1
ATOM 3652 C CA . PRO B 1 148 ? -3.053 24.734 6.301 1 98.81 148 PRO B CA 1
ATOM 3653 C C . PRO B 1 148 ? -2.59 23.297 6.473 1 98.81 148 PRO B C 1
ATOM 3655 O O . PRO B 1 148 ? -2.766 22.469 5.57 1 98.81 148 PRO B O 1
ATOM 3658 N N . LEU B 1 149 ? -2.115 22.906 7.59 1 98.69 149 LEU B N 1
ATOM 3659 C CA . LEU B 1 149 ? -1.467 21.609 7.719 1 98.69 149 LEU B CA 1
ATOM 3660 C C . LEU B 1 149 ? -2.48 20.484 7.57 1 98.69 149 LEU B C 1
ATOM 3662 O O . LEU B 1 149 ? -2.25 19.531 6.812 1 98.69 149 LEU B O 1
ATOM 3666 N N . VAL B 1 150 ? -3.605 20.609 8.18 1 98.5 150 VAL B N 1
ATOM 3667 C CA . VAL B 1 150 ? -4.52 19.469 8.219 1 98.5 150 VAL B CA 1
ATOM 3668 C C . VAL B 1 150 ? -5.223 19.328 6.867 1 98.5 150 VAL B C 1
ATOM 3670 O O . VAL B 1 150 ? -5.445 18.203 6.395 1 98.5 150 VAL B O 1
ATOM 3673 N N . PHE B 1 151 ? -5.539 20.422 6.164 1 98.88 151 PHE B N 1
ATOM 3674 C CA . PHE B 1 151 ? -6.246 20.312 4.895 1 98.88 151 PHE B CA 1
ATOM 3675 C C . PHE B 1 151 ? -5.297 19.891 3.779 1 98.88 151 PHE B C 1
ATOM 3677 O O . PHE B 1 151 ? -5.672 19.109 2.898 1 98.88 151 PHE B O 1
ATOM 3684 N N . GLN B 1 152 ? -4.039 20.422 3.818 1 98.81 152 GLN B N 1
ATOM 3685 C CA . GLN B 1 152 ? -3.105 19.953 2.805 1 98.81 152 GLN B CA 1
ATOM 3686 C C . GLN B 1 152 ? -2.814 18.469 2.982 1 98.81 152 GLN B C 1
ATOM 3688 O O . GLN B 1 152 ? -2.703 17.719 2 1 98.81 152 GLN B O 1
ATOM 3693 N N . THR B 1 153 ? -2.701 17.984 4.223 1 98.69 153 THR B N 1
ATOM 3694 C CA . THR B 1 153 ? -2.426 16.594 4.527 1 98.69 153 THR B CA 1
ATOM 3695 C C . THR B 1 153 ? -3.568 15.695 4.055 1 98.69 153 THR B C 1
ATOM 3697 O O . THR B 1 153 ? -3.34 14.703 3.357 1 98.69 153 THR B O 1
ATOM 3700 N N . ALA B 1 154 ? -4.781 16.078 4.379 1 98.81 154 ALA B N 1
ATOM 3701 C CA . ALA B 1 154 ? -5.953 15.289 3.988 1 98.81 154 ALA B CA 1
ATOM 3702 C C . ALA B 1 154 ? -6.152 15.32 2.477 1 98.81 154 ALA B C 1
ATOM 3704 O O . ALA B 1 154 ? -6.551 14.32 1.877 1 98.81 154 ALA B O 1
ATOM 3705 N N . TRP B 1 155 ? -5.863 16.484 1.886 1 98.88 155 TRP B N 1
ATOM 3706 C CA . TRP B 1 155 ? -5.996 16.625 0.439 1 98.88 155 TRP B CA 1
ATOM 3707 C C . TRP B 1 155 ? -5.066 15.664 -0.287 1 98.88 155 TRP B C 1
ATOM 3709 O O . TRP B 1 155 ? -5.496 14.938 -1.192 1 98.88 155 TRP B O 1
ATOM 3719 N N . ARG B 1 156 ? -3.855 15.648 0.119 1 98.81 156 ARG B N 1
ATOM 3720 C CA . ARG B 1 156 ? -2.918 14.734 -0.522 1 98.81 156 ARG B CA 1
ATOM 3721 C C . ARG B 1 156 ? -3.33 13.281 -0.301 1 98.81 156 ARG B C 1
ATOM 3723 O O . ARG B 1 156 ? -3.273 12.469 -1.225 1 98.81 156 ARG B O 1
ATOM 3730 N N . MET B 1 157 ? -3.768 12.93 0.912 1 98.88 157 MET B N 1
ATOM 3731 C CA . MET B 1 157 ? -4.191 11.555 1.194 1 98.88 157 MET B CA 1
ATOM 3732 C C . MET B 1 157 ? -5.32 11.133 0.263 1 98.88 157 MET B C 1
ATOM 3734 O O . MET B 1 157 ? -5.234 10.094 -0.396 1 98.88 157 MET B O 1
ATOM 3738 N N . LEU B 1 158 ? -6.332 11.984 0.114 1 98.88 158 LEU B N 1
ATOM 3739 C CA . LEU B 1 158 ? -7.574 11.539 -0.512 1 98.88 158 LEU B CA 1
ATOM 3740 C C . LEU B 1 158 ? -7.535 11.781 -2.018 1 98.88 158 LEU B C 1
ATOM 3742 O O . LEU B 1 158 ? -7.957 10.922 -2.797 1 98.88 158 LEU B O 1
ATOM 3746 N N . ASN B 1 159 ? -6.996 12.938 -2.453 1 98.5 159 ASN B N 1
ATOM 3747 C CA . ASN B 1 159 ? -7.07 13.305 -3.865 1 98.5 159 ASN B CA 1
ATOM 3748 C C . ASN B 1 159 ? -5.859 12.797 -4.641 1 98.5 159 ASN B C 1
ATOM 3750 O O . ASN B 1 159 ? -5.969 12.445 -5.816 1 98.5 159 ASN B O 1
ATOM 3754 N N . THR B 1 160 ? -4.707 12.797 -3.971 1 98.19 160 THR B N 1
ATOM 3755 C CA . THR B 1 160 ? -3.494 12.453 -4.703 1 98.19 160 THR B CA 1
ATOM 3756 C C . THR B 1 160 ? -3.117 10.992 -4.473 1 98.19 160 THR B C 1
ATOM 3758 O O . THR B 1 160 ? -2.934 10.234 -5.43 1 98.19 160 THR B O 1
ATOM 3761 N N . ARG B 1 161 ? -3.07 10.523 -3.256 1 98.56 161 ARG B N 1
ATOM 3762 C CA . ARG B 1 161 ? -2.6 9.18 -2.938 1 98.56 161 ARG B CA 1
ATOM 3763 C C . ARG B 1 161 ? -3.691 8.141 -3.189 1 98.56 161 ARG B C 1
ATOM 3765 O O . ARG B 1 161 ? -3.516 7.234 -4.004 1 98.56 161 ARG B O 1
ATOM 3772 N N . ALA B 1 162 ? -4.859 8.344 -2.525 1 98.62 162 ALA B N 1
ATOM 3773 C CA . ALA B 1 162 ? -5.965 7.398 -2.688 1 98.62 162 ALA B CA 1
ATOM 3774 C C . ALA B 1 162 ? -6.711 7.648 -3.994 1 98.62 162 ALA B C 1
ATOM 3776 O O . ALA B 1 162 ? -7.383 6.754 -4.512 1 98.62 162 ALA B O 1
ATOM 3777 N N . ASP B 1 163 ? -6.641 8.93 -4.48 1 98.44 163 ASP B N 1
ATOM 3778 C CA . ASP B 1 163 ? -7.281 9.312 -5.734 1 98.44 163 ASP B CA 1
ATOM 3779 C C . ASP B 1 163 ? -8.773 8.969 -5.711 1 98.44 163 ASP B C 1
ATOM 3781 O O . ASP B 1 163 ? -9.266 8.266 -6.594 1 98.44 163 ASP B O 1
ATOM 3785 N N . VAL B 1 164 ? -9.469 9.461 -4.684 1 98.44 164 VAL B N 1
ATOM 3786 C CA . VAL B 1 164 ? -10.883 9.156 -4.453 1 98.44 164 VAL B CA 1
ATOM 3787 C C . VAL B 1 164 ? -11.719 9.695 -5.602 1 98.44 164 VAL B C 1
ATOM 3789 O O . VAL B 1 164 ? -11.492 10.812 -6.078 1 98.44 164 VAL B O 1
ATOM 3792 N N . SER B 1 165 ? -12.68 8.898 -6.059 1 97.06 165 SER B N 1
ATOM 3793 C CA . SER B 1 165 ? -13.586 9.266 -7.141 1 97.06 165 SER B CA 1
ATOM 3794 C C . SER B 1 165 ? -15.031 9.32 -6.66 1 97.06 165 SER B C 1
ATOM 3796 O O . SER B 1 165 ? -15.383 8.68 -5.668 1 97.06 165 SER B O 1
ATOM 3798 N N . PRO B 1 166 ? -15.789 10.148 -7.426 1 97.5 166 PRO B N 1
ATOM 3799 C CA . PRO B 1 166 ? -17.219 10.148 -7.086 1 97.5 166 PRO B CA 1
ATOM 3800 C C . PRO B 1 166 ? -17.812 8.742 -7.094 1 97.5 166 PRO B C 1
ATOM 3802 O O . PRO B 1 166 ? -17.5 7.934 -7.965 1 97.5 166 PRO B O 1
ATOM 3805 N N . GLY B 1 167 ? -18.594 8.469 -6.102 1 96.62 167 GLY B N 1
ATOM 3806 C CA . GLY B 1 167 ? -19.266 7.184 -6.039 1 96.62 167 GLY B CA 1
ATOM 3807 C C . GLY B 1 167 ? -18.562 6.172 -5.16 1 96.62 167 GLY B C 1
ATOM 3808 O O . GLY B 1 167 ? -19.141 5.168 -4.758 1 96.62 167 GLY B O 1
ATOM 3809 N N . GLU B 1 168 ? -17.328 6.414 -4.812 1 98.44 168 GLU B N 1
ATOM 3810 C CA . GLU B 1 168 ? -16.625 5.535 -3.885 1 98.44 168 GLU B CA 1
ATOM 3811 C C . GLU B 1 168 ? -17.062 5.785 -2.445 1 98.44 168 GLU B C 1
ATOM 3813 O O . GLU B 1 168 ? -17.641 6.828 -2.141 1 98.44 168 GLU B O 1
ATOM 3818 N N . SER B 1 169 ? -16.797 4.824 -1.61 1 98.88 169 SER B N 1
ATOM 3819 C CA . SER B 1 169 ? -17.062 4.953 -0.181 1 98.88 169 SER B CA 1
ATOM 3820 C C . SER B 1 169 ? -15.766 5.113 0.608 1 98.88 169 SER B C 1
ATOM 3822 O O . SER B 1 169 ? -14.766 4.465 0.305 1 98.88 169 SER B O 1
ATOM 3824 N N . VAL B 1 170 ? -15.836 6.055 1.578 1 98.94 170 VAL B N 1
ATOM 3825 C CA . VAL B 1 170 ? -14.648 6.387 2.367 1 98.94 170 VAL B CA 1
ATOM 3826 C C . VAL B 1 170 ? -14.977 6.297 3.855 1 98.94 170 VAL B C 1
ATOM 3828 O O . VAL B 1 170 ? -15.992 6.844 4.309 1 98.94 170 VAL B O 1
ATOM 3831 N N . LEU B 1 171 ? -14.164 5.547 4.594 1 98.94 171 LEU B N 1
ATOM 3832 C CA . LEU B 1 171 ? -14.234 5.527 6.051 1 98.94 171 LEU B CA 1
ATOM 3833 C C . LEU B 1 171 ? -13.148 6.41 6.656 1 98.94 171 LEU B C 1
ATOM 3835 O O . LEU B 1 171 ? -11.961 6.188 6.422 1 98.94 171 LEU B O 1
ATOM 3839 N N . VAL B 1 172 ? -13.57 7.379 7.391 1 98.88 172 VAL B N 1
ATOM 3840 C CA . VAL B 1 172 ? -12.641 8.273 8.07 1 98.88 172 VAL B CA 1
ATOM 3841 C C . VAL B 1 172 ? -12.633 7.965 9.57 1 98.88 172 VAL B C 1
ATOM 3843 O O . VAL B 1 172 ? -13.648 8.156 10.25 1 98.88 172 VAL B O 1
ATOM 3846 N N . LEU B 1 173 ? -11.484 7.52 10.016 1 98.25 173 LEU B N 1
ATOM 3847 C CA . LEU B 1 173 ? -11.336 7.301 11.453 1 98.25 173 LEU B CA 1
ATOM 3848 C C . LEU B 1 173 ? -10.891 8.578 12.156 1 98.25 173 LEU B C 1
ATOM 3850 O O . LEU B 1 173 ? -10.117 9.359 11.602 1 98.25 173 LEU B O 1
ATOM 3854 N N . GLY B 1 174 ? -11.344 8.75 13.375 1 94.38 174 GLY B N 1
ATOM 3855 C CA . GLY B 1 174 ? -11 9.961 14.102 1 94.38 174 GLY B CA 1
ATOM 3856 C C . GLY B 1 174 ? -11.508 11.227 13.43 1 94.38 174 GLY B C 1
ATOM 3857 O O . GLY B 1 174 ? -10.758 12.18 13.242 1 94.38 174 GLY B O 1
ATOM 3858 N N . ALA B 1 175 ? -12.758 11.266 13.141 1 94.94 175 ALA B N 1
ATOM 3859 C CA . ALA B 1 175 ? -13.344 12.289 12.281 1 94.94 175 ALA B CA 1
ATOM 3860 C C . ALA B 1 175 ? -13.383 13.648 12.977 1 94.94 175 ALA B C 1
ATOM 3862 O O . ALA B 1 175 ? -13.531 14.68 12.328 1 94.94 175 ALA B O 1
ATOM 3863 N N . SER B 1 176 ? -13.219 13.617 14.258 1 92.06 176 SER B N 1
ATOM 3864 C CA . SER B 1 176 ? -13.367 14.867 15 1 92.06 176 SER B CA 1
ATOM 3865 C C . SER B 1 176 ? -12.023 15.562 15.188 1 92.06 176 SER B C 1
ATOM 3867 O O . SER B 1 176 ? -11.969 16.688 15.672 1 92.06 176 SER B O 1
ATOM 3869 N N . GLY B 1 177 ? -10.969 14.883 14.812 1 93.56 177 GLY B N 1
ATOM 3870 C CA . GLY B 1 177 ? -9.648 15.469 14.953 1 93.56 177 GLY B CA 1
ATOM 3871 C C . GLY B 1 177 ? -9.305 16.422 13.828 1 93.56 177 GLY B C 1
ATOM 3872 O O . GLY B 1 177 ? -10.156 16.766 13 1 93.56 177 GLY B O 1
ATOM 3873 N N . GLY B 1 178 ? -8.055 16.984 13.867 1 95.38 178 GLY B N 1
ATOM 3874 C CA . GLY B 1 178 ? -7.598 17.906 12.852 1 95.38 178 GLY B CA 1
ATOM 3875 C C . GLY B 1 178 ? -7.668 17.344 11.445 1 95.38 178 GLY B C 1
ATOM 3876 O O . GLY B 1 178 ? -8.547 17.719 10.664 1 95.38 178 GLY B O 1
ATOM 3877 N N . VAL B 1 179 ? -6.926 16.328 11.195 1 97 179 VAL B N 1
ATOM 3878 C CA . VAL B 1 179 ? -6.891 15.719 9.867 1 97 179 VAL B CA 1
ATOM 3879 C C . VAL B 1 179 ? -8.227 15.039 9.57 1 97 179 VAL B C 1
ATOM 3881 O O . VAL B 1 179 ? -8.719 15.086 8.438 1 97 179 VAL B O 1
ATOM 3884 N N . GLY B 1 180 ? -8.875 14.508 10.586 1 97.5 180 GLY B N 1
ATOM 3885 C CA . GLY B 1 180 ? -10.133 13.797 10.422 1 97.5 180 GLY B CA 1
ATOM 3886 C C . GLY B 1 180 ? -11.25 14.688 9.898 1 97.5 180 GLY B C 1
ATOM 3887 O O . GLY B 1 180 ? -11.945 14.32 8.945 1 97.5 180 GLY B O 1
ATOM 3888 N N . HIS B 1 181 ? -11.422 15.859 10.516 1 97.81 181 HIS B N 1
ATOM 3889 C CA . HIS B 1 181 ? -12.516 16.719 10.078 1 97.81 181 HIS B CA 1
ATOM 3890 C C . HIS B 1 181 ? -12.266 17.25 8.664 1 97.81 181 HIS B C 1
ATOM 3892 O O . HIS B 1 181 ? -13.211 17.438 7.895 1 97.81 181 HIS B O 1
ATOM 3898 N N . ALA B 1 182 ? -10.984 17.484 8.336 1 98.69 182 ALA B N 1
ATOM 3899 C CA . ALA B 1 182 ? -10.641 17.875 6.965 1 98.69 182 ALA B CA 1
ATOM 3900 C C . ALA B 1 182 ? -10.945 16.734 5.988 1 98.69 182 ALA B C 1
ATOM 3902 O O . ALA B 1 182 ? -11.508 16.969 4.918 1 98.69 182 ALA B O 1
ATOM 3903 N N . ALA B 1 183 ? -10.633 15.516 6.359 1 98.88 183 ALA B N 1
ATOM 3904 C CA . ALA B 1 183 ? -10.805 14.352 5.5 1 98.88 183 ALA B CA 1
ATOM 3905 C C . ALA B 1 183 ? -12.281 14.102 5.199 1 98.88 183 ALA B C 1
ATOM 3907 O O . ALA B 1 183 ? -12.641 13.766 4.066 1 98.88 183 ALA B O 1
ATOM 3908 N N . VAL B 1 184 ? -13.141 14.266 6.203 1 98.88 184 VAL B N 1
ATOM 3909 C CA . VAL B 1 184 ? -14.578 14.094 5.996 1 98.88 184 VAL B CA 1
ATOM 3910 C C . VAL B 1 184 ? -15.062 15.062 4.918 1 98.88 184 VAL B C 1
ATOM 3912 O O . VAL B 1 184 ? -15.75 14.664 3.979 1 98.88 184 VAL B O 1
ATOM 3915 N N . GLN B 1 185 ? -14.672 16.281 5.016 1 98.88 185 GLN B N 1
ATOM 3916 C CA . GLN B 1 185 ? -15.141 17.312 4.09 1 98.88 185 GLN B CA 1
ATOM 3917 C C . GLN B 1 185 ? -14.586 17.078 2.688 1 98.88 185 GLN B C 1
ATOM 3919 O O . GLN B 1 185 ? -15.312 17.203 1.7 1 98.88 185 GLN B O 1
ATOM 3924 N N . ILE B 1 186 ? -13.328 16.734 2.609 1 98.88 186 ILE B N 1
ATOM 3925 C CA . ILE B 1 186 ? -12.68 16.531 1.315 1 98.88 186 ILE B CA 1
ATOM 3926 C C . ILE B 1 186 ? -13.273 15.305 0.626 1 98.88 186 ILE B C 1
ATOM 3928 O O . ILE B 1 186 ? -13.539 15.328 -0.58 1 98.88 186 ILE B O 1
ATOM 3932 N N . ALA B 1 187 ? -13.516 14.211 1.376 1 98.88 187 ALA B N 1
ATOM 3933 C CA . ALA B 1 187 ? -14.156 13.031 0.811 1 98.88 187 ALA B CA 1
ATOM 3934 C C . ALA B 1 187 ? -15.562 13.352 0.31 1 98.88 187 ALA B C 1
ATOM 3936 O O . ALA B 1 187 ? -15.945 12.953 -0.791 1 98.88 187 ALA B O 1
ATOM 3937 N N . ALA B 1 188 ? -16.312 14.094 1.12 1 98.81 188 ALA B N 1
ATOM 3938 C CA . ALA B 1 188 ? -17.656 14.5 0.723 1 98.81 188 ALA B CA 1
ATOM 3939 C C . ALA B 1 188 ? -17.625 15.375 -0.531 1 98.81 188 ALA B C 1
ATOM 3941 O O . ALA B 1 188 ? -18.422 15.18 -1.45 1 98.81 188 ALA B O 1
ATOM 3942 N N . HIS B 1 189 ? -16.703 16.266 -0.546 1 98.62 189 HIS B N 1
ATOM 3943 C CA . HIS B 1 189 ? -16.547 17.172 -1.673 1 98.62 189 HIS B CA 1
ATOM 3944 C C . HIS B 1 189 ? -16.188 16.422 -2.949 1 98.62 189 HIS B C 1
ATOM 3946 O O . HIS B 1 189 ? -16.562 16.844 -4.047 1 98.62 189 HIS B O 1
ATOM 3952 N N . ALA B 1 190 ? -15.492 15.312 -2.809 1 98.31 190 ALA B N 1
ATOM 3953 C CA . ALA B 1 190 ? -15.102 14.492 -3.949 1 98.31 190 ALA B CA 1
ATOM 3954 C C . ALA B 1 190 ? -16.281 13.68 -4.473 1 98.31 190 ALA B C 1
ATOM 3956 O O . ALA B 1 190 ? -16.188 13.031 -5.516 1 98.31 190 ALA B O 1
ATOM 3957 N N . GLY B 1 191 ? -17.375 13.688 -3.764 1 98.5 191 GLY B N 1
ATOM 3958 C CA . GLY B 1 191 ? -18.562 12.961 -4.195 1 98.5 191 GLY B CA 1
ATOM 3959 C C . GLY B 1 191 ? -18.625 11.555 -3.637 1 98.5 191 GLY B C 1
ATOM 3960 O O . GLY B 1 191 ? -19.375 10.711 -4.148 1 98.5 191 GLY B O 1
ATOM 3961 N N . ALA B 1 192 ? -17.906 11.266 -2.586 1 98.75 192 ALA B N 1
ATOM 3962 C CA . ALA B 1 192 ? -17.891 9.93 -1.99 1 98.75 192 ALA B CA 1
ATOM 3963 C C . ALA B 1 192 ? -19.016 9.781 -0.959 1 98.75 192 ALA B C 1
ATOM 3965 O O . ALA B 1 192 ? -19.516 10.773 -0.432 1 98.75 192 ALA B O 1
ATOM 3966 N N . GLU B 1 193 ? -19.406 8.555 -0.757 1 98.81 193 GLU B N 1
ATOM 3967 C CA . GLU B 1 193 ? -20.188 8.211 0.431 1 98.81 193 GLU B CA 1
ATOM 3968 C C . GLU B 1 193 ? -19.281 8.078 1.658 1 98.81 193 GLU B C 1
ATOM 3970 O O . GLU B 1 193 ? -18.406 7.219 1.701 1 98.81 193 GLU B O 1
ATOM 3975 N N . VAL B 1 194 ? -19.562 8.906 2.676 1 98.88 194 VAL B N 1
ATOM 3976 C CA . VAL B 1 194 ? -18.578 9.047 3.746 1 98.88 194 VAL B CA 1
ATOM 3977 C C . VAL B 1 194 ? -19.109 8.391 5.02 1 98.88 194 VAL B C 1
ATOM 3979 O O . VAL B 1 194 ? -20.203 8.703 5.477 1 98.88 194 VAL B O 1
ATOM 3982 N N . PHE B 1 195 ? -18.312 7.445 5.551 1 98.88 195 PHE B N 1
ATOM 3983 C CA . PHE B 1 195 ? -18.453 6.902 6.895 1 98.88 195 PHE B CA 1
ATOM 3984 C C . PHE B 1 195 ? -17.469 7.555 7.852 1 98.88 195 PHE B C 1
ATOM 3986 O O . PHE B 1 195 ? -16.297 7.754 7.504 1 98.88 195 PHE B O 1
ATOM 3993 N N . ALA B 1 196 ? -17.922 7.945 9.07 1 98.75 196 ALA B N 1
ATOM 3994 C CA . ALA B 1 196 ? -17.047 8.578 10.055 1 98.75 196 ALA B CA 1
ATOM 3995 C C . ALA B 1 196 ? -17.203 7.914 11.422 1 98.75 196 ALA B C 1
ATOM 3997 O O . ALA B 1 196 ? -18.297 7.562 11.828 1 98.75 196 ALA B O 1
ATOM 3998 N N . THR B 1 197 ? -16.062 7.734 12.047 1 98.19 197 THR B N 1
ATOM 3999 C CA . THR B 1 197 ? -16.125 7.184 13.398 1 98.19 197 THR B CA 1
ATOM 4000 C C . THR B 1 197 ? -15.75 8.242 14.43 1 98.19 197 THR B C 1
ATOM 4002 O O . THR B 1 197 ? -14.953 9.141 14.148 1 98.19 197 THR B O 1
ATOM 4005 N N . ALA B 1 198 ? -16.328 8.148 15.57 1 96.62 198 ALA B N 1
ATOM 4006 C CA . ALA B 1 198 ? -16.016 8.961 16.734 1 96.62 198 ALA B CA 1
ATOM 4007 C C . ALA B 1 198 ? -16.438 8.273 18.031 1 96.62 198 ALA B C 1
ATOM 4009 O O . ALA B 1 198 ? -16.984 7.168 18 1 96.62 198 ALA B O 1
ATOM 4010 N N . SER B 1 199 ? -16.141 8.93 19.125 1 95.44 199 SER B N 1
ATOM 4011 C CA . SER B 1 199 ? -16.297 8.25 20.406 1 95.44 199 SER B CA 1
ATOM 4012 C C . SER B 1 199 ? -17.547 8.734 21.141 1 95.44 199 SER B C 1
ATOM 4014 O O . SER B 1 199 ? -17.953 8.125 22.125 1 95.44 199 SER B O 1
ATOM 4016 N N . THR B 1 200 ? -18.094 9.891 20.734 1 96 200 THR B N 1
ATOM 4017 C CA . THR B 1 200 ? -19.281 10.422 21.406 1 96 200 THR B CA 1
ATOM 4018 C C . THR B 1 200 ? -20.328 10.844 20.391 1 96 200 THR B C 1
ATOM 4020 O O . THR B 1 200 ? -20.016 11.086 19.234 1 96 200 THR B O 1
ATOM 4023 N N . GLU B 1 201 ? -21.516 10.977 20.891 1 96.25 201 GLU B N 1
ATOM 4024 C CA . GLU B 1 201 ? -22.625 11.391 20.031 1 96.25 201 GLU B CA 1
ATOM 4025 C C . GLU B 1 201 ? -22.406 12.812 19.5 1 96.25 201 GLU B C 1
ATOM 4027 O O . GLU B 1 201 ? -22.734 13.109 18.359 1 96.25 201 GLU B O 1
ATOM 4032 N N . GLN B 1 202 ? -21.859 13.609 20.328 1 95.88 202 GLN B N 1
ATOM 4033 C CA . GLN B 1 202 ? -21.594 14.984 19.922 1 95.88 202 GLN B CA 1
ATOM 4034 C C . GLN B 1 202 ? -20.578 15.031 18.781 1 95.88 202 GLN B C 1
ATOM 4036 O O . GLN B 1 202 ? -20.75 15.781 17.828 1 95.88 202 GLN B O 1
ATOM 4041 N N . LYS B 1 203 ? -19.578 14.227 18.875 1 95.81 203 LYS B N 1
ATOM 4042 C CA . LYS B 1 203 ? -18.562 14.172 17.844 1 95.81 203 LYS B CA 1
ATOM 4043 C C . LYS B 1 203 ? -19.109 13.586 16.547 1 95.81 203 LYS B C 1
ATOM 4045 O O . LYS B 1 203 ? -18.719 14 15.453 1 95.81 203 LYS B O 1
ATOM 4050 N N . LEU B 1 204 ? -20.016 12.664 16.719 1 97.19 204 LEU B N 1
ATOM 4051 C CA . LEU B 1 204 ? -20.641 12.07 15.539 1 97.19 204 LEU B CA 1
ATOM 4052 C C . LEU B 1 204 ? -21.531 13.086 14.828 1 97.19 204 LEU B C 1
ATOM 4054 O O . LEU B 1 204 ? -21.531 13.164 13.602 1 97.19 204 LEU B O 1
ATOM 4058 N N . GLN B 1 205 ? -22.25 13.82 15.609 1 96.75 205 GLN B N 1
ATOM 4059 C CA . GLN B 1 205 ? -23.078 14.875 15.031 1 96.75 205 GLN B CA 1
ATOM 4060 C C . GLN B 1 205 ? -22.234 15.906 14.297 1 96.75 205 GLN B C 1
ATOM 4062 O O . GLN B 1 205 ? -22.594 16.359 13.203 1 96.75 205 GLN B O 1
ATOM 4067 N N . TYR B 1 206 ? -21.141 16.172 14.945 1 94.56 206 TYR B N 1
ATOM 4068 C CA . TYR B 1 206 ? -20.172 17.078 14.336 1 94.56 206 TYR B CA 1
ATOM 4069 C C . TYR B 1 206 ? -19.703 16.562 12.984 1 94.56 206 TYR B C 1
ATOM 4071 O O . TYR B 1 206 ? -19.656 17.312 12.008 1 94.56 206 TYR B O 1
ATOM 4079 N N . ALA B 1 207 ? -19.375 15.328 12.883 1 97.44 207 ALA B N 1
ATOM 4080 C CA . ALA B 1 207 ? -18.922 14.711 11.648 1 97.44 207 ALA B CA 1
ATOM 4081 C C . ALA B 1 207 ? -20.016 14.727 10.586 1 97.44 207 ALA B C 1
ATOM 4083 O O . ALA B 1 207 ? -19.734 14.977 9.406 1 97.44 207 ALA B O 1
ATOM 4084 N N . ALA B 1 208 ? -21.234 14.516 11.008 1 98.25 208 ALA B N 1
ATOM 4085 C CA . ALA B 1 208 ? -22.375 14.555 10.094 1 98.25 208 ALA B CA 1
ATOM 4086 C C . ALA B 1 208 ? -22.562 15.953 9.508 1 98.25 208 ALA B C 1
ATOM 4088 O O . ALA B 1 208 ? -22.844 16.094 8.312 1 98.25 208 ALA B O 1
ATOM 4089 N N . GLU B 1 209 ? -22.359 16.938 10.336 1 97.44 209 GLU B N 1
ATOM 4090 C CA . GLU B 1 209 ? -22.484 18.328 9.898 1 97.44 209 GLU B CA 1
ATOM 4091 C C . GLU B 1 209 ? -21.438 18.656 8.836 1 97.44 209 GLU B C 1
ATOM 4093 O O . GLU B 1 209 ? -21.672 19.5 7.973 1 97.44 209 GLU B O 1
ATOM 4098 N N . LEU B 1 210 ? -20.359 17.922 8.891 1 97.69 210 LEU B N 1
ATOM 4099 C CA . LEU B 1 210 ? -19.25 18.234 7.996 1 97.69 210 LEU B CA 1
ATOM 4100 C C . LEU B 1 210 ? -19.359 17.438 6.695 1 97.69 210 LEU B C 1
ATOM 4102 O O . LEU B 1 210 ? -18.562 17.641 5.777 1 97.69 210 LEU B O 1
ATOM 4106 N N . GLY B 1 211 ? -20.297 16.484 6.621 1 98.31 211 GLY B N 1
ATOM 4107 C CA . GLY B 1 211 ? -20.516 15.828 5.344 1 98.31 211 GLY B CA 1
ATOM 4108 C C . GLY B 1 211 ? -20.5 14.312 5.441 1 98.31 211 GLY B C 1
ATOM 4109 O O . GLY B 1 211 ? -20.672 13.617 4.438 1 98.31 211 GLY B O 1
ATOM 4110 N N . ALA B 1 212 ? -20.375 13.781 6.617 1 98.75 212 ALA B N 1
ATOM 4111 C CA . ALA B 1 212 ? -20.469 12.328 6.766 1 98.75 212 ALA B CA 1
ATOM 4112 C C . ALA B 1 212 ? -21.891 11.844 6.504 1 98.75 212 ALA B C 1
ATOM 4114 O O . ALA B 1 212 ? -22.859 12.391 7.039 1 98.75 212 ALA B O 1
ATOM 4115 N N . ASP B 1 213 ? -22.016 10.828 5.711 1 98.69 213 ASP B N 1
ATOM 4116 C CA . ASP B 1 213 ? -23.312 10.227 5.43 1 98.69 213 ASP B CA 1
ATOM 4117 C C . ASP B 1 213 ? -23.703 9.25 6.527 1 98.69 213 ASP B C 1
ATOM 4119 O O . ASP B 1 213 ? -24.906 9.07 6.805 1 98.69 213 ASP B O 1
ATOM 4123 N N . HIS B 1 214 ? -22.719 8.578 7.066 1 98.62 214 HIS B N 1
ATOM 4124 C CA . HIS B 1 214 ? -22.906 7.586 8.117 1 98.62 214 HIS B CA 1
ATOM 4125 C C . HIS B 1 214 ? -21.922 7.801 9.258 1 98.62 214 HIS B C 1
ATOM 4127 O O . HIS B 1 214 ? -20.781 8.219 9.023 1 98.62 214 HIS B O 1
ATOM 4133 N N . VAL B 1 215 ? -22.422 7.582 10.461 1 98.38 215 VAL B N 1
ATOM 4134 C CA . VAL B 1 215 ? -21.562 7.762 11.617 1 98.38 215 VAL B CA 1
ATOM 4135 C C . VAL B 1 215 ? -21.578 6.496 12.477 1 98.38 215 VAL B C 1
ATOM 4137 O O . VAL B 1 215 ? -22.594 5.805 12.547 1 98.38 215 VAL B O 1
ATOM 4140 N N . VAL B 1 216 ? -20.406 6.156 13.023 1 98.25 216 VAL B N 1
ATOM 4141 C CA . VAL B 1 216 ? -20.25 4.965 13.852 1 98.25 216 VAL B CA 1
ATOM 4142 C C . VAL B 1 216 ? -19.562 5.332 15.164 1 98.25 216 VAL B C 1
ATOM 4144 O O . VAL B 1 216 ? -18.438 5.848 15.156 1 98.25 216 VAL B O 1
ATOM 4147 N N . ASN B 1 217 ? -20.219 5.113 16.281 1 98.06 217 ASN B N 1
ATOM 4148 C CA . ASN B 1 217 ? -19.578 5.223 17.594 1 98.06 217 ASN B CA 1
ATOM 4149 C C . ASN B 1 217 ? -18.734 3.99 17.906 1 98.06 217 ASN B C 1
ATOM 4151 O O . ASN B 1 217 ? -19.266 2.938 18.266 1 98.06 217 ASN B O 1
ATOM 4155 N N . TYR B 1 218 ? -17.422 4.141 17.797 1 95.94 218 TYR B N 1
ATOM 4156 C CA . TYR B 1 218 ? -16.547 2.971 17.875 1 95.94 218 TYR B CA 1
ATOM 4157 C C . TYR B 1 218 ? -16.453 2.463 19.297 1 95.94 218 TYR B C 1
ATOM 4159 O O . TYR B 1 218 ? -15.922 1.379 19.547 1 95.94 218 TYR B O 1
ATOM 4167 N N . THR B 1 219 ? -16.938 3.268 20.312 1 96.31 219 THR B N 1
ATOM 4168 C CA . THR B 1 219 ? -16.938 2.816 21.703 1 96.31 219 THR B CA 1
ATOM 4169 C C . THR B 1 219 ? -18.109 1.884 21.969 1 96.31 219 THR B C 1
ATOM 4171 O O . THR B 1 219 ? -18.125 1.139 22.938 1 96.31 219 THR B O 1
ATOM 4174 N N . GLU B 1 220 ? -19.062 1.929 21.094 1 96.94 220 GLU B N 1
ATOM 4175 C CA . GLU B 1 220 ? -20.266 1.127 21.281 1 96.94 220 GLU B CA 1
ATOM 4176 C C . GLU B 1 220 ? -20.234 -0.132 20.422 1 96.94 220 GLU B C 1
ATOM 4178 O O . GLU B 1 220 ? -20.844 -1.145 20.766 1 96.94 220 GLU B O 1
ATOM 4183 N N . THR B 1 221 ? -19.641 -0.033 19.297 1 96.69 221 THR B N 1
ATOM 4184 C CA . THR B 1 221 ? -19.562 -1.158 18.359 1 96.69 221 THR B CA 1
ATOM 4185 C C . THR B 1 221 ? -18.219 -1.179 17.641 1 96.69 221 THR B C 1
ATOM 4187 O O . THR B 1 221 ? -17.547 -0.152 17.547 1 96.69 221 THR B O 1
ATOM 4190 N N . ASN B 1 222 ? -17.875 -2.381 17.203 1 98.06 222 ASN B N 1
ATOM 4191 C CA . ASN B 1 222 ? -16.703 -2.471 16.344 1 98.06 222 ASN B CA 1
ATOM 4192 C C . ASN B 1 222 ? -16.984 -1.871 14.961 1 98.06 222 ASN B C 1
ATOM 4194 O O . ASN B 1 222 ? -17.906 -2.289 14.273 1 98.06 222 ASN B O 1
ATOM 4198 N N . PHE B 1 223 ? -16.203 -0.928 14.578 1 98.31 223 PHE B N 1
ATOM 4199 C CA . PHE B 1 223 ? -16.547 -0.2 13.359 1 98.31 223 PHE B CA 1
ATOM 4200 C C . PHE B 1 223 ? -16.391 -1.089 12.133 1 98.31 223 PHE B C 1
ATOM 4202 O O . PHE B 1 223 ? -17.078 -0.9 11.133 1 98.31 223 PHE B O 1
ATOM 4209 N N . ALA B 1 224 ? -15.469 -2.045 12.164 1 98.69 224 ALA B N 1
ATOM 4210 C CA . ALA B 1 224 ? -15.32 -2.945 11.023 1 98.69 224 ALA B CA 1
ATOM 4211 C C . ALA B 1 224 ? -16.578 -3.785 10.828 1 98.69 224 ALA B C 1
ATOM 4213 O O . ALA B 1 224 ? -17.016 -3.992 9.695 1 98.69 224 ALA B O 1
ATOM 4214 N N . ASP B 1 225 ? -17.109 -4.301 11.891 1 98.5 225 ASP B N 1
ATOM 4215 C CA . ASP B 1 225 ? -18.344 -5.062 11.82 1 98.5 225 ASP B CA 1
ATOM 4216 C C . ASP B 1 225 ? -19.5 -4.199 11.289 1 98.5 225 ASP B C 1
ATOM 4218 O O . ASP B 1 225 ? -20.297 -4.66 10.484 1 98.5 225 ASP B O 1
ATOM 4222 N N . GLU B 1 226 ? -19.547 -2.951 11.773 1 98.38 226 GLU B N 1
ATOM 4223 C CA . GLU B 1 226 ? -20.578 -2.031 11.32 1 98.38 226 GLU B CA 1
ATOM 4224 C C . GLU B 1 226 ? -20.453 -1.735 9.828 1 98.38 226 GLU B C 1
ATOM 4226 O O . GLU B 1 226 ? -21.453 -1.683 9.117 1 98.38 226 GLU B O 1
ATOM 4231 N N . ILE B 1 227 ? -19.266 -1.483 9.367 1 98.75 227 ILE B N 1
ATOM 4232 C CA . ILE B 1 227 ? -19.031 -1.209 7.953 1 98.75 227 ILE B CA 1
ATOM 4233 C C . ILE B 1 227 ? -19.469 -2.406 7.117 1 98.75 227 ILE B C 1
ATOM 4235 O O . ILE B 1 227 ? -20.156 -2.246 6.102 1 98.75 227 ILE B O 1
ATOM 4239 N N . ARG B 1 228 ? -19.047 -3.605 7.531 1 98 228 ARG B N 1
ATOM 4240 C CA . ARG B 1 228 ? -19.453 -4.82 6.824 1 98 228 ARG B CA 1
ATOM 4241 C C . ARG B 1 228 ? -20.969 -4.93 6.734 1 98 228 ARG B C 1
ATOM 4243 O O . ARG B 1 228 ? -21.516 -5.227 5.672 1 98 228 ARG B O 1
ATOM 4250 N N . ALA B 1 229 ? -21.625 -4.68 7.848 1 97.94 229 ALA B N 1
ATOM 4251 C CA . ALA B 1 229 ? -23.094 -4.77 7.891 1 97.94 229 ALA B CA 1
ATOM 4252 C C . ALA B 1 229 ? -23.734 -3.73 6.977 1 97.94 229 ALA B C 1
ATOM 4254 O O . ALA B 1 229 ? -24.641 -4.051 6.207 1 97.94 229 ALA B O 1
ATOM 4255 N N . ARG B 1 230 ? -23.219 -2.545 6.98 1 97.81 230 ARG B N 1
ATOM 4256 C CA . ARG B 1 230 ? -23.844 -1.427 6.281 1 97.81 230 ARG B CA 1
ATOM 4257 C C . ARG B 1 230 ? -23.531 -1.47 4.789 1 97.81 230 ARG B C 1
ATOM 4259 O O . ARG B 1 230 ? -24.188 -0.792 3.992 1 97.81 230 ARG B O 1
ATOM 4266 N N . THR B 1 231 ? -22.547 -2.209 4.402 1 97.75 231 THR B N 1
ATOM 4267 C CA . THR B 1 231 ? -22.141 -2.248 3 1 97.75 231 THR B CA 1
ATOM 4268 C C . THR B 1 231 ? -22.516 -3.588 2.369 1 97.75 231 THR B C 1
ATOM 4270 O O . THR B 1 231 ? -22.031 -3.924 1.285 1 97.75 231 THR B O 1
ATOM 4273 N N . GLY B 1 232 ? -23.297 -4.41 3.066 1 96.81 232 GLY B N 1
ATOM 4274 C CA . GLY B 1 232 ? -23.625 -5.73 2.557 1 96.81 232 GLY B CA 1
ATOM 4275 C C . GLY B 1 232 ? -22.406 -6.633 2.412 1 96.81 232 GLY B C 1
ATOM 4276 O O . GLY B 1 232 ? -22.266 -7.332 1.406 1 96.81 232 GLY B O 1
ATOM 4277 N N . LYS B 1 233 ? -21.422 -6.469 3.221 1 96.5 233 LYS B N 1
ATOM 4278 C CA . LYS B 1 233 ? -20.219 -7.289 3.344 1 96.5 233 LYS B CA 1
ATOM 4279 C C . LYS B 1 233 ? -19.188 -6.918 2.283 1 96.5 233 LYS B C 1
ATOM 4281 O O . LYS B 1 233 ? -18.141 -7.57 2.17 1 96.5 233 LYS B O 1
ATOM 4286 N N . ARG B 1 234 ? -19.422 -5.883 1.55 1 97.62 234 ARG B N 1
ATOM 4287 C CA . ARG B 1 234 ? -18.484 -5.465 0.512 1 97.62 234 ARG B CA 1
ATOM 4288 C C . ARG B 1 234 ? -17.266 -4.781 1.119 1 97.62 234 ARG B C 1
ATOM 4290 O O . ARG B 1 234 ? -16.141 -5.02 0.69 1 97.62 234 ARG B O 1
ATOM 4297 N N . GLY B 1 235 ? -17.516 -3.838 2.121 1 98.56 235 GLY B N 1
ATOM 4298 C CA . GLY B 1 235 ? -16.5 -2.932 2.645 1 98.56 235 GLY B CA 1
ATOM 4299 C C . GLY B 1 235 ? -16.469 -1.594 1.931 1 98.56 235 GLY B C 1
ATOM 4300 O O . GLY B 1 235 ? -17.297 -1.335 1.052 1 98.56 235 GLY B O 1
ATOM 4301 N N . VAL B 1 236 ? -15.594 -0.763 2.389 1 98.94 236 VAL B N 1
ATOM 4302 C CA . VAL B 1 236 ? -15.453 0.559 1.785 1 98.94 236 VAL B CA 1
ATOM 4303 C C . VAL B 1 236 ? -14.25 0.577 0.846 1 98.94 236 VAL B C 1
ATOM 4305 O O . VAL B 1 236 ? -13.375 -0.283 0.937 1 98.94 236 VAL B O 1
ATOM 4308 N N . ASP B 1 237 ? -14.203 1.56 -0.031 1 98.88 237 ASP B N 1
ATOM 4309 C CA . ASP B 1 237 ? -13.141 1.638 -1.034 1 98.88 237 ASP B CA 1
ATOM 4310 C C . ASP B 1 237 ? -11.867 2.23 -0.442 1 98.88 237 ASP B C 1
ATOM 4312 O O . ASP B 1 237 ? -10.758 1.883 -0.864 1 98.88 237 ASP B O 1
ATOM 4316 N N . VAL B 1 238 ? -12.055 3.154 0.519 1 98.94 238 VAL B N 1
ATOM 4317 C CA . VAL B 1 238 ? -10.906 3.844 1.102 1 98.94 238 VAL B CA 1
ATOM 4318 C C . VAL B 1 238 ? -11.086 3.957 2.613 1 98.94 238 VAL B C 1
ATOM 4320 O O . VAL B 1 238 ? -12.188 4.246 3.096 1 98.94 238 VAL B O 1
ATOM 4323 N N . VAL B 1 239 ? -10.023 3.713 3.344 1 98.94 239 VAL B N 1
ATOM 4324 C CA . VAL B 1 239 ? -9.984 4 4.773 1 98.94 239 VAL B CA 1
ATOM 4325 C C . VAL B 1 239 ? -8.883 5.023 5.062 1 98.94 239 VAL B C 1
ATOM 4327 O O . VAL B 1 239 ? -7.742 4.855 4.629 1 98.94 239 VAL B O 1
ATOM 4330 N N . VAL B 1 240 ? -9.266 6.078 5.691 1 98.88 240 VAL B N 1
ATOM 4331 C CA . VAL B 1 240 ? -8.312 7.039 6.242 1 98.88 240 VAL B CA 1
ATOM 4332 C C . VAL B 1 240 ? -8.008 6.684 7.695 1 98.88 240 VAL B C 1
ATOM 4334 O O . VAL B 1 240 ? -8.859 6.824 8.57 1 98.88 240 VAL B O 1
ATOM 4337 N N . ASP B 1 241 ? -6.766 6.242 7.914 1 98.38 241 ASP B N 1
ATOM 4338 C CA . ASP B 1 241 ? -6.395 5.789 9.25 1 98.38 241 ASP B CA 1
ATOM 4339 C C . ASP B 1 241 ? -5.117 6.473 9.727 1 98.38 241 ASP B C 1
ATOM 4341 O O . ASP B 1 241 ? -4.016 6.078 9.352 1 98.38 241 ASP B O 1
ATOM 4345 N N . HIS B 1 242 ? -5.262 7.414 10.586 1 96.44 242 HIS B N 1
ATOM 4346 C CA . HIS B 1 242 ? -4.109 8.039 11.227 1 96.44 242 HIS B CA 1
ATOM 4347 C C . HIS B 1 242 ? -4.016 7.648 12.695 1 96.44 242 HIS B C 1
ATOM 4349 O O . HIS B 1 242 ? -3.25 8.25 13.453 1 96.44 242 HIS B O 1
ATOM 4355 N N . VAL B 1 243 ? -4.852 6.664 13.133 1 95.31 243 VAL B N 1
ATOM 4356 C CA . VAL B 1 243 ? -4.91 6.18 14.516 1 95.31 243 VAL B CA 1
ATOM 4357 C C . VAL B 1 243 ? -3.824 5.133 14.742 1 95.31 243 VAL B C 1
ATOM 4359 O O . VAL B 1 243 ? -3.121 5.168 15.75 1 95.31 243 VAL B O 1
ATOM 4362 N N . GLY B 1 244 ? -3.65 4.227 13.797 1 95.19 244 GLY B N 1
ATOM 4363 C CA . GLY B 1 244 ? -2.543 3.287 13.836 1 95.19 244 GLY B CA 1
ATOM 4364 C C . GLY B 1 244 ? -2.893 1.987 14.539 1 95.19 244 GLY B C 1
ATOM 4365 O O . GLY B 1 244 ? -3.885 1.34 14.195 1 95.19 244 GLY B O 1
ATOM 4366 N N . GLU B 1 245 ? -2.176 1.661 15.602 1 96.44 245 GLU B N 1
ATOM 4367 C CA . GLU B 1 245 ? -2.172 0.343 16.219 1 96.44 245 GLU B CA 1
ATOM 4368 C C . GLU B 1 245 ? -3.578 -0.071 16.656 1 96.44 245 GLU B C 1
ATOM 4370 O O . GLU B 1 245 ? -3.99 -1.21 16.422 1 96.44 245 GLU B O 1
ATOM 4375 N N . ALA B 1 246 ? -4.348 0.828 17.188 1 96.75 246 ALA B N 1
ATOM 4376 C CA . ALA B 1 246 ? -5.648 0.492 17.781 1 96.75 246 ALA B CA 1
ATOM 4377 C C . ALA B 1 246 ? -6.66 0.148 16.688 1 96.75 246 ALA B C 1
ATOM 4379 O O . ALA B 1 246 ? -7.668 -0.509 16.953 1 96.75 246 ALA B O 1
ATOM 4380 N N . THR B 1 247 ? -6.41 0.544 15.445 1 98.19 247 THR B N 1
ATOM 4381 C CA . THR B 1 247 ? -7.461 0.427 14.438 1 98.19 247 THR B CA 1
ATOM 4382 C C . THR B 1 247 ? -6.957 -0.325 13.211 1 98.19 247 THR B C 1
ATOM 4384 O O . THR B 1 247 ? -7.746 -0.734 12.359 1 98.19 247 THR B O 1
ATOM 4387 N N . TRP B 1 248 ? -5.73 -0.598 13.109 1 98.56 248 TRP B N 1
ATOM 4388 C CA . TRP B 1 248 ? -5.051 -1.02 11.891 1 98.56 248 TRP B CA 1
ATOM 4389 C C . TRP B 1 248 ? -5.703 -2.268 11.305 1 98.56 248 TRP B C 1
ATOM 4391 O O . TRP B 1 248 ? -6.102 -2.279 10.141 1 98.56 248 TRP B O 1
ATOM 4401 N N . ASP B 1 249 ? -5.832 -3.305 12.031 1 98.31 249 ASP B N 1
ATOM 4402 C CA . ASP B 1 249 ? -6.418 -4.551 11.555 1 98.31 249 ASP B CA 1
ATOM 4403 C C . ASP B 1 249 ? -7.871 -4.348 11.125 1 98.31 249 ASP B C 1
ATOM 4405 O O . ASP B 1 249 ? -8.289 -4.836 10.07 1 98.31 249 ASP B O 1
ATOM 4409 N N . ASP B 1 250 ? -8.609 -3.635 11.93 1 98.69 250 ASP B N 1
ATOM 4410 C CA . ASP B 1 250 ? -10.016 -3.375 11.617 1 98.69 250 ASP B CA 1
ATOM 4411 C C . ASP B 1 250 ? -10.141 -2.477 10.383 1 98.69 250 ASP B C 1
ATOM 4413 O O . ASP B 1 250 ? -11.094 -2.611 9.609 1 98.69 250 ASP B O 1
ATOM 4417 N N . SER B 1 251 ? -9.195 -1.562 10.234 1 98.88 251 SER B N 1
ATOM 4418 C CA . SER B 1 251 ? -9.18 -0.75 9.016 1 98.88 251 SER B CA 1
ATOM 4419 C C . SER B 1 251 ? -9.039 -1.619 7.773 1 98.88 251 SER B C 1
ATOM 4421 O O . SER B 1 251 ? -9.789 -1.456 6.809 1 98.88 251 SER B O 1
ATOM 4423 N N . LEU B 1 252 ? -8.133 -2.557 7.824 1 98.81 252 LEU B N 1
ATOM 4424 C CA . LEU B 1 252 ? -7.934 -3.463 6.699 1 98.81 252 LEU B CA 1
ATOM 4425 C C . LEU B 1 252 ? -9.164 -4.336 6.477 1 98.81 252 LEU B C 1
ATOM 4427 O O . LEU B 1 252 ? -9.555 -4.582 5.336 1 98.81 252 LEU B O 1
ATOM 4431 N N . ARG B 1 253 ? -9.789 -4.762 7.539 1 98.56 253 ARG B N 1
ATOM 4432 C CA . ARG B 1 2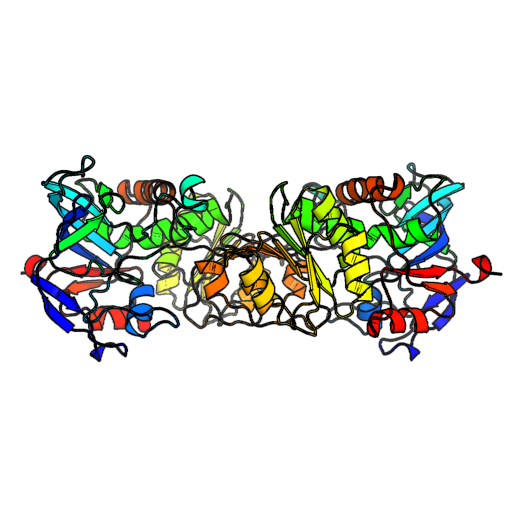53 ? -10.977 -5.605 7.465 1 98.56 253 ARG B CA 1
ATOM 4433 C C . ARG B 1 253 ? -12.156 -4.84 6.879 1 98.56 253 ARG B C 1
ATOM 4435 O O . ARG B 1 253 ? -13.109 -5.445 6.387 1 98.56 253 ARG B O 1
ATOM 4442 N N . SER B 1 254 ? -12.086 -3.527 6.938 1 98.88 254 SER B N 1
ATOM 4443 C CA . SER B 1 254 ? -13.203 -2.695 6.508 1 98.88 254 SER B CA 1
ATOM 4444 C C . SER B 1 254 ? -13.148 -2.424 5.012 1 98.88 254 SER B C 1
ATOM 4446 O O . SER B 1 254 ? -14.086 -1.863 4.441 1 98.88 254 SER B O 1
ATOM 4448 N N . LEU B 1 255 ? -12.086 -2.818 4.398 1 98.88 255 LEU B N 1
ATOM 4449 C CA . LEU B 1 255 ? -11.883 -2.473 2.994 1 98.88 255 LEU B CA 1
ATOM 4450 C C . LEU B 1 255 ? -12.57 -3.479 2.078 1 98.88 255 LEU B C 1
ATOM 4452 O O . LEU B 1 255 ? -12.57 -4.68 2.355 1 98.88 255 LEU B O 1
ATOM 4456 N N . ALA B 1 256 ? -13.109 -2.982 0.988 1 98.62 256 ALA B N 1
ATOM 4457 C CA . ALA B 1 256 ? -13.492 -3.822 -0.145 1 98.62 256 ALA B CA 1
ATOM 4458 C C . ALA B 1 256 ? -12.258 -4.371 -0.857 1 98.62 256 ALA B C 1
ATOM 4460 O O . ALA B 1 256 ? -11.148 -3.848 -0.691 1 98.62 256 ALA B O 1
ATOM 4461 N N . LYS B 1 257 ? -12.445 -5.449 -1.62 1 98.38 257 LYS B N 1
ATOM 4462 C CA . LYS B 1 257 ? -11.359 -5.906 -2.482 1 98.38 257 LYS B CA 1
ATOM 4463 C C . LYS B 1 257 ? -10.844 -4.773 -3.367 1 98.38 257 LYS B C 1
ATOM 4465 O O . LYS B 1 257 ? -11.633 -3.971 -3.875 1 98.38 257 LYS B O 1
ATOM 4470 N N . GLY B 1 258 ? -9.516 -4.719 -3.441 1 98.38 258 GLY B N 1
ATOM 4471 C CA . GLY B 1 258 ? -8.914 -3.664 -4.238 1 98.38 258 GLY B CA 1
ATOM 4472 C C . GLY B 1 258 ? -8.922 -2.312 -3.549 1 98.38 258 GLY B C 1
ATOM 4473 O O . GLY B 1 258 ? -8.523 -1.307 -4.133 1 98.38 258 GLY B O 1
ATOM 4474 N N . GLY B 1 259 ? -9.438 -2.271 -2.273 1 98.75 259 GLY B N 1
ATOM 4475 C CA . GLY B 1 259 ? -9.5 -1.02 -1.538 1 98.75 259 GLY B CA 1
ATOM 4476 C C . GLY B 1 259 ? -8.141 -0.522 -1.092 1 98.75 259 GLY B C 1
ATOM 4477 O O . GLY B 1 259 ? -7.145 -1.238 -1.208 1 98.75 259 GLY B O 1
ATOM 4478 N N . ARG B 1 260 ? -8.078 0.686 -0.562 1 98.69 260 ARG B N 1
ATOM 4479 C CA . ARG B 1 260 ? -6.797 1.245 -0.134 1 98.69 260 ARG B CA 1
ATOM 4480 C C . ARG B 1 260 ? -6.922 1.917 1.229 1 98.69 260 ARG B C 1
ATOM 4482 O O . ARG B 1 260 ? -7.941 2.541 1.528 1 98.69 260 ARG B O 1
ATOM 4489 N N . LEU B 1 261 ? -6.023 1.653 2.037 1 98.94 261 LEU B N 1
ATOM 4490 C CA . LEU B 1 261 ? -5.816 2.346 3.305 1 98.94 261 LEU B CA 1
ATOM 4491 C C . LEU B 1 261 ? -4.766 3.443 3.158 1 98.94 261 LEU B C 1
ATOM 4493 O O . LEU B 1 261 ? -3.652 3.186 2.695 1 98.94 261 LEU B O 1
ATOM 4497 N N . VAL B 1 262 ? -5.098 4.672 3.475 1 98.88 262 VAL B N 1
ATOM 4498 C CA . VAL B 1 262 ? -4.133 5.766 3.424 1 98.88 262 VAL B CA 1
ATOM 4499 C C . VAL B 1 262 ? -3.873 6.293 4.832 1 98.88 262 VAL B C 1
ATOM 4501 O O . VAL B 1 262 ? -4.809 6.473 5.617 1 98.88 262 VAL B O 1
ATOM 4504 N N . THR B 1 263 ? -2.59 6.473 5.148 1 98.75 263 THR B N 1
ATOM 4505 C CA . THR B 1 263 ? -2.229 6.828 6.516 1 98.75 263 THR B CA 1
ATOM 4506 C C . THR B 1 263 ? -1.189 7.945 6.527 1 98.75 263 THR B C 1
ATOM 4508 O O . THR B 1 263 ? -0.3 7.98 5.676 1 98.75 263 THR B O 1
ATOM 4511 N N . CYS B 1 264 ? -1.332 8.859 7.523 1 98.06 264 CYS B N 1
ATOM 4512 C CA . CYS B 1 264 ? -0.38 9.953 7.727 1 98.06 264 CYS B CA 1
ATOM 4513 C C . CYS B 1 264 ? 0.091 10 9.172 1 98.06 264 CYS B C 1
ATOM 4515 O O . CYS B 1 264 ? 0.713 10.977 9.594 1 98.06 264 CYS B O 1
ATOM 4517 N N . GLY B 1 265 ? -0.275 8.953 9.906 1 95.25 265 GLY B N 1
ATOM 4518 C CA . GLY B 1 265 ? 0.065 8.961 11.32 1 95.25 265 GLY B CA 1
ATOM 4519 C C . GLY B 1 265 ? -0.323 7.68 12.039 1 95.25 265 GLY B C 1
ATOM 4520 O O . GLY B 1 265 ? -0.963 6.805 11.453 1 95.25 265 GLY B O 1
ATOM 4521 N N . ALA B 1 266 ? 0.078 7.621 13.281 1 94.5 266 ALA B N 1
ATOM 4522 C CA . ALA B 1 266 ? -0.178 6.488 14.164 1 94.5 266 ALA B CA 1
ATOM 4523 C C . ALA B 1 266 ? -0.259 6.938 15.625 1 94.5 266 ALA B C 1
ATOM 4525 O O . ALA B 1 266 ? 0.579 6.555 16.438 1 94.5 266 ALA B O 1
ATOM 4526 N N . THR B 1 267 ? -1.331 7.578 15.953 1 91.44 267 THR B N 1
ATOM 4527 C CA . THR B 1 267 ? -1.441 8.281 17.234 1 91.44 267 THR B CA 1
ATOM 4528 C C . THR B 1 267 ? -1.518 7.289 18.391 1 91.44 267 THR B C 1
ATOM 4530 O O . THR B 1 267 ? -1.247 7.648 19.531 1 91.44 267 THR B O 1
ATOM 4533 N N . THR B 1 268 ? -1.907 6.027 18.125 1 92.81 268 THR B N 1
ATOM 4534 C CA . THR B 1 268 ? -2.035 5.051 19.203 1 92.81 268 THR B CA 1
ATOM 4535 C C . THR B 1 268 ? -0.905 4.027 19.141 1 92.81 268 THR B C 1
ATOM 4537 O O . THR B 1 268 ? -0.937 3.018 19.844 1 92.81 268 THR B O 1
ATOM 4540 N N . GLY B 1 269 ? 0.028 4.254 18.219 1 92.62 269 GLY B N 1
ATOM 4541 C CA . GLY B 1 269 ? 1.145 3.336 18.047 1 92.62 269 GLY B CA 1
ATOM 4542 C C . GLY B 1 269 ? 1.505 3.102 16.594 1 92.62 269 GLY B C 1
ATOM 4543 O O . GLY B 1 269 ? 0.623 2.994 15.742 1 92.62 269 GLY B O 1
ATOM 4544 N N . GLY B 1 270 ? 2.803 2.902 16.391 1 94.62 270 GLY B N 1
ATOM 4545 C CA . GLY B 1 270 ? 3.289 2.924 15.023 1 94.62 270 GLY B CA 1
ATOM 4546 C C . GLY B 1 270 ? 3.779 1.571 14.547 1 94.62 270 GLY B C 1
ATOM 4547 O O . GLY B 1 270 ? 4.383 1.468 13.477 1 94.62 270 GLY B O 1
ATOM 4548 N N . ARG B 1 271 ? 3.535 0.505 15.328 1 96.25 271 ARG B N 1
ATOM 4549 C CA . ARG B 1 271 ? 4.031 -0.812 14.938 1 96.25 271 ARG B CA 1
ATOM 4550 C C . ARG B 1 271 ? 2.928 -1.861 15.031 1 96.25 271 ARG B C 1
ATOM 4552 O O . ARG B 1 271 ? 3.07 -2.855 15.742 1 96.25 271 ARG B O 1
ATOM 4559 N N . PRO B 1 272 ? 1.904 -1.696 14.258 1 97.69 272 PRO B N 1
ATOM 4560 C CA . PRO B 1 272 ? 0.84 -2.703 14.281 1 97.69 272 PRO B CA 1
ATOM 4561 C C . PRO B 1 272 ? 1.209 -3.971 13.516 1 97.69 272 PRO B C 1
ATOM 4563 O O . PRO B 1 272 ? 2.02 -3.92 12.586 1 97.69 272 PRO B O 1
ATOM 4566 N N . GLU B 1 273 ? 0.619 -5.062 13.977 1 97.31 273 GLU B N 1
ATOM 4567 C CA . GLU B 1 273 ? 0.647 -6.262 13.148 1 97.31 273 GLU B CA 1
ATOM 4568 C C . GLU B 1 273 ? -0.2 -6.086 11.891 1 97.31 273 GLU B C 1
ATOM 4570 O O . GLU B 1 273 ? -1.298 -5.527 11.953 1 97.31 273 GLU B O 1
ATOM 4575 N N . THR B 1 274 ? 0.311 -6.535 10.766 1 98.12 274 THR B N 1
ATOM 4576 C CA . THR B 1 274 ? -0.412 -6.422 9.508 1 98.12 274 THR B CA 1
ATOM 4577 C C . THR B 1 274 ? -0.762 -7.801 8.953 1 98.12 274 THR B C 1
ATOM 4579 O O . THR B 1 274 ? 0.11 -8.664 8.82 1 98.12 274 THR B O 1
ATOM 4582 N N . ASN B 1 275 ? -2.041 -8.047 8.703 1 97.56 275 ASN B N 1
ATOM 4583 C CA . ASN B 1 275 ? -2.516 -9.266 8.055 1 97.56 275 ASN B CA 1
ATOM 4584 C C . ASN B 1 275 ? -2.16 -9.297 6.574 1 97.56 275 ASN B C 1
ATOM 4586 O O . ASN B 1 275 ? -2.969 -8.906 5.73 1 97.56 275 ASN B O 1
ATOM 4590 N N . VAL B 1 276 ? -0.986 -9.828 6.266 1 97.56 276 VAL B N 1
ATOM 4591 C CA . VAL B 1 276 ? -0.446 -9.797 4.91 1 97.56 276 VAL B CA 1
ATOM 4592 C C . VAL B 1 276 ? -1.295 -10.68 3.998 1 97.56 276 VAL B C 1
ATOM 4594 O O . VAL B 1 276 ? -1.469 -10.375 2.816 1 97.56 276 VAL B O 1
ATOM 4597 N N . GLN B 1 277 ? -1.911 -11.766 4.516 1 95.88 277 GLN B N 1
ATOM 4598 C CA . GLN B 1 277 ? -2.785 -12.625 3.723 1 95.88 277 GLN B CA 1
ATOM 4599 C C . GLN B 1 277 ? -3.996 -11.852 3.209 1 95.88 277 GLN B C 1
ATOM 4601 O O . GLN B 1 277 ? -4.391 -12.008 2.051 1 95.88 277 GLN B O 1
ATOM 4606 N N . ARG B 1 278 ? -4.516 -11.023 4.055 1 96.88 278 ARG B N 1
ATOM 4607 C CA . ARG B 1 278 ? -5.637 -10.188 3.637 1 96.88 278 ARG B CA 1
ATOM 4608 C C . ARG B 1 278 ? -5.203 -9.172 2.58 1 96.88 278 ARG B C 1
ATOM 4610 O O . ARG B 1 278 ? -5.922 -8.938 1.606 1 96.88 278 ARG B O 1
ATOM 4617 N N . VAL B 1 279 ? -4.02 -8.609 2.799 1 98.62 279 VAL B N 1
ATOM 4618 C CA . VAL B 1 279 ? -3.512 -7.578 1.899 1 98.62 279 VAL B CA 1
ATOM 4619 C C . VAL B 1 279 ? -3.338 -8.156 0.497 1 98.62 279 VAL B C 1
ATOM 4621 O O . VAL B 1 279 ? -3.836 -7.594 -0.48 1 98.62 279 VAL B O 1
ATOM 4624 N N . PHE B 1 280 ? -2.691 -9.297 0.307 1 97.94 280 PHE B N 1
ATOM 4625 C CA . PHE B 1 280 ? -2.424 -9.766 -1.048 1 97.94 280 PHE B CA 1
ATOM 4626 C C . PHE B 1 280 ? -3.65 -10.453 -1.635 1 97.94 280 PHE B C 1
ATOM 4628 O O . PHE B 1 280 ? -3.943 -10.297 -2.822 1 97.94 280 PHE B O 1
ATOM 4635 N N . TRP B 1 281 ? -4.48 -11.219 -0.814 1 97 281 TRP B N 1
ATOM 4636 C CA . TRP B 1 281 ? -5.641 -11.922 -1.345 1 97 281 TRP B CA 1
ATOM 4637 C C . TRP B 1 281 ? -6.695 -10.938 -1.85 1 97 281 TRP B C 1
ATOM 4639 O O . TRP B 1 281 ? -7.316 -11.164 -2.889 1 97 281 TRP B O 1
ATOM 4649 N N . ASN B 1 282 ? -6.859 -9.844 -1.045 1 98.31 282 ASN B N 1
ATOM 4650 C CA . ASN B 1 282 ? -7.848 -8.844 -1.431 1 98.31 282 ASN B CA 1
ATOM 4651 C C . ASN B 1 282 ? -7.219 -7.727 -2.264 1 98.31 282 ASN B C 1
ATOM 4653 O O . ASN B 1 282 ? -7.895 -6.77 -2.643 1 98.31 282 ASN B O 1
ATOM 4657 N N . GLN B 1 283 ? -5.961 -7.898 -2.484 1 98.69 283 GLN B N 1
ATOM 4658 C CA . GLN B 1 283 ? -5.176 -6.957 -3.275 1 98.69 283 GLN B CA 1
ATOM 4659 C C . GLN B 1 283 ? -5.379 -5.523 -2.785 1 98.69 283 GLN B C 1
ATOM 4661 O O . GLN B 1 283 ? -5.664 -4.625 -3.58 1 98.69 283 GLN B O 1
ATOM 4666 N N . LEU B 1 284 ? -5.223 -5.363 -1.516 1 98.88 284 LEU B N 1
ATOM 4667 C CA . LEU B 1 284 ? -5.34 -4.055 -0.88 1 98.88 284 LEU B CA 1
ATOM 4668 C C . LEU B 1 284 ? -4.074 -3.232 -1.096 1 98.88 284 LEU B C 1
ATOM 4670 O O . LEU B 1 284 ? -3 -3.789 -1.336 1 98.88 284 LEU B O 1
ATOM 4674 N N . ASP B 1 285 ? -4.207 -1.896 -1.074 1 98.88 285 ASP B N 1
ATOM 4675 C CA . ASP B 1 285 ? -3.084 -0.966 -1.053 1 98.88 285 ASP B CA 1
ATOM 4676 C C . ASP B 1 285 ? -2.99 -0.251 0.293 1 98.88 285 ASP B C 1
ATOM 4678 O O . ASP B 1 285 ? -3.992 0.242 0.812 1 98.88 285 ASP B O 1
ATOM 4682 N N . ILE B 1 286 ? -1.875 -0.288 0.873 1 98.94 286 ILE B N 1
ATOM 4683 C CA . ILE B 1 286 ? -1.556 0.568 2.01 1 98.94 286 ILE B CA 1
ATOM 4684 C C . ILE B 1 286 ? -0.646 1.708 1.558 1 98.94 286 ILE B C 1
ATOM 4686 O O . ILE B 1 286 ? 0.476 1.472 1.102 1 98.94 286 ILE B O 1
ATOM 4690 N N . LEU B 1 287 ? -1.153 2.941 1.726 1 98.94 287 LEU B N 1
ATOM 4691 C CA . LEU B 1 287 ? -0.503 4.113 1.151 1 98.94 287 LEU B CA 1
ATOM 4692 C C . LEU B 1 287 ? -0.058 5.078 2.246 1 98.94 287 LEU B C 1
ATOM 4694 O O . LEU B 1 287 ? -0.877 5.543 3.041 1 98.94 287 LEU B O 1
ATOM 4698 N N . GLY B 1 288 ? 1.231 5.344 2.242 1 98.81 288 GLY B N 1
ATOM 4699 C CA . GLY B 1 288 ? 1.735 6.387 3.121 1 98.81 288 GLY B CA 1
ATOM 4700 C C . GLY B 1 288 ? 1.649 7.773 2.512 1 98.81 288 GLY B C 1
ATOM 4701 O O . GLY B 1 288 ? 1.854 7.941 1.308 1 98.81 288 GLY B O 1
ATOM 4702 N N . SER B 1 289 ? 1.408 8.711 3.379 1 98.62 289 SER B N 1
ATOM 4703 C CA . SER B 1 289 ? 1.301 10.102 2.934 1 98.62 289 SER B CA 1
ATOM 4704 C C . SER B 1 289 ? 1.719 11.07 4.035 1 98.62 289 SER B C 1
ATOM 4706 O O . SER B 1 289 ? 1.455 10.828 5.215 1 98.62 289 SER B O 1
ATOM 4708 N N . THR B 1 290 ? 2.406 12.086 3.676 1 96.88 290 THR B N 1
ATOM 4709 C CA . THR B 1 290 ? 2.729 13.133 4.637 1 96.88 290 THR B CA 1
ATOM 4710 C C . THR B 1 290 ? 2.641 14.516 3.984 1 96.88 290 THR B C 1
ATOM 4712 O O . THR B 1 290 ? 3.014 14.68 2.82 1 96.88 290 THR B O 1
ATOM 4715 N N . MET B 1 291 ? 2.051 15.492 4.652 1 97.69 291 MET B N 1
ATOM 4716 C CA . MET B 1 291 ? 1.995 16.875 4.207 1 97.69 291 MET B CA 1
ATOM 4717 C C . MET B 1 291 ? 1.38 16.984 2.816 1 97.69 291 MET B C 1
ATOM 4719 O O . MET B 1 291 ? 0.248 16.547 2.598 1 97.69 291 MET B O 1
ATOM 4723 N N . ALA B 1 292 ? 2.055 17.766 1.941 1 98.31 292 ALA B N 1
ATOM 4724 C CA . ALA B 1 292 ? 1.59 17.969 0.572 1 98.31 292 ALA B CA 1
ATOM 4725 C C . ALA B 1 292 ? 2.588 18.812 -0.226 1 98.31 292 ALA B C 1
ATOM 4727 O O . ALA B 1 292 ? 3.516 19.391 0.342 1 98.31 292 ALA B O 1
ATOM 4728 N N . THR B 1 293 ? 2.459 18.781 -1.527 1 97.81 293 THR B N 1
ATOM 4729 C CA . THR B 1 293 ? 3.141 19.766 -2.357 1 97.81 293 THR B CA 1
ATOM 4730 C C . THR B 1 293 ? 2.494 21.141 -2.207 1 97.81 293 THR B C 1
ATOM 4732 O O . THR B 1 293 ? 1.34 21.25 -1.788 1 97.81 293 THR B O 1
ATOM 4735 N N . PRO B 1 294 ? 3.256 22.172 -2.557 1 96.44 294 PRO B N 1
ATOM 4736 C CA . PRO B 1 294 ? 2.646 23.5 -2.512 1 96.44 294 PRO B CA 1
ATOM 4737 C C . PRO B 1 294 ? 1.388 23.609 -3.369 1 96.44 294 PRO B C 1
ATOM 4739 O O . PRO B 1 294 ? 0.408 24.234 -2.963 1 96.44 294 PRO B O 1
ATOM 4742 N N . GLY B 1 295 ? 1.396 22.953 -4.539 1 97.31 295 GLY B N 1
ATOM 4743 C CA . GLY B 1 295 ? 0.216 22.953 -5.387 1 97.31 295 GLY B CA 1
ATOM 4744 C C . GLY B 1 295 ? -0.988 22.297 -4.738 1 97.31 295 GLY B C 1
ATOM 4745 O O . GLY B 1 295 ? -2.111 22.797 -4.859 1 97.31 295 GLY B O 1
ATOM 4746 N N . GLU B 1 296 ? -0.773 21.219 -4.094 1 98.31 296 GLU B N 1
ATOM 4747 C CA . GLU B 1 296 ? -1.842 20.531 -3.373 1 98.31 296 GLU B CA 1
ATOM 4748 C C . GLU B 1 296 ? -2.369 21.391 -2.223 1 98.31 296 GLU B C 1
ATOM 4750 O O . GLU B 1 296 ? -3.576 21.422 -1.973 1 98.31 296 GLU B O 1
ATOM 4755 N N . ALA B 1 297 ? -1.465 22.047 -1.537 1 98.56 297 ALA B N 1
ATOM 4756 C CA . ALA B 1 297 ? -1.87 22.953 -0.463 1 98.56 297 ALA B CA 1
ATOM 4757 C C . ALA B 1 297 ? -2.723 24.109 -1.001 1 98.56 297 ALA B C 1
ATOM 4759 O O . ALA B 1 297 ? -3.76 24.438 -0.424 1 98.56 297 ALA B O 1
ATOM 4760 N N . ASP B 1 298 ? -2.32 24.672 -2.119 1 98.19 298 ASP B N 1
ATOM 4761 C CA . ASP B 1 298 ? -3.096 25.734 -2.752 1 98.19 298 ASP B CA 1
ATOM 4762 C C . ASP B 1 298 ? -4.512 25.266 -3.07 1 98.19 298 ASP B C 1
ATOM 4764 O O . ASP B 1 298 ? -5.484 25.953 -2.764 1 98.19 298 ASP B O 1
ATOM 4768 N N . ALA B 1 299 ? -4.57 24.062 -3.611 1 98.31 299 ALA B N 1
ATOM 4769 C CA . ALA B 1 299 ? -5.867 23.531 -4.008 1 98.31 299 ALA B CA 1
ATOM 4770 C C . ALA B 1 299 ? -6.77 23.328 -2.793 1 98.31 299 ALA B C 1
ATOM 4772 O O . ALA B 1 299 ? -7.945 23.688 -2.82 1 98.31 299 ALA B O 1
ATOM 4773 N N . ALA B 1 300 ? -6.207 22.828 -1.766 1 98.75 300 ALA B N 1
ATOM 4774 C CA . ALA B 1 300 ? -6.988 22.562 -0.56 1 98.75 300 ALA B CA 1
ATOM 4775 C C . ALA B 1 300 ? -7.441 23.859 0.096 1 98.75 300 ALA B C 1
ATOM 4777 O O . ALA B 1 300 ? -8.617 24.016 0.435 1 98.75 300 ALA B O 1
ATOM 4778 N N . LEU B 1 301 ? -6.543 24.797 0.219 1 98.81 301 LEU B N 1
ATOM 4779 C CA . LEU B 1 301 ? -6.805 25.984 1.013 1 98.81 301 LEU B CA 1
ATOM 4780 C C . LEU B 1 301 ? -7.707 26.953 0.254 1 98.81 301 LEU B C 1
ATOM 4782 O O . LEU B 1 301 ? -8.406 27.766 0.865 1 98.81 301 LEU B O 1
ATOM 4786 N N . GLU B 1 302 ? -7.695 26.828 -1.044 1 98.62 302 GLU B N 1
ATOM 4787 C CA . GLU B 1 302 ? -8.656 27.609 -1.816 1 98.62 302 GLU B CA 1
ATOM 4788 C C . GLU B 1 302 ? -10.086 27.312 -1.382 1 98.62 302 GLU B C 1
ATOM 4790 O O . GLU B 1 302 ? -10.922 28.219 -1.298 1 98.62 302 GLU B O 1
ATOM 4795 N N . HIS B 1 303 ? -10.344 26.078 -1.063 1 98.75 303 HIS B N 1
ATOM 4796 C CA . HIS B 1 303 ? -11.68 25.672 -0.642 1 98.75 303 HIS B CA 1
ATOM 4797 C C . HIS B 1 303 ? -11.953 26.094 0.8 1 98.75 303 HIS B C 1
ATOM 4799 O O . HIS B 1 303 ? -13.109 26.234 1.199 1 98.75 303 HIS B O 1
ATOM 4805 N N . VAL B 1 304 ? -10.914 26.281 1.567 1 98.75 304 VAL B N 1
ATOM 4806 C CA . VAL B 1 304 ? -11.102 26.828 2.904 1 98.75 304 VAL B CA 1
ATOM 4807 C C . VAL B 1 304 ? -11.414 28.328 2.811 1 98.75 304 VAL B C 1
ATOM 4809 O O . VAL B 1 304 ? -12.336 28.812 3.471 1 98.75 304 VAL B O 1
ATOM 4812 N N . TRP B 1 305 ? -10.664 29.016 1.921 1 98.62 305 TRP B N 1
ATOM 4813 C CA . TRP B 1 305 ? -10.805 30.453 1.776 1 98.62 305 TRP B CA 1
ATOM 4814 C C . TRP B 1 305 ? -12.188 30.828 1.253 1 98.62 305 TRP B C 1
ATOM 4816 O O . TRP B 1 305 ? -12.773 31.828 1.677 1 98.62 305 TRP B O 1
ATOM 4826 N N . ASP B 1 306 ? -12.711 29.984 0.4 1 98.19 306 ASP B N 1
ATOM 4827 C CA . ASP B 1 306 ? -13.984 30.375 -0.208 1 98.19 306 ASP B CA 1
ATOM 4828 C C . ASP B 1 306 ? -15.164 29.844 0.607 1 98.19 306 ASP B C 1
ATOM 4830 O O . ASP B 1 306 ? -16.312 30.016 0.213 1 98.19 306 ASP B O 1
ATOM 4834 N N . GLY B 1 307 ? -14.875 29.125 1.677 1 97.81 307 GLY B N 1
ATOM 4835 C CA . GLY B 1 307 ? -15.914 28.734 2.619 1 97.81 307 GLY B CA 1
ATOM 4836 C C . GLY B 1 307 ? -16.516 27.375 2.314 1 97.81 307 GLY B C 1
ATOM 4837 O O . GLY B 1 307 ? -17.406 26.906 3.018 1 97.81 307 GLY B O 1
ATOM 4838 N N . THR B 1 308 ? -15.977 26.672 1.315 1 98.31 308 THR B N 1
ATOM 4839 C CA . THR B 1 308 ? -16.438 25.312 1.014 1 98.31 308 THR B CA 1
ATOM 4840 C C . THR B 1 308 ? -16.094 24.375 2.158 1 98.31 308 THR B C 1
ATOM 4842 O O . THR B 1 308 ? -16.922 23.531 2.531 1 98.31 308 THR B O 1
ATOM 4845 N N . PHE B 1 309 ? -14.906 24.5 2.635 1 98.62 309 PHE B N 1
ATOM 4846 C CA . PHE B 1 309 ? -14.492 23.719 3.797 1 98.62 309 PHE B CA 1
ATOM 4847 C C . PHE B 1 309 ? -14.531 24.562 5.062 1 98.62 309 PHE B C 1
ATOM 4849 O O . PHE B 1 309 ? -14.156 25.734 5.043 1 98.62 309 PHE B O 1
ATOM 4856 N N . ASP B 1 310 ? -14.992 23.938 6.051 1 97.5 310 ASP B N 1
ATOM 4857 C CA . ASP B 1 310 ? -15.117 24.578 7.355 1 97.5 310 ASP B CA 1
ATOM 4858 C C . ASP B 1 310 ? -13.992 24.156 8.289 1 97.5 310 ASP B C 1
ATOM 4860 O O . ASP B 1 310 ? -13.797 22.953 8.531 1 97.5 310 ASP B O 1
ATOM 4864 N N . VAL B 1 311 ? -13.281 25.109 8.82 1 97.75 311 VAL B N 1
ATOM 4865 C CA . VAL B 1 311 ? -12.273 24.828 9.836 1 97.75 311 VAL B CA 1
ATOM 4866 C C . VAL B 1 311 ? -12.891 24.969 11.227 1 97.75 311 VAL B C 1
ATOM 4868 O O . VAL B 1 311 ? -13.234 26.078 11.648 1 97.75 311 VAL B O 1
ATOM 4871 N N . ARG B 1 312 ? -12.953 23.875 11.875 1 95.69 312 ARG B N 1
ATOM 4872 C CA . ARG B 1 312 ? -13.531 23.891 13.211 1 95.69 312 ARG B CA 1
ATOM 4873 C C . ARG B 1 312 ? -12.453 24.109 14.273 1 95.69 312 ARG B C 1
ATOM 4875 O O . ARG B 1 312 ? -11.414 23.438 14.242 1 95.69 312 ARG B O 1
ATOM 4882 N N . ILE B 1 313 ? -12.727 25.047 15.133 1 96.69 313 ILE B N 1
ATOM 4883 C CA . ILE B 1 313 ? -11.781 25.406 16.172 1 96.69 313 ILE B CA 1
ATOM 4884 C C . ILE B 1 313 ? -12.383 25.109 17.547 1 96.69 313 ILE B C 1
ATOM 4886 O O . ILE B 1 313 ? -13.461 25.609 17.875 1 96.69 313 ILE B O 1
ATOM 4890 N N . ARG B 1 314 ? -11.68 24.297 18.25 1 93.81 314 ARG B N 1
ATOM 4891 C CA . ARG B 1 314 ? -12.156 23.875 19.562 1 93.81 314 ARG B CA 1
ATOM 4892 C C . ARG B 1 314 ? -11.914 24.953 20.625 1 93.81 314 ARG B C 1
ATOM 4894 O O . ARG B 1 314 ? -12.719 25.109 21.547 1 93.81 314 ARG B O 1
ATOM 4901 N N . ASP B 1 315 ? -10.758 25.516 20.578 1 96.44 315 ASP B N 1
ATOM 4902 C CA . ASP B 1 315 ? -10.383 26.516 21.578 1 96.44 315 ASP B CA 1
ATOM 4903 C C . ASP B 1 315 ? -9.328 27.469 21.031 1 96.44 315 ASP B C 1
ATOM 4905 O O . ASP B 1 315 ? -8.602 27.125 20.094 1 96.44 315 ASP B O 1
ATOM 4909 N N . VAL B 1 316 ? -9.391 28.703 21.531 1 98.12 316 VAL B N 1
ATOM 4910 C CA . VAL B 1 316 ? -8.367 29.719 21.281 1 98.12 316 VAL B CA 1
ATOM 4911 C C . VAL B 1 316 ? -7.723 30.141 22.609 1 98.12 316 VAL B C 1
ATOM 4913 O O . VAL B 1 316 ? -8.406 30.609 23.516 1 98.12 316 VAL B O 1
ATOM 4916 N N . LEU B 1 317 ? -6.441 29.906 22.688 1 98.25 317 LEU B N 1
ATOM 4917 C CA . LEU B 1 317 ? -5.715 30.188 23.922 1 98.25 317 LEU B CA 1
ATOM 4918 C C . LEU B 1 317 ? -4.566 31.156 23.672 1 98.25 317 LEU B C 1
ATOM 4920 O O . LEU B 1 317 ? -4.07 31.266 22.547 1 98.25 317 LEU B O 1
ATOM 4924 N N . PRO B 1 318 ? -4.156 31.891 24.766 1 98.44 318 PRO B N 1
ATOM 4925 C CA . PRO B 1 318 ? -2.887 32.594 24.609 1 98.44 318 PRO B CA 1
ATOM 4926 C C . PRO B 1 318 ? -1.685 31.672 24.516 1 98.44 318 PRO B C 1
ATOM 4928 O O . PRO B 1 318 ? -1.709 30.578 25.094 1 98.44 318 PRO B O 1
ATOM 4931 N N . MET B 1 319 ? -0.649 32.031 23.859 1 98.31 319 MET B N 1
ATOM 4932 C CA . MET B 1 319 ? 0.542 31.203 23.703 1 98.31 319 MET B CA 1
ATOM 4933 C C . MET B 1 319 ? 1.123 30.844 25.062 1 98.31 319 MET B C 1
ATOM 4935 O O . MET B 1 319 ? 1.673 29.75 25.234 1 98.31 319 MET B O 1
ATOM 4939 N N . ARG B 1 320 ? 0.924 31.719 26.062 1 97.75 320 ARG B N 1
ATOM 4940 C CA . ARG B 1 320 ? 1.421 31.406 27.406 1 97.75 320 ARG B CA 1
ATOM 4941 C C . ARG B 1 320 ? 0.759 30.156 27.969 1 97.75 320 ARG B C 1
ATOM 4943 O O . ARG B 1 320 ? 1.263 29.547 28.922 1 97.75 320 ARG B O 1
ATOM 4950 N N . GLU B 1 321 ? -0.359 29.734 27.359 1 98.12 321 GLU B N 1
ATOM 4951 C CA . GLU B 1 321 ? -1.083 28.547 27.812 1 98.12 321 GLU B CA 1
ATOM 4952 C C . GLU B 1 321 ? -0.927 27.391 26.812 1 98.12 321 GLU B C 1
ATOM 4954 O O . GLU B 1 321 ? -1.828 26.562 26.672 1 98.12 321 GLU B O 1
ATOM 4959 N N . THR B 1 322 ? 0.157 27.391 26.141 1 98.38 322 THR B N 1
ATOM 4960 C CA . THR B 1 322 ? 0.394 26.359 25.141 1 98.38 322 THR B CA 1
ATOM 4961 C C . THR B 1 322 ? 0.461 24.984 25.797 1 98.38 322 THR B C 1
ATOM 4963 O O . THR B 1 322 ? 0.088 23.984 25.188 1 98.38 322 THR B O 1
ATOM 4966 N N . ALA B 1 323 ? 0.917 24.891 27.031 1 98.38 323 ALA B N 1
ATOM 4967 C CA . ALA B 1 323 ? 0.876 23.609 27.766 1 98.38 323 ALA B CA 1
ATOM 4968 C C . ALA B 1 323 ? -0.543 23.062 27.812 1 98.38 323 ALA B C 1
ATOM 4970 O O . ALA B 1 323 ? -0.76 21.875 27.547 1 98.38 323 ALA B O 1
ATOM 4971 N N . ARG B 1 324 ? -1.452 23.891 28.141 1 98.12 324 ARG B N 1
ATOM 4972 C CA . ARG B 1 324 ? -2.859 23.5 28.141 1 98.12 324 ARG B CA 1
ATOM 4973 C C . ARG B 1 324 ? -3.326 23.094 26.75 1 98.12 324 ARG B C 1
ATOM 4975 O O . ARG B 1 324 ? -4.105 22.156 26.609 1 98.12 324 ARG B O 1
ATOM 4982 N N . ALA B 1 325 ? -2.914 23.828 25.75 1 98.12 325 ALA B N 1
ATOM 4983 C CA . ALA B 1 325 ? -3.258 23.484 24.359 1 98.12 325 ALA B CA 1
ATOM 4984 C C . ALA B 1 325 ? -2.805 22.078 24.016 1 98.12 325 ALA B C 1
ATOM 4986 O O . ALA B 1 325 ? -3.547 21.312 23.391 1 98.12 325 ALA B O 1
ATOM 4987 N N . HIS B 1 326 ? -1.567 21.703 24.422 1 98.12 326 HIS B N 1
ATOM 4988 C CA . HIS B 1 326 ? -1.061 20.359 24.203 1 98.12 326 HIS B CA 1
ATOM 4989 C C . HIS B 1 326 ? -1.913 19.328 24.938 1 98.12 326 HIS B C 1
ATOM 4991 O O . HIS B 1 326 ? -2.201 18.266 24.391 1 98.12 326 H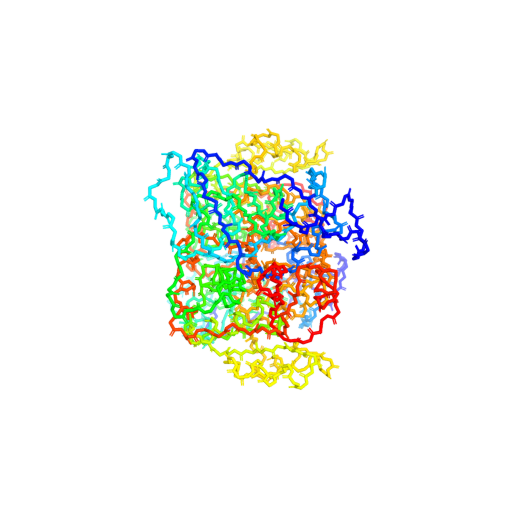IS B O 1
ATOM 4997 N N . GLU B 1 327 ? -2.367 19.609 26.125 1 97.69 327 GLU B N 1
ATOM 4998 C CA . GLU B 1 327 ? -3.205 18.703 26.906 1 97.69 327 GLU B CA 1
ATOM 4999 C C . GLU B 1 327 ? -4.543 18.469 26.219 1 97.69 327 GLU B C 1
ATOM 5001 O O . GLU B 1 327 ? -5.066 17.344 26.25 1 97.69 327 GLU B O 1
ATOM 5006 N N . LEU B 1 328 ? -5.066 19.531 25.641 1 96.06 328 LEU B N 1
ATOM 5007 C CA . LEU B 1 328 ? -6.328 19.375 24.922 1 96.06 328 LEU B CA 1
ATOM 5008 C C . LEU B 1 328 ? -6.199 18.344 23.797 1 96.06 328 LEU B C 1
ATOM 5010 O O . LEU B 1 328 ? -7.121 17.578 23.562 1 96.06 328 LEU B O 1
ATOM 5014 N N . LEU B 1 329 ? -5.059 18.328 23.109 1 94.44 329 LEU B N 1
ATOM 5015 C CA . LEU B 1 329 ? -4.812 17.375 22.031 1 94.44 329 LEU B CA 1
ATOM 5016 C C . LEU B 1 329 ? -4.629 15.969 22.609 1 94.44 329 LEU B C 1
ATOM 5018 O O . LEU B 1 329 ? -5.258 15.016 22.141 1 94.44 329 LEU B O 1
ATOM 5022 N N . GLU B 1 330 ? -3.865 15.844 23.656 1 93.81 330 GLU B N 1
ATOM 5023 C CA . GLU B 1 330 ? -3.518 14.547 24.219 1 93.81 330 GLU B CA 1
ATOM 5024 C C . GLU B 1 330 ? -4.734 13.875 24.844 1 93.81 330 GLU B C 1
ATOM 5026 O O . GLU B 1 330 ? -4.852 12.648 24.812 1 93.81 330 GLU B O 1
ATOM 5031 N N . ASN B 1 331 ? -5.617 14.797 25.359 1 90.88 331 ASN B N 1
ATOM 5032 C CA . ASN B 1 331 ? -6.785 14.266 26.062 1 90.88 331 ASN B CA 1
ATOM 5033 C C . ASN B 1 331 ? -7.988 14.164 25.125 1 90.88 331 ASN B C 1
ATOM 5035 O O . ASN B 1 331 ? -9.078 13.781 25.562 1 90.88 331 ASN B O 1
ATOM 5039 N N . ARG B 1 332 ? -7.883 14.445 24.016 1 87.69 332 ARG B N 1
ATOM 5040 C CA . ARG B 1 332 ? -8.922 14.336 22.984 1 87.69 332 ARG B CA 1
ATOM 5041 C C . ARG B 1 332 ? -10.172 15.109 23.406 1 87.69 332 ARG B C 1
ATOM 5043 O O . ARG B 1 332 ? -11.289 14.594 23.297 1 87.69 332 ARG B O 1
ATOM 5050 N N . GLU B 1 333 ? -9.828 16.234 23.797 1 87.25 333 GLU B N 1
ATOM 5051 C CA . GLU B 1 333 ? -10.938 17.062 24.25 1 87.25 333 GLU B CA 1
ATOM 5052 C C . GLU B 1 333 ? -11.461 17.953 23.125 1 87.25 333 GLU B C 1
ATOM 5054 O O . GLU B 1 333 ? -10.688 18.656 22.469 1 87.25 333 GLU B O 1
ATOM 5059 N N . GLY B 1 334 ? -12.781 17.891 22.891 1 87.81 334 GLY B N 1
ATOM 5060 C CA . GLY B 1 334 ? -13.422 18.75 21.906 1 87.81 334 GLY B CA 1
ATOM 5061 C C . GLY B 1 334 ? -13.219 18.281 20.484 1 87.81 334 GLY B C 1
ATOM 5062 O O . GLY B 1 334 ? -12.891 17.125 20.25 1 87.81 334 GLY B O 1
ATOM 5063 N N . PHE B 1 335 ? -13.539 19.312 19.5 1 91.44 335 PHE B N 1
ATOM 5064 C CA . PHE B 1 335 ? -13.484 19 18.078 1 91.44 335 PHE B CA 1
ATOM 5065 C C . PHE B 1 335 ? -12.664 20.047 17.328 1 91.44 335 PHE B C 1
ATOM 5067 O O . PHE B 1 335 ? -12.734 21.234 17.641 1 91.44 335 PHE B O 1
ATOM 5074 N N . GLY B 1 336 ? -12.008 19.547 16.438 1 94.62 336 GLY B N 1
ATOM 5075 C CA . GLY B 1 336 ? -11.32 20.484 15.547 1 94.62 336 GLY B CA 1
ATOM 5076 C C . GLY B 1 336 ? -9.977 20.922 16.078 1 94.62 336 GLY B C 1
ATOM 5077 O O . GLY B 1 336 ? -9.305 20.172 16.797 1 94.62 336 GLY B O 1
ATOM 5078 N N . LYS B 1 337 ? -9.555 22.047 15.734 1 98.06 337 LYS B N 1
ATOM 5079 C CA . LYS B 1 337 ? -8.203 22.547 15.953 1 98.06 337 LYS B CA 1
ATOM 5080 C C . LYS B 1 337 ? -8.125 23.375 17.234 1 98.06 337 LYS B C 1
ATOM 5082 O O . LYS B 1 337 ? -9.141 23.891 17.703 1 98.06 337 LYS B O 1
ATOM 5087 N N . VAL B 1 338 ? -6.949 23.391 17.812 1 98.38 338 VAL B N 1
ATOM 5088 C CA . VAL B 1 338 ? -6.645 24.297 18.922 1 98.38 338 VAL B CA 1
ATOM 5089 C C . VAL B 1 338 ? -5.75 25.422 18.422 1 98.38 338 VAL B C 1
ATOM 5091 O O . VAL B 1 338 ? -4.703 25.188 17.828 1 98.38 338 VAL B O 1
ATOM 5094 N N . VAL B 1 339 ? -6.227 26.641 18.656 1 98.62 339 VAL B N 1
ATOM 5095 C CA . VAL B 1 339 ? -5.508 27.828 18.203 1 98.62 339 VAL B CA 1
ATOM 5096 C C . VAL B 1 339 ? -4.809 28.5 19.375 1 98.62 339 VAL B C 1
ATOM 5098 O O . VAL B 1 339 ? -5.336 28.516 20.5 1 98.62 339 VAL B O 1
ATOM 5101 N N . VAL B 1 340 ? -3.611 28.969 19.156 1 98.75 340 VAL B N 1
ATOM 5102 C CA . VAL B 1 340 ? -2.889 29.766 20.141 1 98.75 340 VAL B CA 1
ATOM 5103 C C . VAL B 1 340 ? -2.508 31.125 19.531 1 98.75 340 VAL B C 1
ATOM 5105 O O . VAL B 1 340 ? -2.045 31.188 18.391 1 98.75 340 VAL B O 1
ATOM 5108 N N . LYS B 1 341 ? -2.682 32.156 20.297 1 98.5 341 LYS B N 1
ATOM 5109 C CA . LYS B 1 341 ? -2.357 33.5 19.844 1 98.5 341 LYS B CA 1
ATOM 5110 C C . LYS B 1 341 ? -1.28 34.156 20.719 1 98.5 341 LYS B C 1
ATOM 5112 O O . LYS B 1 341 ? -1.278 33.969 21.938 1 98.5 341 LYS B O 1
ATOM 5117 N N . PRO B 1 342 ? -0.348 34.875 20 1 97.75 342 PRO B N 1
ATOM 5118 C CA . PRO B 1 342 ? 0.559 35.656 20.844 1 97.75 342 PRO B CA 1
ATOM 5119 C C . PRO B 1 342 ? -0.18 36.531 21.844 1 97.75 342 PRO B C 1
ATOM 5121 O O . PRO B 1 342 ? -1.23 37.094 21.531 1 97.75 342 PRO B O 1
ATOM 5124 N N . ASP B 1 343 ? 0.367 36.688 23.062 1 93.25 343 ASP B N 1
ATOM 5125 C CA . ASP B 1 343 ? -0.341 37.375 24.156 1 93.25 343 ASP B CA 1
ATOM 5126 C C . ASP B 1 343 ? -0.633 38.812 23.797 1 93.25 343 ASP B C 1
ATOM 5128 O O . ASP B 1 343 ? -1.638 39.375 24.234 1 93.25 343 ASP B O 1
ATOM 5132 N N . ASN B 1 344 ? 0.204 39.312 23.047 1 87.56 344 ASN B N 1
ATOM 5133 C CA . ASN B 1 344 ? 0.006 40.719 22.656 1 87.56 344 ASN B CA 1
ATOM 5134 C C . ASN B 1 344 ? -1.195 40.875 21.719 1 87.56 344 ASN B C 1
ATOM 5136 O O . ASN B 1 344 ? -1.686 42 21.516 1 87.56 344 ASN B O 1
ATOM 5140 N N . GLU B 1 345 ? -1.644 39.812 21.141 1 87.81 345 GLU B N 1
ATOM 5141 C CA . GLU B 1 345 ? -2.812 39.844 20.266 1 87.81 345 GLU B CA 1
ATOM 5142 C C . GLU B 1 345 ? -4.105 39.75 21.062 1 87.81 345 GLU B C 1
ATOM 5144 O O . GLU B 1 345 ? -5.195 39.906 20.516 1 87.81 345 GLU B O 1
ATOM 5149 N N . LEU B 1 346 ? -4 39.281 22.25 1 86.25 346 LEU B N 1
ATOM 5150 C CA . LEU B 1 346 ? -5.172 39.094 23.109 1 86.25 346 LEU B CA 1
ATOM 5151 C C . LEU B 1 346 ? -5.328 40.281 24.062 1 86.25 346 LEU B C 1
ATOM 5153 O O . LEU B 1 346 ? -6.418 40.5 24.609 1 86.25 346 LEU B O 1
ATOM 5157 N N . ASP B 1 347 ? -4.262 41.062 24.484 1 69.31 347 ASP B N 1
ATOM 5158 C CA . ASP B 1 347 ? -4.34 42.219 25.359 1 69.31 347 ASP B CA 1
ATOM 5159 C C . ASP B 1 347 ? -4.758 43.469 24.578 1 69.31 347 ASP B C 1
ATOM 5161 O O . ASP B 1 347 ? -4.453 43.594 23.391 1 69.31 347 ASP B O 1
#

Radius of gyration: 28.76 Å; Cα contacts (8 Å, |Δi|>4): 1874; chains: 2; bounding box: 50×90×62 Å

Organism: Halobacterium salinarum (strain ATCC 700922 / JCM 11081 / NRC-1) (NCBI:txid64091)